Protein AF-A0AAD7UGV1-F1 (afdb_monomer_lite)

Organism: NCBI:txid2483200

Structure (mmCIF, N/CA/C/O backbone):
data_AF-A0AAD7UGV1-F1
#
_entry.id   AF-A0AAD7UGV1-F1
#
loop_
_atom_site.group_PDB
_atom_site.id
_atom_site.type_symbol
_atom_site.label_atom_id
_atom_site.label_alt_id
_atom_site.label_comp_id
_atom_site.label_asym_id
_atom_site.label_entity_id
_atom_site.label_seq_id
_atom_site.pdbx_PDB_ins_code
_atom_site.Cartn_x
_atom_site.Cartn_y
_atom_site.Cartn_z
_atom_site.occupancy
_atom_site.B_iso_or_equiv
_atom_site.auth_seq_id
_atom_site.auth_comp_id
_atom_site.auth_asym_id
_atom_site.auth_atom_id
_atom_site.pdbx_PDB_model_num
ATOM 1 N N . MET A 1 1 ? -0.597 20.715 25.882 1.00 80.62 1 MET A N 1
ATOM 2 C CA . MET A 1 1 ? -1.547 20.305 24.826 1.00 80.62 1 MET A CA 1
ATOM 3 C C . MET A 1 1 ? -1.476 18.798 24.652 1.00 80.62 1 MET A C 1
ATOM 5 O O . MET A 1 1 ? -0.372 18.282 24.482 1.00 80.62 1 MET A O 1
ATOM 9 N N . LYS A 1 2 ? -2.612 18.103 24.702 1.00 86.81 2 LYS A N 1
ATOM 10 C CA . LYS A 1 2 ? -2.716 16.670 24.408 1.00 86.81 2 LYS A CA 1
ATOM 11 C C . LYS A 1 2 ? -2.730 16.449 22.902 1.00 86.81 2 LYS A C 1
ATOM 13 O O . LYS A 1 2 ? -3.533 17.067 22.205 1.00 86.81 2 LYS A O 1
ATOM 18 N N . TYR A 1 3 ? -1.863 15.591 22.382 1.00 85.31 3 TYR A N 1
ATOM 19 C CA . TYR A 1 3 ? -1.780 15.348 20.943 1.00 85.31 3 TYR A CA 1
ATOM 20 C C . TYR A 1 3 ? -1.740 13.861 20.600 1.00 85.31 3 TYR A C 1
ATOM 22 O O . TYR A 1 3 ? -1.090 13.061 21.272 1.00 85.31 3 TYR A O 1
ATOM 30 N N . TYR A 1 4 ? -2.420 13.499 19.518 1.00 81.69 4 TYR A N 1
ATOM 31 C CA . TYR A 1 4 ? -2.416 12.164 18.944 1.00 81.69 4 TYR A CA 1
ATOM 32 C C . TYR A 1 4 ? -1.684 12.184 17.605 1.00 81.69 4 TYR A C 1
ATOM 34 O O . TYR A 1 4 ? -2.015 12.963 16.710 1.00 81.69 4 TYR A O 1
ATOM 42 N N . VAL A 1 5 ? -0.718 11.277 17.468 1.00 74.69 5 VAL A N 1
ATOM 43 C CA . VAL A 1 5 ? -0.093 10.916 16.191 1.00 74.69 5 VAL A CA 1
ATOM 44 C C . VAL A 1 5 ? -0.240 9.418 16.008 1.00 74.69 5 VAL A C 1
ATOM 46 O O . VAL A 1 5 ? 0.028 8.651 16.942 1.00 74.69 5 VAL A O 1
ATOM 49 N N . CYS A 1 6 ? -0.633 9.011 14.803 1.00 63.84 6 CYS A N 1
ATOM 50 C CA . CYS A 1 6 ? -0.827 7.610 14.457 1.00 63.84 6 CYS A CA 1
ATOM 51 C C . CYS A 1 6 ? 0.416 6.759 14.833 1.00 63.84 6 CYS A C 1
ATOM 53 O O . CYS A 1 6 ? 1.534 7.138 14.474 1.00 63.84 6 CYS A O 1
ATOM 55 N N . PRO A 1 7 ? 0.269 5.621 15.547 1.00 48.38 7 PRO A N 1
ATOM 56 C CA . PRO A 1 7 ? 1.394 4.865 16.121 1.00 48.38 7 PRO A CA 1
ATOM 57 C C . PRO A 1 7 ? 2.447 4.369 15.122 1.00 48.38 7 PRO A C 1
ATOM 59 O O . PRO A 1 7 ? 3.594 4.156 15.500 1.00 48.38 7 PRO A O 1
ATOM 62 N N . TRP A 1 8 ? 2.066 4.190 13.857 1.00 46.72 8 TRP A N 1
ATOM 63 C CA . TRP A 1 8 ? 2.915 3.646 12.790 1.00 46.72 8 TRP A CA 1
ATOM 64 C C . TRP A 1 8 ? 3.817 4.699 12.129 1.00 46.72 8 TRP A C 1
ATOM 66 O O . TRP A 1 8 ? 4.552 4.381 11.196 1.00 46.72 8 TRP A O 1
ATOM 76 N N . GLU A 1 9 ? 3.747 5.957 12.570 1.00 49.44 9 GLU A N 1
ATOM 77 C CA . GLU A 1 9 ? 4.461 7.068 11.949 1.00 49.44 9 GLU A CA 1
ATOM 78 C C . GLU A 1 9 ? 5.705 7.469 12.755 1.00 49.44 9 GLU A C 1
ATOM 80 O O . GLU A 1 9 ? 5.620 7.837 13.927 1.00 49.44 9 GLU A O 1
ATOM 85 N N . ALA A 1 10 ? 6.860 7.542 12.079 1.00 51.78 10 ALA A N 1
ATOM 86 C CA . ALA A 1 10 ? 8.091 8.166 12.593 1.00 51.78 10 ALA A CA 1
ATOM 87 C C . ALA A 1 10 ? 7.916 9.666 12.948 1.00 51.78 10 ALA A C 1
ATOM 89 O O . ALA A 1 10 ? 8.814 10.307 13.493 1.00 51.78 10 ALA A O 1
ATOM 90 N N . MET A 1 11 ? 6.741 10.229 12.651 1.00 56.75 11 MET A N 1
ATOM 91 C CA . MET A 1 11 ? 6.349 11.614 12.886 1.00 56.75 11 MET A CA 1
ATOM 92 C C . MET A 1 11 ? 6.082 11.927 14.368 1.00 56.75 11 MET A C 1
ATOM 94 O O . MET A 1 11 ? 6.086 13.100 14.737 1.00 56.75 11 MET A O 1
ATOM 98 N N . SER A 1 12 ? 5.884 10.927 15.243 1.00 56.84 12 SER A N 1
ATOM 99 C CA . SER A 1 12 ? 5.529 11.175 16.652 1.00 56.84 12 SER A CA 1
ATOM 100 C C . SER A 1 12 ? 6.577 12.006 17.398 1.00 56.84 12 SER A C 1
ATOM 102 O O . SER A 1 12 ? 6.221 12.908 18.152 1.00 56.84 12 SER A O 1
ATOM 104 N N . GLY A 1 13 ? 7.866 11.756 17.141 1.00 63.22 13 GLY A N 1
ATOM 105 C CA . GLY A 1 13 ? 8.954 12.567 17.694 1.00 63.22 13 GLY A CA 1
ATOM 106 C C . GLY A 1 13 ? 8.992 13.981 17.108 1.00 63.22 13 GLY A C 1
ATOM 107 O O . GLY A 1 13 ? 9.270 14.936 17.823 1.00 63.22 13 GLY A O 1
ATOM 108 N N . ARG A 1 14 ? 8.648 14.139 15.824 1.00 70.75 14 ARG A N 1
ATOM 109 C CA . ARG A 1 14 ? 8.659 15.433 15.123 1.00 70.75 14 ARG A CA 1
ATOM 110 C C . ARG A 1 14 ? 7.544 16.356 15.613 1.00 70.75 14 ARG A C 1
ATOM 112 O O . ARG A 1 14 ? 7.825 17.511 15.909 1.00 70.75 14 ARG A O 1
ATOM 119 N N . ILE A 1 15 ? 6.321 15.843 15.767 1.00 74.69 15 ILE A N 1
ATOM 120 C CA . ILE A 1 15 ? 5.199 16.614 16.328 1.00 74.69 15 ILE A CA 1
ATOM 121 C C . ILE A 1 15 ? 5.471 16.963 17.792 1.00 74.69 15 ILE A C 1
ATOM 123 O O . ILE A 1 15 ? 5.325 18.118 18.170 1.00 74.69 15 ILE A O 1
ATOM 127 N N . GLY A 1 16 ? 5.958 16.014 18.600 1.00 71.81 16 GLY A N 1
ATOM 128 C CA . GLY A 1 16 ? 6.364 16.302 19.979 1.00 71.81 16 GLY A CA 1
ATOM 129 C C . GLY A 1 16 ? 7.412 17.419 20.070 1.00 71.81 16 GLY A C 1
ATOM 130 O O . GLY A 1 16 ? 7.260 18.336 20.876 1.00 71.81 16 GLY A O 1
ATOM 131 N N . ARG A 1 17 ? 8.429 17.403 19.192 1.00 75.25 17 ARG A N 1
ATOM 132 C CA . ARG A 1 17 ? 9.405 18.500 19.067 1.00 75.25 17 ARG A CA 1
ATOM 133 C C . ARG A 1 17 ? 8.762 19.810 18.606 1.00 75.25 17 ARG A C 1
ATOM 135 O O . ARG A 1 17 ? 9.145 20.859 19.106 1.00 75.25 17 ARG A O 1
ATOM 142 N N . ALA A 1 18 ? 7.829 19.786 17.654 1.00 76.75 18 ALA A N 1
ATOM 143 C CA . ALA A 1 18 ? 7.144 20.989 17.155 1.00 76.75 18 ALA A CA 1
ATOM 144 C C . ALA A 1 18 ? 6.284 21.663 18.237 1.00 76.75 18 ALA A C 1
ATOM 146 O O . ALA A 1 18 ? 6.122 22.876 18.239 1.00 76.75 18 ALA A O 1
ATOM 147 N N . LEU A 1 19 ? 5.800 20.885 19.209 1.00 74.88 19 LEU A N 1
ATOM 148 C CA . LEU A 1 19 ? 5.103 21.369 20.405 1.00 74.88 19 LEU A CA 1
ATOM 149 C C . LEU A 1 19 ? 6.056 21.791 21.543 1.00 74.88 19 LEU A C 1
ATOM 151 O O . LEU A 1 19 ? 5.636 21.926 22.696 1.00 74.88 19 LEU A O 1
ATOM 155 N N . GLY A 1 20 ? 7.352 21.939 21.252 1.00 68.38 20 GLY A N 1
ATOM 156 C CA . GLY A 1 20 ? 8.374 22.320 22.228 1.00 68.38 20 GLY A CA 1
ATOM 157 C C . GLY A 1 20 ? 8.624 21.268 23.314 1.00 68.38 20 GLY A C 1
ATOM 158 O O . GLY A 1 20 ? 9.026 21.620 24.416 1.00 68.38 20 GLY A O 1
ATOM 159 N N . GLY A 1 21 ? 8.309 19.989 23.066 1.00 65.88 21 GLY A N 1
ATOM 160 C CA . GLY A 1 21 ? 8.479 18.896 24.037 1.00 65.88 21 GLY A CA 1
ATOM 161 C C . GLY A 1 21 ? 7.503 18.911 25.224 1.00 65.88 21 GLY A C 1
ATOM 162 O O . GLY A 1 21 ? 7.470 17.954 25.988 1.00 65.88 21 GLY A O 1
ATOM 163 N N . SER A 1 22 ? 6.681 19.957 25.353 1.00 65.69 22 SER A N 1
ATOM 164 C CA . SER A 1 22 ? 5.700 20.155 26.435 1.00 65.69 22 SER A CA 1
ATOM 165 C C . SER A 1 22 ? 4.337 19.492 26.179 1.00 65.69 22 SER A C 1
ATOM 167 O O . SER A 1 22 ? 3.447 19.511 27.031 1.00 65.69 22 SER A O 1
ATOM 169 N N . GLY A 1 23 ? 4.141 18.935 24.980 1.00 72.44 23 GLY A N 1
ATOM 170 C CA . GLY A 1 23 ? 2.923 18.226 24.609 1.00 72.44 23 GLY A CA 1
ATOM 171 C C . GLY A 1 23 ? 2.827 16.860 25.286 1.00 72.44 23 GLY A C 1
ATOM 172 O O . GLY A 1 23 ? 3.795 16.102 25.319 1.00 72.44 23 GLY A O 1
ATOM 173 N N . GLU A 1 24 ? 1.634 16.505 25.749 1.00 82.44 24 GLU A N 1
ATOM 174 C CA . GLU A 1 24 ? 1.342 15.171 26.270 1.00 82.44 24 GLU A CA 1
ATOM 175 C C . GLU A 1 24 ? 0.828 14.304 25.117 1.00 82.44 24 GLU A C 1
ATOM 177 O O . GLU A 1 24 ? -0.205 14.603 24.514 1.00 82.44 24 GLU A O 1
ATOM 182 N N . ARG A 1 25 ? 1.554 13.241 24.763 1.00 81.19 25 ARG A N 1
ATOM 183 C CA . ARG A 1 25 ? 1.077 12.309 23.738 1.00 81.19 25 ARG A CA 1
ATOM 184 C C . ARG A 1 25 ? -0.041 11.448 24.320 1.00 81.19 25 ARG A C 1
ATOM 186 O O . ARG A 1 25 ? 0.180 10.759 25.310 1.00 81.19 25 ARG A O 1
ATOM 193 N N . VAL A 1 26 ? -1.187 11.417 23.651 1.00 76.88 26 VAL A N 1
ATOM 194 C CA . VAL A 1 26 ? -2.289 10.496 23.957 1.00 76.88 26 VAL A CA 1
ATOM 195 C C . VAL A 1 26 ? -2.365 9.376 22.921 1.00 76.88 26 VAL A C 1
ATOM 197 O O . VAL A 1 26 ? -1.855 9.496 21.802 1.00 76.88 26 VAL A O 1
ATOM 200 N N . PHE A 1 27 ? -2.990 8.263 23.298 1.00 73.56 27 PHE A N 1
ATOM 201 C CA . PHE A 1 27 ? -3.053 7.051 22.473 1.00 73.56 27 PHE A CA 1
ATOM 202 C C . PHE A 1 27 ? -4.381 6.886 21.733 1.00 73.56 27 PHE A C 1
ATOM 204 O O . PHE A 1 27 ? -4.505 5.985 20.906 1.00 73.56 27 PHE A O 1
ATOM 211 N N . THR A 1 28 ? -5.345 7.773 21.987 1.00 67.94 28 THR A N 1
ATOM 212 C CA . THR A 1 28 ? -6.628 7.822 21.288 1.00 67.94 28 THR A CA 1
ATOM 213 C C . THR A 1 28 ? -6.860 9.228 20.713 1.00 67.94 28 THR A C 1
ATOM 215 O O . THR A 1 28 ? -6.512 10.217 21.364 1.00 67.94 28 THR A O 1
ATOM 218 N N . PRO A 1 29 ? -7.396 9.364 19.484 1.00 68.94 29 PRO A N 1
ATOM 219 C CA . PRO A 1 29 ? -7.739 10.669 18.917 1.00 68.94 29 PRO A CA 1
ATOM 220 C C . PRO A 1 29 ? -8.779 11.450 19.733 1.00 68.94 29 PRO A C 1
ATOM 222 O O . PRO A 1 29 ? -8.814 12.674 19.652 1.00 68.94 29 PRO A O 1
ATOM 225 N N . GLU A 1 30 ? -9.637 10.763 20.489 1.00 75.12 30 GLU A N 1
ATOM 226 C CA . GLU A 1 30 ? -10.740 11.348 21.261 1.00 75.12 30 GLU A CA 1
ATOM 227 C C . GLU A 1 30 ? -10.260 12.142 22.485 1.00 75.12 30 GLU A C 1
ATOM 229 O O . GLU A 1 30 ? -10.907 13.103 22.895 1.00 75.12 30 GLU A O 1
ATOM 234 N N . GLU A 1 31 ? -9.113 11.767 23.049 1.00 75.31 31 GLU A N 1
ATOM 235 C CA . GLU A 1 31 ? -8.473 12.451 24.181 1.00 75.31 31 GLU A CA 1
ATOM 236 C C . GLU A 1 31 ? -7.554 13.598 23.732 1.00 75.31 31 GLU A C 1
ATOM 238 O O . GLU A 1 31 ? -6.969 14.299 24.564 1.00 75.31 31 GLU A O 1
ATOM 243 N N . ALA A 1 32 ? -7.383 13.765 22.419 1.00 81.25 32 ALA A N 1
ATOM 244 C CA . ALA A 1 32 ? -6.424 14.682 21.838 1.00 81.25 32 ALA A CA 1
ATOM 245 C C . ALA A 1 32 ? -7.042 16.051 21.536 1.00 81.25 32 ALA A C 1
ATOM 247 O O . ALA A 1 32 ? -8.084 16.177 20.894 1.00 81.25 32 ALA A O 1
ATOM 248 N N . GLU A 1 33 ? -6.328 17.105 21.916 1.00 86.00 33 GLU A N 1
ATOM 249 C CA . GLU A 1 33 ? -6.608 18.467 21.466 1.00 86.00 33 GLU A CA 1
ATOM 250 C C . GLU A 1 33 ? -6.067 18.689 20.047 1.00 86.00 33 GLU A C 1
ATOM 252 O O . GLU A 1 33 ? -6.677 19.414 19.270 1.00 86.00 33 GLU A O 1
ATOM 257 N N . LEU A 1 34 ? -4.962 18.029 19.685 1.00 86.44 34 LEU A N 1
ATOM 258 C CA . LEU A 1 34 ? -4.410 17.984 18.329 1.00 86.44 34 LEU A CA 1
ATOM 259 C C . LEU A 1 34 ? -4.412 16.555 17.797 1.00 86.44 34 LEU A C 1
ATOM 261 O O . LEU A 1 34 ? -3.781 15.677 18.379 1.00 86.44 34 LEU A O 1
ATOM 265 N N . VAL A 1 35 ? -5.013 16.340 16.633 1.00 85.62 35 VAL A N 1
ATOM 266 C CA . VAL A 1 35 ? -4.908 15.082 15.894 1.00 85.62 35 VAL A CA 1
ATOM 267 C C . VAL A 1 35 ? -4.098 15.309 14.625 1.00 85.62 35 VAL A C 1
ATOM 269 O O . VAL A 1 35 ? -4.496 16.083 13.752 1.00 85.62 35 VAL A O 1
ATOM 272 N N . TRP A 1 36 ? -2.972 14.602 14.527 1.00 84.12 36 TRP A N 1
ATOM 273 C CA . TRP A 1 36 ? -2.129 14.566 13.340 1.00 84.12 36 TRP A CA 1
ATOM 274 C C . TRP A 1 36 ? -2.082 13.154 12.753 1.00 84.12 36 TRP A C 1
ATOM 276 O O . TRP A 1 36 ? -1.606 12.213 13.390 1.00 84.12 36 TRP A O 1
ATOM 286 N N . VAL A 1 37 ? -2.561 12.994 11.524 1.00 77.19 37 VAL A N 1
ATOM 287 C CA . VAL A 1 37 ? -2.550 11.721 10.787 1.00 77.19 37 VAL A CA 1
ATOM 288 C C . VAL A 1 37 ? -2.156 11.964 9.331 1.00 77.19 37 VAL A C 1
ATOM 290 O O . VAL A 1 37 ? -2.376 13.052 8.816 1.00 77.19 37 VAL A O 1
ATOM 293 N N . ASN A 1 38 ? -1.580 10.980 8.639 1.00 69.56 38 ASN A N 1
ATOM 294 C CA . ASN A 1 38 ? -1.310 11.119 7.198 1.00 69.56 38 ASN A CA 1
ATOM 295 C C . ASN A 1 38 ? -2.543 10.889 6.310 1.00 69.56 38 ASN A C 1
ATOM 297 O O . ASN A 1 38 ? -2.555 11.273 5.142 1.00 69.56 38 ASN A O 1
ATOM 301 N N . THR A 1 39 ? -3.560 10.184 6.813 1.00 66.19 39 THR A N 1
ATOM 302 C CA . THR A 1 39 ? -4.782 9.886 6.055 1.00 66.19 39 THR A CA 1
ATOM 303 C C . THR A 1 39 ? -6.009 10.351 6.833 1.00 66.19 39 THR A C 1
ATOM 305 O O . THR A 1 39 ? -6.137 9.988 8.002 1.00 66.19 39 THR A O 1
ATOM 308 N N . PRO A 1 40 ? -6.947 11.083 6.197 1.00 65.12 40 PRO A N 1
ATOM 309 C CA . PRO A 1 40 ? -8.161 11.545 6.840 1.00 65.12 40 PRO A CA 1
ATOM 310 C C . PRO A 1 40 ? -8.967 10.389 7.426 1.00 65.12 40 PRO A C 1
ATOM 312 O O . PRO A 1 40 ? -9.202 9.379 6.760 1.00 65.12 40 PRO A O 1
ATOM 315 N N . VAL A 1 41 ? -9.455 10.570 8.647 1.00 58.19 41 VAL A N 1
ATOM 316 C CA . VAL A 1 41 ? -10.264 9.592 9.371 1.00 58.19 41 VAL A CA 1
ATOM 317 C C . VAL A 1 41 ? -11.621 10.228 9.656 1.00 58.19 41 VAL A C 1
ATOM 319 O O . VAL A 1 41 ? -11.716 11.365 10.114 1.00 58.19 41 VAL A O 1
ATOM 322 N N . LYS A 1 42 ? -12.704 9.510 9.344 1.00 55.81 42 LYS A N 1
ATOM 323 C CA . LYS A 1 42 ? -14.065 9.990 9.613 1.00 55.81 42 LYS A CA 1
ATOM 324 C C . LYS A 1 42 ? -14.353 9.943 11.112 1.00 55.81 42 LYS A C 1
ATOM 326 O O . LYS A 1 42 ? -14.049 8.946 11.754 1.00 55.81 42 LYS A O 1
ATOM 331 N N . GLY A 1 43 ? -15.017 10.977 11.628 1.00 55.28 43 GLY A N 1
ATOM 332 C CA . GLY A 1 43 ? -15.492 11.012 13.015 1.00 55.28 43 GLY A CA 1
ATOM 333 C C . GLY A 1 43 ? -14.443 11.425 14.048 1.00 55.28 43 GLY A C 1
ATOM 334 O O . GLY A 1 43 ? -14.721 11.324 15.233 1.00 55.28 43 GLY A O 1
ATOM 335 N N . VAL A 1 44 ? -13.269 11.901 13.620 1.00 57.06 44 VAL A N 1
ATOM 336 C CA . VAL A 1 44 ? -12.282 12.512 14.519 1.00 57.06 44 VAL A CA 1
ATOM 337 C C . VAL A 1 44 ? -12.812 13.857 15.016 1.00 57.06 44 VAL A C 1
ATOM 339 O O . VAL A 1 44 ? -13.184 14.710 14.210 1.00 57.06 44 VAL A O 1
ATOM 342 N N . THR A 1 45 ? -12.842 14.032 16.337 1.00 54.94 45 THR A N 1
ATOM 343 C CA . THR A 1 45 ? -13.409 15.204 17.029 1.00 54.94 45 THR A CA 1
ATOM 344 C C . THR A 1 45 ? -12.359 16.068 17.733 1.00 54.94 45 THR A C 1
ATOM 346 O O . THR A 1 45 ? -12.720 16.879 18.584 1.00 54.94 45 THR A O 1
ATOM 349 N N . GLY A 1 46 ? -11.071 15.894 17.411 1.00 58.28 46 GLY A N 1
ATOM 350 C CA . GLY A 1 46 ? -9.990 16.696 17.991 1.00 58.28 46 GLY A CA 1
ATOM 351 C C . GLY A 1 46 ? -10.196 18.193 17.751 1.00 58.28 46 GLY A C 1
ATOM 352 O O . GLY A 1 46 ? -10.724 18.595 16.712 1.00 58.28 46 GLY A O 1
ATOM 353 N N . LEU A 1 47 ? -9.778 19.024 18.713 1.00 69.06 47 LEU A N 1
ATOM 354 C CA . LEU A 1 47 ? -9.927 20.477 18.606 1.00 69.06 47 LEU A CA 1
ATOM 355 C C . LEU A 1 47 ? -9.140 21.042 17.424 1.00 69.06 47 LEU A C 1
ATOM 357 O O . LEU A 1 47 ? -9.616 21.992 16.828 1.00 69.06 47 LEU A O 1
ATOM 361 N N . ILE A 1 48 ? -7.977 20.490 17.087 1.00 81.50 48 ILE A N 1
ATOM 362 C CA . ILE A 1 48 ? -7.131 20.869 15.951 1.00 81.50 48 ILE A CA 1
ATOM 363 C C . ILE A 1 48 ? -6.879 19.610 15.123 1.00 81.50 48 ILE A C 1
ATOM 365 O O . ILE A 1 48 ? -6.449 18.589 15.660 1.00 81.50 48 ILE A O 1
ATOM 369 N N . TYR A 1 49 ? -7.125 19.673 13.815 1.00 85.62 49 TYR A N 1
ATOM 370 C CA . TYR A 1 49 ? -7.027 18.508 12.934 1.00 85.62 49 TYR A CA 1
ATOM 371 C C . TYR A 1 49 ? -6.289 18.848 11.641 1.00 85.62 49 TYR A C 1
ATOM 373 O O . TYR A 1 49 ? -6.671 19.783 10.939 1.00 85.62 49 TYR A O 1
ATOM 381 N N . ASN A 1 50 ? -5.246 18.080 11.315 1.00 87.56 50 ASN A N 1
ATOM 382 C CA . ASN A 1 50 ? -4.348 18.348 10.182 1.00 87.56 50 ASN A CA 1
ATOM 383 C C . ASN A 1 50 ? -4.897 17.916 8.806 1.00 87.56 50 ASN A C 1
ATOM 385 O O . ASN A 1 50 ? -4.135 17.861 7.838 1.00 87.56 50 ASN A O 1
ATOM 389 N N . HIS A 1 51 ? -6.199 17.627 8.721 1.00 86.88 51 HIS A N 1
ATOM 390 C CA . HIS A 1 51 ? -6.894 17.463 7.452 1.00 86.88 51 HIS A CA 1
ATOM 391 C C . HIS A 1 51 ? -8.170 18.294 7.382 1.00 86.88 51 HIS A C 1
ATOM 393 O O . HIS A 1 51 ? -8.946 18.379 8.339 1.00 86.88 51 HIS A O 1
ATOM 399 N N . VAL A 1 52 ? -8.469 18.802 6.187 1.00 84.94 52 VAL A N 1
ATOM 400 C CA . VAL A 1 52 ? -9.747 19.458 5.882 1.00 84.94 52 VAL A CA 1
ATOM 401 C C . VAL A 1 52 ? -10.481 18.689 4.786 1.00 84.94 52 VAL A C 1
ATOM 403 O O . VAL A 1 52 ? -9.929 18.307 3.750 1.00 84.94 52 VAL A O 1
ATOM 406 N N . THR A 1 53 ? -11.770 18.413 5.008 1.00 82.69 53 THR A N 1
ATOM 407 C CA . THR A 1 53 ? -12.551 17.625 4.049 1.00 82.69 53 THR A CA 1
ATOM 408 C C . THR A 1 53 ? -12.606 18.370 2.727 1.00 82.69 53 THR A C 1
ATOM 410 O O . THR A 1 53 ? -12.995 19.526 2.695 1.00 82.69 53 THR A O 1
ATOM 413 N N . GLY A 1 54 ? -12.269 17.693 1.631 1.00 77.25 54 GLY A N 1
ATOM 414 C CA . GLY A 1 54 ? -12.252 18.295 0.299 1.00 77.25 54 GLY A CA 1
ATOM 415 C C . GLY A 1 54 ? -10.854 18.637 -0.203 1.00 77.25 54 GLY A C 1
ATOM 416 O O . GLY A 1 54 ? -10.674 18.606 -1.415 1.00 77.25 54 GLY A O 1
ATOM 417 N N . ALA A 1 55 ? -9.857 18.826 0.671 1.00 83.31 55 ALA A N 1
ATOM 418 C CA . ALA A 1 55 ? -8.498 19.148 0.233 1.00 83.31 55 ALA A CA 1
ATOM 419 C C . ALA A 1 55 ? -7.842 18.014 -0.565 1.00 83.31 55 ALA A C 1
ATOM 421 O O . ALA A 1 55 ? -7.204 18.286 -1.567 1.00 83.31 55 ALA A O 1
ATOM 422 N N . LYS A 1 56 ? -8.117 16.736 -0.263 1.00 78.75 56 LYS A N 1
ATOM 423 C CA . LYS A 1 56 ? -7.608 15.577 -1.039 1.00 78.75 56 LYS A CA 1
ATOM 424 C C . LYS A 1 56 ? -7.856 15.608 -2.552 1.00 78.75 56 LYS A C 1
ATOM 426 O O . LYS A 1 56 ? -7.270 14.818 -3.287 1.00 78.75 56 LYS A O 1
ATOM 431 N N . VAL A 1 57 ? -8.736 16.483 -3.037 1.00 80.56 57 VAL A N 1
ATOM 432 C CA . VAL A 1 57 ? -8.910 16.713 -4.474 1.00 80.56 57 VAL A CA 1
ATOM 433 C C . VAL A 1 57 ? -7.610 17.156 -5.158 1.00 80.56 57 VAL A C 1
ATOM 435 O O . VAL A 1 57 ? -7.406 16.762 -6.299 1.00 80.56 57 VAL A O 1
ATOM 438 N N . ILE A 1 58 ? -6.731 17.907 -4.480 1.00 86.38 58 ILE A N 1
ATOM 439 C CA . ILE A 1 58 ? -5.482 18.414 -5.080 1.00 86.38 58 ILE A CA 1
ATOM 440 C C . ILE A 1 58 ? -4.334 17.400 -5.047 1.00 86.38 58 ILE A C 1
ATOM 442 O O . ILE A 1 58 ? -3.417 17.508 -5.852 1.00 86.38 58 ILE A O 1
ATOM 446 N N . GLU A 1 59 ? -4.397 16.397 -4.165 1.00 85.69 59 GLU A N 1
ATOM 447 C CA . GLU A 1 59 ? -3.404 15.314 -4.073 1.00 85.69 59 GLU A CA 1
ATOM 448 C C . GLU A 1 59 ? -3.487 14.368 -5.291 1.00 85.69 59 GLU A C 1
ATOM 450 O O . GLU A 1 59 ? -2.483 13.851 -5.778 1.00 85.69 59 GLU A O 1
ATOM 455 N N . ASN A 1 60 ? -4.695 14.161 -5.832 1.00 87.50 60 ASN A N 1
ATOM 456 C CA . ASN A 1 60 ? -4.890 13.385 -7.056 1.00 87.50 60 ASN A CA 1
ATOM 457 C C . ASN A 1 60 ? -4.546 14.249 -8.280 1.00 87.50 60 ASN A C 1
ATOM 459 O O . ASN A 1 60 ? -5.225 15.234 -8.570 1.00 87.50 60 ASN A O 1
ATOM 463 N N . LYS A 1 61 ? -3.532 13.839 -9.045 1.00 89.25 61 LYS A N 1
ATOM 464 C CA . LYS A 1 61 ? -2.984 14.633 -10.156 1.00 89.25 61 LYS A CA 1
ATOM 465 C C . LYS A 1 61 ? -3.972 14.830 -11.313 1.00 89.25 61 LYS A C 1
ATOM 467 O O . LYS A 1 61 ? -3.924 15.858 -11.981 1.00 89.25 61 LYS A O 1
ATOM 472 N N . ALA A 1 62 ? -4.892 13.888 -11.540 1.00 86.31 62 ALA A N 1
ATOM 473 C CA . ALA A 1 62 ? -5.934 14.032 -12.558 1.00 86.31 62 ALA A CA 1
ATOM 474 C C . ALA A 1 62 ? -6.980 15.084 -12.152 1.00 86.31 62 ALA A C 1
ATOM 476 O O . ALA A 1 62 ? -7.400 15.900 -12.969 1.00 86.31 62 ALA A O 1
ATOM 477 N N . LYS A 1 63 ? -7.359 15.121 -10.872 1.00 86.50 63 LYS A N 1
ATOM 478 C CA . LYS A 1 63 ? -8.273 16.136 -10.327 1.00 86.50 63 LYS A CA 1
ATOM 479 C C . LYS A 1 63 ? -7.601 17.500 -10.213 1.00 86.50 63 LYS A C 1
ATOM 481 O O . LYS A 1 63 ? -8.234 18.508 -10.519 1.00 86.50 63 LYS A O 1
ATOM 486 N N . LEU A 1 64 ? -6.323 17.534 -9.840 1.00 90.25 64 LEU A N 1
ATOM 487 C CA . LEU A 1 64 ? -5.523 18.753 -9.865 1.00 90.25 64 LEU A CA 1
ATOM 488 C C . LEU A 1 64 ? -5.455 19.339 -11.279 1.00 90.25 64 LEU A C 1
ATOM 490 O O . LEU A 1 64 ? -5.664 20.536 -11.418 1.00 90.25 64 LEU A O 1
ATOM 494 N N . ALA A 1 65 ? -5.276 18.516 -12.318 1.00 88.44 65 ALA A N 1
ATOM 495 C CA . ALA A 1 65 ? -5.298 18.975 -13.710 1.00 88.44 65 ALA A CA 1
ATOM 496 C C . ALA A 1 65 ? -6.612 19.692 -14.078 1.00 88.44 65 ALA A C 1
ATOM 498 O O . ALA A 1 65 ? -6.594 20.752 -14.698 1.00 88.44 65 ALA A O 1
ATOM 499 N N . MET A 1 66 ? -7.757 19.166 -13.628 1.00 84.25 66 MET A N 1
ATOM 500 C CA . MET A 1 66 ? -9.059 19.820 -13.831 1.00 84.25 66 MET A CA 1
ATOM 501 C C . MET A 1 66 ? -9.174 21.148 -13.069 1.00 84.25 66 MET A C 1
ATOM 503 O O . MET A 1 66 ? -9.804 22.092 -13.542 1.00 84.25 66 MET A O 1
ATOM 507 N N . LEU A 1 67 ? -8.588 21.230 -11.872 1.00 86.50 67 LEU A N 1
ATOM 508 C CA . LEU A 1 67 ? -8.562 22.468 -11.091 1.00 86.50 67 LEU A CA 1
ATOM 509 C C . LEU A 1 67 ? -7.622 23.503 -11.710 1.00 86.50 67 LEU A C 1
ATOM 511 O O . LEU A 1 67 ? -7.969 24.675 -11.740 1.00 86.50 67 LEU A O 1
ATOM 515 N N . GLN A 1 68 ? -6.482 23.075 -12.248 1.00 87.44 68 GLN A N 1
ATOM 516 C CA . GLN A 1 68 ? -5.510 23.918 -12.943 1.00 87.44 68 GLN A CA 1
ATOM 517 C C . GLN A 1 68 ? -6.118 24.639 -14.149 1.00 87.44 68 GLN A C 1
ATOM 519 O O . GLN A 1 68 ? -5.853 25.824 -14.342 1.00 87.44 68 GLN A O 1
ATOM 524 N N . GLU A 1 69 ? -6.995 23.967 -14.896 1.00 83.25 69 GLU A N 1
ATOM 525 C CA . GLU A 1 69 ? -7.796 24.597 -15.952 1.00 83.25 69 GLU A CA 1
ATOM 526 C C . GLU A 1 69 ? -8.735 25.676 -15.383 1.00 83.25 69 GLU A C 1
ATOM 528 O O . GLU A 1 69 ? -8.844 26.771 -15.933 1.00 83.25 69 GLU A O 1
ATOM 533 N N . ALA A 1 70 ? -9.357 25.407 -14.231 1.00 81.06 70 ALA A N 1
ATOM 534 C CA . ALA A 1 70 ? -10.278 26.331 -13.571 1.00 81.06 70 ALA A CA 1
ATOM 535 C C . ALA A 1 70 ? -9.608 27.523 -12.873 1.00 81.06 70 ALA A C 1
ATOM 537 O O . ALA A 1 70 ? -10.278 28.503 -12.547 1.00 81.06 70 ALA A O 1
ATOM 538 N N . MET A 1 71 ? -8.301 27.453 -12.621 1.00 86.88 71 MET A N 1
ATOM 539 C CA . MET A 1 71 ? -7.562 28.500 -11.916 1.00 86.88 71 MET A CA 1
ATOM 540 C C . MET A 1 71 ? -7.410 29.783 -12.744 1.00 86.88 71 MET A C 1
ATOM 542 O O . MET A 1 71 ? -7.126 30.833 -12.171 1.00 86.88 71 MET A O 1
ATOM 546 N N . GLY A 1 72 ? -7.576 29.725 -14.072 1.00 82.00 72 GLY A N 1
ATOM 547 C CA . GLY A 1 72 ? -7.472 30.902 -14.946 1.00 82.00 72 GLY A CA 1
ATOM 548 C C . GLY A 1 72 ? -6.087 31.566 -14.949 1.00 82.00 72 GLY A C 1
ATOM 549 O O . GLY A 1 72 ? -5.939 32.693 -15.415 1.00 82.00 72 GLY A O 1
ATOM 550 N N . VAL A 1 73 ? -5.068 30.880 -14.425 1.00 87.62 73 VAL A N 1
ATOM 551 C CA . VAL A 1 73 ? -3.662 31.299 -14.430 1.00 87.62 73 VAL A CA 1
ATOM 552 C C . VAL A 1 73 ? -2.830 30.235 -15.127 1.00 87.62 73 VAL A C 1
ATOM 554 O O . VAL A 1 73 ? -3.200 29.060 -15.167 1.00 87.62 73 VAL A O 1
ATOM 557 N N . LYS A 1 74 ? -1.684 30.642 -15.673 1.00 89.50 74 LYS A N 1
ATOM 558 C CA . LYS A 1 74 ? -0.775 29.716 -16.342 1.00 89.50 74 LYS A CA 1
ATOM 559 C C . LYS A 1 74 ? -0.267 28.677 -15.341 1.00 89.50 74 LYS A C 1
ATOM 561 O O . LYS A 1 74 ? 0.380 29.009 -14.354 1.00 89.50 74 LYS A O 1
ATOM 566 N N . THR A 1 75 ? -0.560 27.419 -15.623 1.00 91.31 75 THR A N 1
ATOM 567 C CA . THR A 1 75 ? -0.067 26.246 -14.897 1.00 91.31 75 THR A CA 1
ATOM 568 C C . THR A 1 75 ? 0.503 25.254 -15.907 1.00 91.31 75 THR A C 1
ATOM 570 O O . THR A 1 75 ? 0.471 25.504 -17.117 1.00 91.31 75 THR A O 1
ATOM 573 N N . ILE A 1 76 ? 1.090 24.151 -15.438 1.00 92.69 76 ILE A N 1
ATOM 574 C CA . ILE A 1 76 ? 1.575 23.128 -16.361 1.00 92.69 76 ILE A CA 1
ATOM 575 C C . ILE A 1 76 ? 0.385 22.478 -17.080 1.00 92.69 76 ILE A C 1
ATOM 577 O O . ILE A 1 76 ? -0.585 22.042 -16.457 1.00 92.69 76 ILE A O 1
ATOM 581 N N . GLU A 1 77 ? 0.465 22.401 -18.405 1.00 92.25 77 GLU A N 1
ATOM 582 C CA . GLU A 1 77 ? -0.567 21.749 -19.208 1.00 92.25 77 GLU A CA 1
ATOM 583 C C . GLU A 1 77 ? -0.680 20.278 -18.794 1.00 92.25 77 GLU A C 1
ATOM 585 O O . GLU A 1 77 ? 0.296 19.525 -18.864 1.00 92.25 77 GLU A O 1
ATOM 590 N N . SER A 1 78 ? -1.872 19.893 -18.343 1.00 92.69 78 SER A N 1
ATOM 591 C CA . SER A 1 78 ? -2.163 18.578 -17.781 1.00 92.69 78 SER A CA 1
ATOM 592 C C . SER A 1 78 ? -3.516 18.092 -18.289 1.00 92.69 78 SER A C 1
ATOM 594 O O . SER A 1 78 ? -4.514 18.795 -18.173 1.00 92.69 78 SER A O 1
ATOM 596 N N . ILE A 1 79 ? -3.556 16.882 -18.841 1.00 91.75 79 ILE A N 1
ATOM 597 C CA . ILE A 1 79 ? -4.746 16.276 -19.438 1.00 91.75 79 ILE A CA 1
ATOM 598 C C . ILE A 1 79 ? -5.047 14.973 -18.688 1.00 91.75 79 ILE A C 1
ATOM 600 O O . ILE A 1 79 ? -4.241 14.037 -18.743 1.00 91.75 79 ILE A O 1
ATOM 604 N N . PRO A 1 80 ? -6.169 14.888 -17.955 1.00 90.50 80 PRO A N 1
ATOM 605 C CA . PRO A 1 80 ? -6.536 13.688 -17.221 1.00 90.50 80 PRO A CA 1
ATOM 606 C C . PRO A 1 80 ? -7.203 12.642 -18.125 1.00 90.50 80 PRO A C 1
ATOM 608 O O . PRO A 1 80 ? -7.997 12.954 -19.010 1.00 90.50 80 PRO A O 1
ATOM 611 N N . PHE A 1 81 ? -6.936 11.371 -17.840 1.00 86.25 81 PHE A N 1
ATOM 612 C CA . PHE A 1 81 ? -7.510 10.208 -18.504 1.00 86.25 81 PHE A CA 1
ATOM 613 C C . PHE A 1 81 ? -7.958 9.180 -17.473 1.00 86.25 81 PHE A C 1
ATOM 615 O O . PHE A 1 81 ? -7.304 8.954 -16.457 1.00 86.25 81 PHE A O 1
ATOM 622 N N . LYS A 1 82 ? -9.049 8.475 -17.781 1.00 80.00 82 LYS A N 1
ATOM 623 C CA . LYS A 1 82 ? -9.586 7.415 -16.917 1.00 80.00 82 LYS A CA 1
ATOM 624 C C . LYS A 1 82 ? -8.597 6.261 -16.699 1.00 80.00 82 LYS A C 1
ATOM 626 O O . LYS A 1 82 ? -8.635 5.627 -15.652 1.00 80.00 82 LYS A O 1
ATOM 631 N N . ASN A 1 83 ? -7.784 5.942 -17.708 1.00 83.00 83 ASN A N 1
ATOM 632 C CA . ASN A 1 83 ? -6.776 4.881 -17.677 1.00 83.00 83 ASN A CA 1
ATOM 633 C C . ASN A 1 83 ? -5.794 5.006 -18.859 1.00 83.00 83 ASN A C 1
ATOM 635 O O . ASN A 1 83 ? -5.997 5.810 -19.775 1.00 83.00 83 ASN A O 1
ATOM 639 N N . SER A 1 84 ? -4.757 4.163 -18.869 1.00 88.06 84 SER A N 1
ATOM 640 C CA . SER A 1 84 ? -3.736 4.119 -19.926 1.00 88.06 84 SER A CA 1
ATOM 641 C C . SER A 1 84 ? -4.307 3.825 -21.321 1.00 88.06 84 SER A C 1
ATOM 643 O O . SER A 1 84 ? -3.766 4.305 -22.313 1.00 88.06 84 SER A O 1
ATOM 645 N N . ALA A 1 85 ? -5.409 3.072 -21.432 1.00 86.06 85 ALA A N 1
ATOM 646 C CA . ALA A 1 85 ? -6.045 2.789 -22.722 1.00 86.06 85 ALA A CA 1
ATOM 647 C C . ALA A 1 85 ? -6.710 4.040 -23.323 1.00 86.06 85 ALA A C 1
ATOM 649 O O . ALA A 1 85 ? -6.531 4.321 -24.507 1.00 86.06 85 ALA A O 1
ATOM 650 N N . ALA A 1 86 ? -7.410 4.827 -22.499 1.00 83.56 86 ALA A N 1
ATOM 651 C CA . ALA A 1 86 ? -8.010 6.093 -22.915 1.00 83.56 86 ALA A CA 1
ATOM 652 C C . ALA A 1 86 ? -6.945 7.111 -23.349 1.00 83.56 86 ALA A C 1
ATOM 654 O O . ALA A 1 86 ? -7.106 7.760 -24.381 1.00 83.56 86 ALA A O 1
ATOM 655 N N . LEU A 1 87 ? -5.831 7.190 -22.610 1.00 92.50 87 LEU A N 1
ATOM 656 C CA . LEU A 1 87 ? -4.670 7.990 -23.005 1.00 92.50 87 LEU A CA 1
ATOM 657 C C . LEU A 1 87 ? -4.149 7.568 -24.387 1.00 92.50 87 LEU A C 1
ATOM 659 O O . LEU A 1 87 ? -3.993 8.417 -25.260 1.00 92.50 87 LEU A O 1
ATOM 663 N N . ARG A 1 88 ? -3.905 6.267 -24.606 1.00 92.88 88 ARG A N 1
ATOM 664 C CA . ARG A 1 88 ? -3.394 5.757 -25.892 1.00 92.88 88 ARG A CA 1
ATOM 665 C C . ARG A 1 88 ? -4.319 6.112 -27.056 1.00 92.88 88 ARG A C 1
ATOM 667 O O . ARG A 1 88 ? -3.838 6.634 -28.057 1.00 92.88 88 ARG A O 1
ATOM 674 N N . ALA A 1 89 ? -5.623 5.877 -26.905 1.00 89.62 89 ALA A N 1
ATOM 675 C CA . ALA A 1 89 ? -6.617 6.172 -27.937 1.00 89.62 89 ALA A CA 1
ATOM 676 C C . ALA A 1 89 ? -6.704 7.675 -28.256 1.00 89.62 89 ALA A C 1
ATOM 678 O O . ALA A 1 89 ? -6.800 8.079 -29.418 1.00 89.62 89 ALA A O 1
ATOM 679 N N . TRP A 1 90 ? -6.637 8.527 -27.231 1.00 93.19 90 TRP A N 1
ATOM 680 C CA . TRP A 1 90 ? -6.626 9.971 -27.432 1.00 93.19 90 TRP A CA 1
ATOM 681 C C . TRP A 1 90 ? -5.339 10.427 -28.128 1.00 93.19 90 TRP A C 1
ATOM 683 O O . TRP A 1 90 ? -5.410 11.161 -29.114 1.00 93.19 90 TRP A O 1
ATOM 693 N N . PHE A 1 91 ? -4.179 9.940 -27.683 1.00 92.81 91 PHE A N 1
ATOM 694 C CA . PHE A 1 91 ? -2.876 10.316 -28.232 1.00 92.81 91 PHE A CA 1
ATOM 695 C C . PHE A 1 91 ? -2.714 9.875 -29.693 1.00 92.81 91 PHE A C 1
ATOM 697 O O . PHE A 1 91 ? -2.209 10.645 -30.510 1.00 92.81 91 PHE A O 1
ATOM 704 N N . SER A 1 92 ? -3.189 8.677 -30.058 1.00 89.31 92 SER A N 1
ATOM 705 C CA . SER A 1 92 ? -3.160 8.192 -31.447 1.00 89.31 92 SER A CA 1
ATOM 706 C C . SER A 1 92 ? -4.011 9.046 -32.386 1.00 89.31 92 SER A C 1
ATOM 708 O O . SER A 1 92 ? -3.653 9.219 -33.553 1.00 89.31 92 SER A O 1
ATOM 710 N N . THR A 1 93 ? -5.117 9.582 -31.864 1.00 92.25 93 THR A N 1
ATOM 711 C CA . THR A 1 93 ? -6.074 10.406 -32.609 1.00 92.25 93 THR A CA 1
ATOM 712 C C . THR A 1 93 ? -5.578 11.843 -32.762 1.00 92.25 93 THR A C 1
ATOM 714 O O . THR A 1 93 ? -5.580 12.380 -33.864 1.00 92.25 93 THR A O 1
ATOM 717 N N . HIS A 1 94 ? -5.118 12.463 -31.673 1.00 90.31 94 HIS A N 1
ATOM 718 C CA . HIS A 1 94 ? -4.786 13.892 -31.644 1.00 90.31 94 HIS A CA 1
ATOM 719 C C . HIS A 1 94 ? -3.329 14.181 -32.022 1.00 90.31 94 HIS A C 1
ATOM 721 O O . HIS A 1 94 ? -3.018 15.306 -32.404 1.00 90.31 94 HIS A O 1
ATOM 727 N N . ARG A 1 95 ? -2.436 13.184 -31.912 1.00 89.38 95 ARG A N 1
ATOM 728 C CA . ARG A 1 95 ? -0.992 13.272 -32.210 1.00 89.38 95 ARG A CA 1
ATOM 729 C C . ARG A 1 95 ? -0.352 14.568 -31.691 1.00 89.38 95 ARG A C 1
ATOM 731 O O . ARG A 1 95 ? 0.238 15.330 -32.465 1.00 89.38 95 ARG A O 1
ATOM 738 N N . PRO A 1 96 ? -0.493 14.860 -30.391 1.00 90.19 96 PRO A N 1
ATOM 739 C CA . PRO A 1 96 ? -0.088 16.147 -29.859 1.00 90.19 96 PRO A CA 1
ATOM 740 C C . PRO A 1 96 ? 1.447 16.262 -29.871 1.00 90.19 96 PRO A C 1
ATOM 742 O O . PRO A 1 96 ? 2.163 15.366 -29.422 1.00 90.19 96 PRO A O 1
ATOM 745 N N . ARG A 1 97 ? 1.976 17.375 -30.392 1.00 86.25 97 ARG A N 1
ATOM 746 C CA . ARG A 1 97 ? 3.430 17.605 -30.486 1.00 86.25 97 ARG A CA 1
ATOM 747 C C . ARG A 1 97 ? 4.058 17.792 -29.111 1.00 86.25 97 ARG A C 1
ATOM 749 O O . ARG A 1 97 ? 3.405 18.330 -28.226 1.00 86.25 97 ARG A O 1
ATOM 756 N N . GLY A 1 98 ? 5.344 17.473 -28.986 1.00 78.81 98 GLY A N 1
ATOM 757 C CA . GLY A 1 98 ? 6.199 17.839 -27.852 1.00 78.81 98 GLY A CA 1
ATOM 758 C C . GLY A 1 98 ? 6.612 16.655 -26.975 1.00 78.81 98 GLY A C 1
ATOM 759 O O . GLY A 1 98 ? 6.135 15.543 -27.173 1.00 78.81 98 GLY A O 1
ATOM 760 N N . PRO A 1 99 ? 7.528 16.866 -26.018 1.00 90.50 99 PRO A N 1
ATOM 761 C CA . PRO A 1 99 ? 7.779 15.895 -24.968 1.00 90.50 99 PRO A CA 1
ATOM 762 C C . PRO A 1 99 ? 6.658 15.933 -23.921 1.00 90.50 99 PRO A C 1
ATOM 764 O O . PRO A 1 99 ? 6.140 16.994 -23.552 1.00 90.50 99 PRO A O 1
ATOM 767 N N . TRP A 1 100 ? 6.318 14.757 -23.419 1.00 92.62 100 TRP A N 1
ATOM 768 C CA . TRP A 1 100 ? 5.240 14.494 -22.483 1.00 92.62 100 TRP A CA 1
ATOM 769 C C . TRP A 1 100 ? 5.740 13.619 -21.342 1.00 92.62 100 TRP A C 1
ATOM 771 O O . TRP A 1 100 ? 6.652 12.807 -21.513 1.00 92.62 100 TRP A O 1
ATOM 781 N N . VAL A 1 101 ? 5.106 13.766 -20.184 1.00 93.25 101 VAL A N 1
ATOM 782 C CA . VAL A 1 101 ? 5.215 12.822 -19.077 1.00 93.25 101 VAL A CA 1
ATOM 783 C C . VAL A 1 101 ? 3.822 12.328 -18.714 1.00 93.25 101 VAL A C 1
ATOM 785 O O . VAL A 1 101 ? 2.932 13.122 -18.424 1.00 93.25 101 VAL A O 1
ATOM 788 N N . ALA A 1 102 ? 3.614 11.019 -18.731 1.00 93.25 102 ALA A N 1
ATOM 789 C CA . ALA A 1 102 ? 2.420 10.415 -18.160 1.00 93.25 102 ALA A CA 1
ATOM 790 C C . ALA A 1 102 ? 2.702 9.967 -16.726 1.00 93.25 102 ALA A C 1
ATOM 792 O O . ALA A 1 102 ? 3.751 9.379 -16.447 1.00 93.25 102 ALA A O 1
ATOM 793 N N . LYS A 1 103 ? 1.763 10.253 -15.824 1.00 91.06 103 LYS A N 1
ATOM 794 C CA . LYS A 1 103 ? 1.859 9.929 -14.399 1.00 91.06 103 LYS A CA 1
ATOM 795 C C . LYS A 1 103 ? 0.603 9.197 -13.944 1.00 91.06 103 LYS A C 1
ATOM 797 O O . LYS A 1 103 ? -0.503 9.556 -14.350 1.00 91.06 103 LYS A O 1
ATOM 802 N N . ASP A 1 104 ? 0.762 8.221 -13.059 1.00 88.38 104 ASP A N 1
ATOM 803 C CA . ASP A 1 104 ? -0.367 7.692 -12.288 1.00 88.38 104 ASP A CA 1
ATOM 804 C C . ASP A 1 104 ? -0.920 8.801 -11.377 1.00 88.38 104 ASP A C 1
ATOM 806 O O . ASP A 1 104 ? -0.159 9.512 -10.715 1.00 88.38 104 ASP A O 1
ATOM 810 N N . ALA A 1 105 ? -2.242 8.973 -11.356 1.00 84.62 105 ALA A N 1
ATOM 811 C CA . ALA A 1 105 ? -2.881 10.078 -10.649 1.00 84.62 105 ALA A CA 1
ATOM 812 C C . ALA A 1 105 ? -2.681 10.045 -9.124 1.00 84.62 105 ALA A C 1
ATOM 814 O O . ALA A 1 105 ? -2.848 11.079 -8.479 1.00 84.62 105 ALA A O 1
ATOM 815 N N . THR A 1 106 ? -2.342 8.885 -8.554 1.00 79.19 106 THR A N 1
ATOM 816 C CA . THR A 1 106 ? -2.209 8.670 -7.101 1.00 79.19 106 THR A CA 1
ATOM 817 C C . THR A 1 106 ? -0.804 8.269 -6.658 1.00 79.19 106 THR A C 1
ATOM 819 O O . THR A 1 106 ? -0.539 8.196 -5.460 1.00 79.19 106 THR A O 1
ATOM 822 N N . ALA A 1 107 ? 0.107 8.000 -7.598 1.00 74.19 107 ALA A N 1
ATOM 823 C CA . ALA A 1 107 ? 1.477 7.632 -7.263 1.00 74.19 107 ALA A CA 1
ATOM 824 C C . ALA A 1 107 ? 2.302 8.846 -6.814 1.00 74.19 107 ALA A C 1
ATOM 826 O O . ALA A 1 107 ? 2.155 9.947 -7.348 1.00 74.19 107 ALA A O 1
ATOM 827 N N . ASN A 1 108 ? 3.220 8.603 -5.877 1.00 71.75 108 ASN A N 1
ATOM 828 C CA . ASN A 1 108 ? 4.140 9.588 -5.308 1.00 71.75 108 ASN A CA 1
ATOM 829 C C . ASN A 1 108 ? 5.600 9.122 -5.463 1.00 71.75 108 ASN A C 1
ATOM 831 O O . ASN A 1 108 ? 5.872 8.004 -5.905 1.00 71.75 108 ASN A O 1
ATOM 835 N N . SER A 1 109 ? 6.549 9.987 -5.093 1.00 68.69 109 SER A N 1
ATOM 836 C CA . SER A 1 109 ? 7.993 9.683 -5.067 1.00 68.69 109 SER A CA 1
ATOM 837 C C . SER A 1 109 ? 8.609 9.311 -6.423 1.00 68.69 109 SER A C 1
ATOM 839 O O . SER A 1 109 ? 9.575 8.556 -6.477 1.00 68.69 109 SER A O 1
ATOM 841 N N . GLY A 1 110 ? 8.061 9.832 -7.523 1.00 61.44 110 GLY A N 1
ATOM 842 C CA . GLY A 1 110 ? 8.583 9.585 -8.872 1.00 61.44 110 GLY A CA 1
ATOM 843 C C . GLY A 1 110 ? 8.308 8.181 -9.428 1.00 61.44 110 GLY A C 1
ATOM 844 O O . GLY A 1 110 ? 8.791 7.847 -10.507 1.00 61.44 110 GLY A O 1
ATOM 845 N N . VAL A 1 111 ? 7.515 7.359 -8.732 1.00 69.25 111 VAL A N 1
ATOM 846 C CA . VAL A 1 111 ? 7.103 6.034 -9.214 1.00 69.25 111 VAL A CA 1
ATOM 847 C C . VAL A 1 111 ? 6.035 6.186 -10.299 1.00 69.25 111 VAL A C 1
ATOM 849 O O . VAL A 1 111 ? 5.071 6.929 -10.130 1.00 69.25 111 VAL A O 1
ATOM 852 N N . GLY A 1 112 ? 6.178 5.451 -11.406 1.00 73.62 112 GLY A N 1
ATOM 853 C CA . GLY A 1 112 ? 5.180 5.438 -12.483 1.00 73.62 112 GLY A CA 1
ATOM 854 C C . GLY A 1 112 ? 5.193 6.684 -13.376 1.00 73.62 112 GLY A C 1
ATOM 855 O O . GLY A 1 112 ? 4.142 7.066 -13.892 1.00 73.62 112 GLY A O 1
ATOM 856 N N . LEU A 1 113 ? 6.359 7.318 -13.545 1.00 85.25 113 LEU A N 1
ATOM 857 C CA . LEU A 1 113 ? 6.580 8.389 -14.518 1.00 85.25 113 LEU A CA 1
ATOM 858 C C . LEU A 1 113 ? 7.038 7.810 -15.861 1.00 85.25 113 LEU A C 1
ATOM 860 O O . LEU A 1 113 ? 8.048 7.113 -15.930 1.00 85.25 113 LEU A O 1
ATOM 864 N N . TRP A 1 114 ? 6.332 8.155 -16.934 1.00 90.50 114 TRP A N 1
ATOM 865 C CA . TRP A 1 114 ? 6.631 7.690 -18.288 1.00 90.50 114 TRP A CA 1
ATOM 866 C C . TRP A 1 114 ? 6.876 8.883 -19.202 1.00 90.50 114 TRP A C 1
ATOM 868 O O . TRP A 1 114 ? 5.942 9.611 -19.532 1.00 90.50 114 TRP A O 1
ATOM 878 N N . PHE A 1 115 ? 8.127 9.088 -19.607 1.00 90.62 115 PHE A N 1
ATOM 879 C CA . PHE A 1 115 ? 8.526 10.200 -20.467 1.00 90.62 115 PHE A CA 1
ATOM 880 C C . PHE A 1 115 ? 8.587 9.749 -21.926 1.00 90.62 115 PHE A C 1
ATOM 882 O O . PHE A 1 115 ? 9.175 8.715 -22.230 1.00 90.62 115 PHE A O 1
ATOM 889 N N . PHE A 1 116 ? 7.982 10.512 -22.833 1.00 89.75 116 PHE A N 1
ATOM 890 C CA . PHE A 1 116 ? 7.958 10.187 -24.261 1.00 89.75 116 PHE A CA 1
ATOM 891 C C . PHE A 1 116 ? 7.698 11.430 -25.117 1.00 89.75 116 PHE A C 1
ATOM 893 O O . PHE A 1 116 ? 7.344 12.484 -24.602 1.00 89.75 116 PHE A O 1
ATOM 900 N N . ARG A 1 117 ? 7.906 11.332 -26.435 1.00 87.31 117 ARG A N 1
ATOM 901 C CA . ARG A 1 117 ? 7.697 12.446 -27.382 1.00 87.31 117 ARG A CA 1
ATOM 902 C C . ARG A 1 117 ? 6.589 12.138 -28.3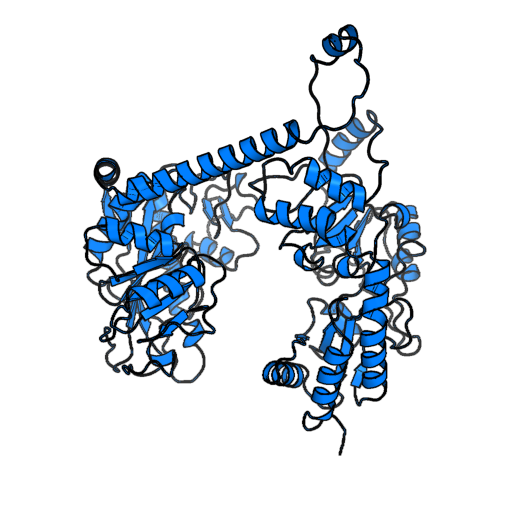79 1.00 87.31 117 ARG A C 1
ATOM 904 O O . ARG A 1 117 ? 5.527 12.741 -28.348 1.00 87.31 117 ARG A O 1
ATOM 911 N N . GLU A 1 118 ? 6.837 11.170 -29.251 1.00 83.75 118 GLU A N 1
ATOM 912 C CA . GLU A 1 118 ? 6.007 10.959 -30.442 1.00 83.75 118 GLU A CA 1
ATOM 913 C C . GLU A 1 118 ? 4.989 9.831 -30.291 1.00 83.75 118 GLU A C 1
ATOM 915 O O . GLU A 1 118 ? 3.994 9.790 -31.013 1.00 83.75 118 GLU A O 1
ATOM 920 N N . ARG A 1 119 ? 5.236 8.893 -29.372 1.00 87.25 119 ARG A N 1
ATOM 921 C CA . ARG A 1 119 ? 4.388 7.721 -29.150 1.00 87.25 119 ARG A CA 1
ATOM 922 C C . ARG A 1 119 ? 4.309 7.393 -27.672 1.00 87.25 119 ARG A C 1
ATOM 924 O O . ARG A 1 119 ? 5.306 7.478 -26.962 1.00 87.25 119 ARG A O 1
ATOM 931 N N . VAL A 1 120 ? 3.121 6.986 -27.240 1.00 90.00 120 VAL A N 1
ATOM 932 C CA . VAL A 1 120 ? 2.905 6.432 -25.902 1.00 90.00 120 VAL A CA 1
ATOM 933 C C . VAL A 1 120 ? 3.617 5.072 -25.827 1.00 90.00 120 VAL A C 1
ATOM 935 O O . VAL A 1 120 ? 3.340 4.237 -26.693 1.00 90.00 120 VAL A O 1
ATOM 938 N N . PRO A 1 121 ? 4.502 4.824 -24.840 1.00 89.62 121 PRO A N 1
ATOM 939 C CA . PRO A 1 121 ? 5.176 3.535 -24.687 1.00 89.62 121 PRO A CA 1
ATOM 940 C C . PRO A 1 121 ? 4.176 2.378 -24.596 1.00 89.62 121 PRO A C 1
ATOM 942 O O . PRO A 1 121 ? 3.121 2.505 -23.959 1.00 89.62 121 PRO A O 1
ATOM 945 N N . ALA A 1 122 ? 4.490 1.250 -25.233 1.00 84.81 122 ALA A N 1
ATOM 946 C CA . ALA A 1 122 ? 3.614 0.079 -25.218 1.00 84.81 122 ALA A CA 1
ATOM 947 C C . ALA A 1 122 ? 3.463 -0.463 -23.789 1.00 84.81 122 ALA A C 1
ATOM 949 O O . ALA A 1 122 ? 2.364 -0.827 -23.372 1.00 84.81 122 ALA A O 1
ATOM 950 N N . GLU A 1 123 ? 4.537 -0.373 -23.014 1.00 87.00 123 GLU A N 1
ATOM 951 C CA . GLU A 1 123 ? 4.699 -0.849 -21.643 1.00 87.00 123 GLU A CA 1
ATOM 952 C C . GLU A 1 123 ? 4.027 0.071 -20.615 1.00 87.00 123 GLU A C 1
ATOM 954 O O . GLU A 1 123 ? 3.875 -0.314 -19.455 1.00 87.00 123 GLU A O 1
ATOM 959 N N . LEU A 1 124 ? 3.599 1.278 -21.018 1.00 86.56 124 LEU A N 1
ATOM 960 C CA . LEU A 1 124 ? 2.989 2.241 -20.107 1.00 86.56 124 LEU A CA 1
ATOM 961 C C . LEU A 1 124 ? 1.752 1.637 -19.444 1.00 86.56 124 LEU A C 1
ATOM 963 O O . LEU A 1 124 ? 0.715 1.411 -20.074 1.00 86.56 124 LEU A O 1
ATOM 967 N N . SER A 1 125 ? 1.833 1.447 -18.136 1.00 79.62 125 SER A N 1
ATOM 968 C CA . SER A 1 125 ? 0.731 0.946 -17.329 1.00 79.62 125 SER A CA 1
ATOM 969 C C . SER A 1 125 ? 0.629 1.752 -16.043 1.00 79.62 125 SER A C 1
ATOM 971 O O . SER A 1 125 ? 1.617 1.956 -15.336 1.00 79.62 125 SER A O 1
ATOM 973 N N . CYS A 1 126 ? -0.575 2.233 -15.756 1.00 75.62 126 CYS A N 1
ATOM 974 C CA . CYS A 1 126 ? -0.918 2.923 -14.519 1.00 75.62 126 CYS A CA 1
ATOM 975 C C . CYS A 1 126 ? -2.052 2.158 -13.832 1.00 75.62 126 CYS A C 1
ATOM 977 O O . CYS A 1 126 ? -2.873 1.527 -14.500 1.00 75.62 126 CYS A O 1
ATOM 979 N N . ARG A 1 127 ? -2.115 2.214 -12.498 1.00 67.31 127 ARG A N 1
ATOM 980 C CA . ARG A 1 127 ? -3.063 1.410 -11.705 1.00 67.31 127 ARG A CA 1
ATOM 981 C C . ARG A 1 127 ? -4.500 1.929 -11.794 1.00 67.31 127 ARG A C 1
ATOM 983 O O . ARG A 1 127 ? -5.431 1.198 -11.469 1.00 67.31 127 ARG A O 1
ATOM 990 N N . GLY A 1 128 ? -4.681 3.171 -12.240 1.00 79.69 128 GLY A N 1
ATOM 991 C CA . GLY A 1 128 ? -5.982 3.817 -12.373 1.00 79.69 128 GLY A CA 1
ATOM 992 C C . GLY A 1 128 ? -5.944 5.004 -13.330 1.00 79.69 128 GLY A C 1
ATOM 993 O O . GLY A 1 128 ? -5.502 4.876 -14.472 1.00 79.69 128 GLY A O 1
ATOM 994 N N . GLU A 1 129 ? -6.431 6.153 -12.860 1.00 85.38 129 GLU A N 1
ATOM 995 C CA . GLU A 1 129 ? -6.406 7.406 -13.616 1.00 85.38 129 GLU A CA 1
ATOM 996 C C . GLU A 1 129 ? -4.968 7.797 -13.986 1.00 85.38 129 GLU A C 1
ATOM 998 O O . GLU A 1 129 ? -4.022 7.597 -13.218 1.00 85.38 129 GLU A O 1
ATOM 1003 N N . VAL A 1 130 ? -4.811 8.374 -15.173 1.00 88.69 130 VAL A N 1
ATOM 1004 C CA . VAL A 1 130 ? -3.524 8.810 -15.721 1.00 88.69 130 VAL A CA 1
ATOM 1005 C C . VAL A 1 130 ? -3.612 10.289 -16.026 1.00 88.69 130 VAL A C 1
ATOM 1007 O O . VAL A 1 130 ? -4.598 10.733 -16.601 1.00 88.69 130 VAL A O 1
ATOM 1010 N N . VAL A 1 131 ? -2.581 11.052 -15.692 1.00 92.00 131 VAL A N 1
ATOM 1011 C CA . VAL A 1 131 ? -2.439 12.429 -16.167 1.00 92.00 131 VAL A CA 1
ATOM 1012 C C . VAL A 1 131 ? -1.315 12.488 -17.192 1.00 92.00 131 VAL A C 1
ATOM 1014 O O . VAL A 1 131 ? -0.196 12.053 -16.922 1.00 92.00 131 VAL A O 1
ATOM 1017 N N . LEU A 1 132 ? -1.615 12.996 -18.383 1.00 94.50 132 LEU A N 1
ATOM 1018 C CA . LEU A 1 132 ? -0.615 13.369 -19.376 1.00 94.50 132 LEU A CA 1
ATOM 1019 C C . LEU A 1 132 ? -0.249 14.827 -19.145 1.00 94.50 132 LEU A C 1
ATOM 1021 O O . LEU A 1 132 ? -1.095 15.703 -19.281 1.00 94.50 132 LEU A O 1
ATOM 1025 N N . GLN A 1 133 ? 0.998 15.095 -18.804 1.00 94.44 133 GLN A N 1
ATOM 1026 C CA . GLN A 1 133 ? 1.470 16.428 -18.474 1.00 94.44 133 GLN A CA 1
ATOM 1027 C C . GLN A 1 133 ? 2.566 16.850 -19.451 1.00 94.44 133 GLN A C 1
ATOM 1029 O O . GLN A 1 133 ? 3.422 16.049 -19.842 1.00 94.44 133 GLN A O 1
ATOM 1034 N N . ARG A 1 134 ? 2.537 18.113 -19.874 1.00 93.69 134 ARG A N 1
ATOM 1035 C CA . ARG A 1 134 ? 3.557 18.700 -20.744 1.00 93.69 134 ARG A CA 1
ATOM 1036 C C . ARG A 1 134 ? 4.912 18.640 -20.052 1.00 93.69 134 ARG A C 1
ATOM 1038 O O . ARG A 1 134 ? 5.065 19.136 -18.939 1.00 93.69 134 ARG A O 1
ATOM 1045 N N . TYR A 1 135 ? 5.918 18.086 -20.722 1.00 92.94 135 TYR A N 1
ATOM 1046 C CA . TYR A 1 135 ? 7.279 18.148 -20.206 1.00 92.94 135 TYR A CA 1
ATOM 1047 C C . TYR A 1 135 ? 7.906 19.518 -20.496 1.00 92.94 135 TYR A C 1
ATOM 1049 O O . TYR A 1 135 ? 7.884 20.002 -21.629 1.00 92.94 135 TYR A O 1
ATOM 1057 N N . VAL A 1 136 ? 8.507 20.129 -19.474 1.00 90.75 136 VAL A N 1
ATOM 1058 C CA . VAL A 1 136 ? 9.225 21.404 -19.594 1.00 90.75 136 VAL A CA 1
ATOM 1059 C C . VAL A 1 136 ? 10.638 21.137 -20.124 1.00 90.75 136 VAL A C 1
ATOM 1061 O O . VAL A 1 136 ? 11.529 20.744 -19.373 1.00 90.75 136 VAL A O 1
ATOM 1064 N N . GLY A 1 137 ? 10.825 21.326 -21.435 1.00 85.69 137 GLY A N 1
ATOM 1065 C CA . GLY A 1 137 ? 12.100 21.094 -22.133 1.00 85.69 137 GLY A CA 1
ATOM 1066 C C . GLY A 1 137 ? 13.181 22.160 -21.903 1.00 85.69 137 GLY A C 1
ATOM 1067 O O . GLY A 1 137 ? 14.342 21.923 -22.212 1.00 85.69 137 GLY A O 1
ATOM 1068 N N . ALA A 1 138 ? 12.807 23.314 -21.351 1.00 89.81 138 ALA A N 1
ATOM 1069 C CA . ALA A 1 138 ? 13.721 24.370 -20.919 1.00 89.81 138 ALA A CA 1
ATOM 1070 C C . ALA A 1 138 ? 13.429 24.700 -19.445 1.00 89.81 138 ALA A C 1
ATOM 1072 O O . ALA A 1 138 ? 12.744 25.683 -19.158 1.00 89.81 138 ALA A O 1
ATOM 1073 N N . PRO A 1 139 ? 13.815 23.819 -18.504 1.00 92.50 139 PRO A N 1
ATOM 1074 C CA . PRO A 1 139 ? 13.546 24.039 -17.093 1.00 92.50 139 PRO A CA 1
ATOM 1075 C C . PRO A 1 139 ? 14.488 25.097 -16.516 1.00 92.50 139 PRO A C 1
ATOM 1077 O O . PRO A 1 139 ? 15.539 25.396 -17.082 1.00 92.50 139 PRO A O 1
ATOM 1080 N N . HIS A 1 140 ? 14.149 25.602 -15.333 1.00 94.12 140 HIS A N 1
ATOM 1081 C CA . HIS A 1 140 ? 15.116 26.352 -14.546 1.00 94.12 140 HIS A CA 1
ATOM 1082 C C . HIS A 1 140 ? 16.273 25.449 -14.124 1.00 94.12 140 HIS A C 1
ATOM 1084 O O . HIS A 1 140 ? 16.067 24.296 -13.726 1.00 94.12 140 HIS A O 1
ATOM 1090 N N . LEU A 1 141 ? 17.479 26.003 -14.205 1.00 94.88 141 LEU A N 1
ATOM 1091 C CA . LEU A 1 141 ? 18.708 25.331 -13.826 1.00 94.88 141 LEU A CA 1
ATOM 1092 C C . LEU A 1 141 ? 19.331 26.019 -12.610 1.00 94.88 141 LEU A C 1
ATOM 1094 O O . LEU A 1 141 ? 19.216 27.236 -12.464 1.00 94.88 141 LEU A O 1
ATOM 1098 N N . ASP A 1 142 ? 19.981 25.239 -11.752 1.00 93.06 142 ASP A N 1
ATOM 1099 C CA . ASP A 1 142 ? 20.858 25.776 -10.713 1.00 93.06 142 ASP A CA 1
ATOM 1100 C C . ASP A 1 142 ? 22.165 26.331 -11.316 1.00 93.06 142 ASP A C 1
ATOM 1102 O O . ASP A 1 142 ? 22.421 26.230 -12.520 1.00 93.06 142 ASP A O 1
ATOM 1106 N N . GLU A 1 143 ? 23.024 26.890 -10.463 1.00 92.56 143 GLU A N 1
ATOM 1107 C CA . GLU A 1 143 ? 24.352 27.406 -10.834 1.00 92.56 143 GLU A CA 1
ATOM 1108 C C . GLU A 1 143 ? 25.264 26.378 -11.539 1.00 92.56 143 GLU A C 1
ATOM 1110 O O . GLU A 1 143 ? 26.176 26.760 -12.268 1.00 92.56 143 GLU A O 1
ATOM 1115 N N . ASN A 1 144 ? 24.990 25.078 -11.390 1.00 93.50 144 ASN A N 1
ATOM 1116 C CA . ASN A 1 144 ? 25.747 23.982 -11.995 1.00 93.50 144 ASN A CA 1
ATOM 1117 C C . ASN A 1 144 ? 25.085 23.433 -13.276 1.00 93.50 144 ASN A C 1
ATOM 1119 O O . ASN A 1 144 ? 25.590 22.498 -13.909 1.00 93.50 144 ASN A O 1
ATOM 1123 N N . GLY A 1 145 ? 23.956 24.003 -13.702 1.00 95.38 145 GLY A N 1
ATOM 1124 C CA . GLY A 1 145 ? 23.200 23.543 -14.864 1.00 95.38 145 GLY A CA 1
ATOM 1125 C C . GLY A 1 145 ? 22.321 22.314 -14.595 1.00 95.38 145 GLY A C 1
ATOM 1126 O O . GLY A 1 145 ? 21.967 21.604 -15.538 1.00 95.38 145 GLY A O 1
ATOM 1127 N N . ARG A 1 146 ? 21.993 22.003 -13.338 1.00 95.38 146 ARG A N 1
ATOM 1128 C CA . ARG A 1 146 ? 21.084 20.910 -12.948 1.00 95.38 146 ARG A CA 1
ATOM 1129 C C . ARG A 1 146 ? 19.649 21.411 -12.917 1.00 95.38 146 ARG A C 1
ATOM 1131 O O . ARG A 1 146 ? 19.390 22.521 -12.468 1.00 95.38 146 ARG A O 1
ATOM 1138 N N . LYS A 1 147 ? 18.696 20.583 -13.350 1.00 95.62 147 LYS A N 1
ATOM 1139 C CA . LYS A 1 147 ? 17.269 20.931 -13.294 1.00 95.62 147 LYS A CA 1
ATOM 1140 C C . LYS A 1 147 ? 16.813 21.136 -11.848 1.00 95.62 147 LYS A C 1
ATOM 1142 O O . LYS A 1 147 ? 17.047 20.265 -11.010 1.00 95.62 147 LYS A O 1
ATOM 1147 N N . ALA A 1 148 ? 16.111 22.242 -11.613 1.00 94.62 148 ALA A N 1
ATOM 1148 C CA . ALA A 1 148 ? 15.581 22.651 -10.318 1.00 94.62 148 ALA A CA 1
ATOM 1149 C C . ALA A 1 148 ? 14.048 22.543 -10.239 1.00 94.62 148 ALA A C 1
ATOM 1151 O O . ALA A 1 148 ? 13.337 22.783 -11.220 1.00 94.62 148 ALA A O 1
ATOM 1152 N N . GLN A 1 149 ? 13.554 22.211 -9.048 1.00 94.81 149 GLN A N 1
ATOM 1153 C CA . GLN A 1 149 ? 12.148 22.210 -8.647 1.00 94.81 149 GLN A CA 1
ATOM 1154 C C . GLN A 1 149 ? 12.033 22.820 -7.245 1.00 94.81 149 GLN A C 1
ATOM 1156 O O . GLN A 1 149 ? 12.894 22.597 -6.396 1.00 94.81 149 GLN A O 1
ATOM 1161 N N . TRP A 1 150 ? 10.959 23.559 -6.987 1.00 95.06 150 TRP A N 1
ATOM 1162 C CA . TRP A 1 150 ? 10.685 24.159 -5.684 1.00 95.06 150 TRP A CA 1
ATOM 1163 C C . TRP A 1 150 ? 9.482 23.492 -5.045 1.00 95.06 150 TRP A C 1
ATOM 1165 O O . TRP A 1 150 ? 8.434 23.383 -5.676 1.00 95.06 150 TRP A O 1
ATOM 1175 N N . ARG A 1 151 ? 9.609 23.107 -3.780 1.00 94.75 151 ARG A N 1
ATOM 1176 C CA . ARG A 1 151 ? 8.477 22.737 -2.937 1.00 94.75 151 ARG A CA 1
ATOM 1177 C C . ARG A 1 151 ? 8.078 23.924 -2.077 1.00 94.75 151 ARG A C 1
ATOM 1179 O O . ARG A 1 151 ? 8.813 24.316 -1.169 1.00 94.75 151 ARG A O 1
ATOM 1186 N N . CYS A 1 152 ? 6.913 24.483 -2.365 1.00 96.00 152 CYS A N 1
ATOM 1187 C CA . CYS A 1 152 ? 6.293 25.552 -1.593 1.00 96.00 152 CYS A CA 1
ATOM 1188 C C . CYS A 1 152 ? 5.260 24.959 -0.633 1.00 96.00 152 CYS A C 1
ATOM 1190 O O . CYS A 1 152 ? 4.532 24.035 -0.994 1.00 96.00 152 CYS A O 1
ATOM 1192 N N . TYR A 1 153 ? 5.180 25.497 0.580 1.00 96.56 153 TYR A N 1
ATOM 1193 C CA . TYR A 1 153 ? 4.291 24.978 1.617 1.00 96.56 153 TYR A CA 1
ATOM 1194 C C . TYR A 1 153 ? 3.058 25.862 1.741 1.00 96.56 153 TYR A C 1
ATOM 1196 O O . TYR A 1 153 ? 3.162 27.087 1.787 1.00 96.56 153 TYR A O 1
ATOM 1204 N N . VAL A 1 154 ? 1.888 25.232 1.767 1.00 95.81 154 VAL A N 1
ATOM 1205 C CA . VAL A 1 154 ? 0.593 25.911 1.822 1.00 95.81 154 VAL A CA 1
ATOM 1206 C C . VAL A 1 154 ? -0.253 25.315 2.932 1.00 95.81 154 VAL A C 1
ATOM 1208 O O . VAL A 1 154 ? -0.312 24.096 3.081 1.00 95.81 154 VAL A O 1
ATOM 1211 N N . VAL A 1 155 ? -0.941 26.172 3.679 1.00 95.25 155 VAL A N 1
ATOM 1212 C CA . VAL A 1 155 ? -1.995 25.764 4.607 1.00 95.25 155 VAL A CA 1
ATOM 1213 C C . VAL A 1 155 ? -3.347 26.118 4.000 1.00 95.25 155 VAL A C 1
ATOM 1215 O O . VAL A 1 155 ? -3.598 27.271 3.651 1.00 95.25 155 VAL A O 1
ATOM 1218 N N . LEU A 1 156 ? -4.226 25.123 3.879 1.00 92.56 156 LEU A N 1
ATOM 1219 C CA . LEU A 1 156 ? -5.614 25.307 3.456 1.00 92.56 156 LEU A CA 1
ATOM 1220 C C . LEU A 1 156 ? -6.549 25.182 4.655 1.00 92.56 156 LEU A C 1
ATOM 1222 O O . LEU A 1 156 ? -6.514 24.173 5.358 1.00 92.56 156 LEU A O 1
ATOM 1226 N N . LYS A 1 157 ? -7.425 26.166 4.856 1.00 90.81 157 LYS A N 1
ATOM 1227 C CA . LYS A 1 157 ? -8.515 26.118 5.843 1.00 90.81 157 LYS A CA 1
ATOM 1228 C C . LYS A 1 157 ? -9.824 26.502 5.161 1.00 90.81 157 LYS A C 1
ATOM 1230 O O . LYS A 1 157 ? -9.831 27.099 4.089 1.00 90.81 157 LYS A O 1
ATOM 1235 N N . THR A 1 158 ? -10.952 26.225 5.807 1.00 85.94 158 THR A N 1
ATOM 1236 C CA . THR A 1 158 ? -12.255 26.783 5.390 1.00 85.94 158 THR A CA 1
ATOM 1237 C C . THR A 1 158 ? -12.249 28.312 5.359 1.00 85.94 158 THR A C 1
ATOM 1239 O O . THR A 1 158 ? -13.007 28.918 4.608 1.00 85.94 158 THR A O 1
ATOM 1242 N N . THR A 1 159 ? -11.369 28.930 6.149 1.00 85.88 159 THR A N 1
ATOM 1243 C CA . THR A 1 159 ? -11.232 30.379 6.297 1.00 85.88 159 THR A CA 1
ATOM 1244 C C . THR A 1 159 ? -10.213 31.023 5.356 1.00 85.88 159 THR A C 1
ATOM 1246 O O . THR A 1 159 ? -10.077 32.243 5.374 1.00 85.88 159 THR A O 1
ATOM 1249 N N . GLY A 1 160 ? -9.500 30.257 4.528 1.00 89.94 160 GLY A N 1
ATOM 1250 C CA . GLY A 1 160 ? -8.544 30.841 3.588 1.00 89.94 160 GLY A CA 1
ATOM 1251 C C . GLY A 1 160 ? -7.434 29.904 3.128 1.00 89.94 160 GLY A C 1
ATOM 1252 O O . GLY A 1 160 ? -7.453 28.692 3.352 1.00 89.94 160 GLY A O 1
ATOM 1253 N N . CYS A 1 161 ? -6.442 30.501 2.476 1.00 93.75 161 CYS A N 1
ATOM 1254 C CA . CYS A 1 161 ? -5.235 29.838 1.993 1.00 93.75 161 CYS A CA 1
ATOM 1255 C C . CYS A 1 161 ? -4.016 30.667 2.407 1.00 93.75 161 CYS A C 1
ATOM 1257 O O . CYS A 1 161 ? -4.013 31.875 2.178 1.00 93.75 161 CYS A O 1
ATOM 1259 N N . TRP A 1 162 ? -2.984 30.037 2.971 1.00 95.88 162 TRP A N 1
ATOM 1260 C CA . TRP A 1 162 ? -1.747 30.695 3.411 1.00 95.88 162 TRP A CA 1
ATOM 1261 C C . TRP A 1 162 ? -0.535 30.072 2.733 1.00 95.88 162 TRP A C 1
ATOM 1263 O O . TRP A 1 162 ? -0.474 28.855 2.577 1.00 95.88 162 TRP A O 1
ATOM 1273 N N . LEU A 1 163 ? 0.430 30.904 2.361 1.00 96.94 163 LEU A N 1
ATOM 1274 C CA . LEU A 1 163 ? 1.697 30.523 1.750 1.00 96.94 163 LEU A CA 1
ATOM 1275 C C . LEU A 1 163 ? 2.823 30.732 2.762 1.00 96.94 163 LEU A C 1
ATOM 1277 O O . LEU A 1 163 ? 2.953 31.818 3.322 1.00 96.94 163 LEU A O 1
ATOM 1281 N N . TYR A 1 164 ? 3.635 29.704 2.982 1.00 97.25 164 TYR A N 1
ATOM 1282 C CA . TYR A 1 164 ? 4.822 29.820 3.821 1.00 97.25 164 TYR A CA 1
ATOM 1283 C C . TYR A 1 164 ? 5.876 30.708 3.149 1.00 97.25 164 TYR A C 1
ATOM 1285 O O . TYR A 1 164 ? 6.050 30.638 1.933 1.00 97.25 164 TYR A O 1
ATOM 1293 N N . SER A 1 165 ? 6.604 31.504 3.929 1.00 95.19 165 SER A N 1
ATOM 1294 C CA . SER A 1 165 ? 7.578 32.501 3.455 1.00 95.19 165 SER A CA 1
ATOM 1295 C C . SER A 1 165 ? 8.836 31.902 2.811 1.00 95.19 165 SER A C 1
ATOM 1297 O O . SER A 1 165 ? 9.596 32.607 2.139 1.00 95.19 165 SER A O 1
ATOM 1299 N N . ARG A 1 166 ? 9.067 30.595 2.991 1.00 95.69 166 ARG A N 1
ATOM 1300 C CA . ARG A 1 166 ? 10.233 29.856 2.484 1.00 95.69 166 ARG A CA 1
ATOM 1301 C C . ARG A 1 166 ? 9.808 28.625 1.680 1.00 95.69 166 ARG A C 1
ATOM 1303 O O . ARG A 1 166 ? 8.707 28.096 1.829 1.00 95.69 166 ARG A O 1
ATOM 1310 N N . ALA A 1 167 ? 10.706 28.139 0.831 1.00 95.25 167 ALA A N 1
ATOM 1311 C CA . ALA A 1 167 ? 10.512 26.937 0.023 1.00 95.25 167 ALA A CA 1
ATOM 1312 C C . ALA A 1 167 ? 11.705 25.984 0.160 1.00 95.25 167 ALA A C 1
ATOM 1314 O O . ALA A 1 167 ? 12.775 26.372 0.627 1.00 95.25 167 ALA A O 1
ATOM 1315 N N . MET A 1 168 ? 11.535 24.741 -0.284 1.00 93.81 168 MET A N 1
ATOM 1316 C CA . MET A 1 168 ? 12.624 23.770 -0.396 1.00 93.81 168 MET A CA 1
ATOM 1317 C C . MET A 1 168 ? 13.042 23.629 -1.862 1.00 93.81 168 MET A C 1
ATOM 1319 O O . MET A 1 168 ? 12.204 23.338 -2.716 1.00 93.81 168 MET A O 1
ATOM 1323 N N . LEU A 1 169 ? 14.323 23.831 -2.158 1.00 93.88 169 LEU A N 1
ATOM 1324 C CA . LEU A 1 169 ? 14.895 23.627 -3.485 1.00 93.88 169 LEU A CA 1
ATOM 1325 C C . LEU A 1 169 ? 15.346 22.173 -3.635 1.00 93.88 169 LEU A C 1
ATOM 1327 O O . LEU A 1 169 ? 16.169 21.686 -2.859 1.00 93.88 169 LEU A O 1
ATOM 1331 N N . GLN A 1 170 ? 14.843 21.515 -4.674 1.00 92.62 170 GLN A N 1
ATOM 1332 C CA . GLN A 1 170 ? 15.211 20.166 -5.089 1.00 92.62 170 GLN A CA 1
ATOM 1333 C C . GLN A 1 170 ? 15.911 20.244 -6.445 1.00 92.62 170 GLN A C 1
ATOM 1335 O O . GLN A 1 170 ? 15.389 20.859 -7.378 1.00 92.62 170 GLN A O 1
ATOM 1340 N N . VAL A 1 171 ? 17.071 19.604 -6.581 1.00 93.75 171 VAL A N 1
ATOM 1341 C CA . VAL A 1 171 ? 17.814 19.562 -7.847 1.00 93.75 171 VAL A CA 1
ATOM 1342 C C . VAL A 1 171 ? 18.107 18.128 -8.266 1.00 93.75 171 VAL A C 1
ATOM 1344 O O . VAL A 1 171 ? 18.198 17.218 -7.446 1.00 93.75 171 VAL A O 1
ATOM 1347 N N . CYS A 1 172 ? 18.235 17.927 -9.571 1.00 93.88 172 CYS A N 1
ATOM 1348 C CA . CYS A 1 172 ? 18.732 16.681 -10.145 1.00 93.88 172 CYS A CA 1
ATOM 1349 C C . CYS A 1 172 ? 20.202 16.448 -9.757 1.00 93.88 172 CYS A C 1
ATOM 1351 O O . CYS A 1 172 ? 20.969 17.404 -9.665 1.00 93.88 172 CYS A O 1
ATOM 1353 N N . ALA A 1 173 ? 20.618 15.191 -9.585 1.00 92.81 173 ALA A N 1
ATOM 1354 C CA . ALA A 1 173 ? 22.016 14.857 -9.297 1.00 92.81 173 ALA A CA 1
ATOM 1355 C C . ALA A 1 173 ? 22.938 15.246 -10.469 1.00 92.81 173 ALA A C 1
ATOM 1357 O O . ALA A 1 173 ? 24.033 15.786 -10.284 1.00 92.81 173 ALA A O 1
ATOM 1358 N N . LEU A 1 174 ? 22.462 15.037 -11.701 1.00 93.06 174 LEU A N 1
ATOM 1359 C CA . LEU A 1 174 ? 23.228 15.263 -12.924 1.00 93.06 174 LEU A CA 1
ATOM 1360 C C . LEU A 1 174 ? 22.782 16.528 -13.671 1.00 93.06 174 LEU A C 1
ATOM 1362 O O . LEU A 1 174 ? 21.630 16.961 -13.595 1.00 93.06 174 LEU A O 1
ATOM 1366 N N . ARG A 1 175 ? 23.712 17.101 -14.450 1.00 94.38 175 ARG A N 1
ATOM 1367 C CA . ARG A 1 175 ? 23.456 18.264 -15.314 1.00 94.38 175 ARG A CA 1
ATOM 1368 C C . ARG A 1 175 ? 22.318 17.974 -16.294 1.00 94.38 175 ARG A C 1
ATOM 1370 O O . ARG A 1 175 ? 22.276 16.893 -16.891 1.00 94.38 175 ARG A O 1
ATOM 1377 N N . TYR A 1 176 ? 21.427 18.941 -16.477 1.00 94.75 176 TYR A N 1
ATOM 1378 C CA . TYR A 1 176 ? 20.290 18.800 -17.374 1.00 94.75 176 TYR A CA 1
ATOM 1379 C C . TYR A 1 176 ? 20.751 18.618 -18.817 1.00 94.75 176 TYR A C 1
ATOM 1381 O O . TYR A 1 176 ? 21.628 19.343 -19.292 1.00 94.75 176 TYR A O 1
ATOM 1389 N N . THR A 1 177 ? 20.112 17.689 -19.519 1.00 90.50 177 THR A N 1
ATOM 1390 C CA . THR A 1 177 ? 20.176 17.615 -20.974 1.00 90.50 177 THR A CA 1
ATOM 1391 C C . THR A 1 177 ? 18.768 17.344 -21.536 1.00 90.50 177 THR A C 1
ATOM 1393 O O . THR A 1 177 ? 17.919 16.800 -20.819 1.00 90.50 177 THR A O 1
ATOM 1396 N N . PRO A 1 178 ? 18.455 17.760 -22.779 1.00 83.19 178 PRO A N 1
ATOM 1397 C CA . PRO A 1 178 ? 17.121 17.575 -23.367 1.00 83.19 178 PRO A CA 1
ATOM 1398 C C . PRO A 1 178 ? 16.757 16.110 -23.675 1.00 83.19 178 PRO A C 1
ATOM 1400 O O . PRO A 1 178 ? 15.597 15.809 -23.993 1.00 83.19 178 PRO A O 1
ATOM 1403 N N . GLU A 1 179 ? 17.735 15.206 -23.642 1.00 84.06 179 GLU A N 1
ATOM 1404 C CA . GLU A 1 179 ? 17.572 13.776 -23.887 1.00 84.06 179 GLU A CA 1
ATOM 1405 C C . GLU A 1 179 ? 16.935 13.084 -22.676 1.00 84.06 179 GLU A C 1
ATOM 1407 O O . GLU A 1 179 ? 17.398 13.179 -21.542 1.00 84.06 179 GLU A O 1
ATOM 1412 N N . LEU A 1 180 ? 15.859 12.337 -22.924 1.00 80.19 180 LEU A N 1
ATOM 1413 C CA . LEU A 1 180 ? 15.079 11.656 -21.887 1.00 80.19 180 LEU A CA 1
ATOM 1414 C C . LEU A 1 180 ? 15.634 10.249 -21.601 1.00 80.19 180 LEU A C 1
ATOM 1416 O O . LEU A 1 180 ? 14.896 9.271 -21.656 1.00 80.19 180 LEU A O 1
ATOM 1420 N N . THR A 1 181 ? 16.943 10.141 -21.361 1.00 79.19 181 THR A N 1
ATOM 1421 C CA . THR A 1 181 ? 17.653 8.853 -21.225 1.00 79.19 181 THR A CA 1
ATOM 1422 C C . THR A 1 181 ? 18.035 8.509 -19.785 1.00 79.19 181 THR A C 1
ATOM 1424 O O . THR A 1 181 ? 17.881 7.361 -19.382 1.00 79.19 181 THR A O 1
ATOM 1427 N N . ASP A 1 182 ? 18.482 9.485 -18.989 1.00 87.00 182 ASP A N 1
ATOM 1428 C CA . ASP A 1 182 ? 18.824 9.301 -17.569 1.00 87.00 182 ASP A CA 1
ATOM 1429 C C . ASP A 1 182 ? 17.920 10.159 -16.678 1.00 87.00 182 ASP A C 1
ATOM 1431 O O . ASP A 1 182 ? 18.022 11.389 -16.666 1.00 87.00 182 ASP A O 1
ATOM 1435 N N . GLN A 1 183 ? 17.051 9.508 -15.900 1.00 88.06 183 GLN A N 1
ATOM 1436 C CA . GLN A 1 183 ? 16.088 10.186 -15.029 1.00 88.06 183 GLN A CA 1
ATOM 1437 C C . GLN A 1 183 ? 16.748 11.134 -14.024 1.00 88.06 183 GLN A C 1
ATOM 1439 O O . GLN A 1 183 ? 16.150 12.155 -13.688 1.00 88.06 183 GLN A O 1
ATOM 1444 N N . ARG A 1 184 ? 17.997 10.884 -13.615 1.00 90.56 184 ARG A N 1
ATOM 1445 C CA . ARG A 1 184 ? 18.754 11.757 -12.700 1.00 90.56 184 ARG A CA 1
ATOM 1446 C C . ARG A 1 184 ? 19.132 13.104 -13.312 1.00 90.56 184 ARG A C 1
ATOM 1448 O O . ARG A 1 184 ? 19.745 13.919 -12.630 1.00 90.56 184 ARG A O 1
ATOM 1455 N N . ARG A 1 185 ? 18.806 13.344 -14.588 1.00 91.56 185 ARG A N 1
ATOM 1456 C CA . ARG A 1 185 ? 18.939 14.642 -15.268 1.00 91.56 185 ARG A CA 1
ATOM 1457 C C . ARG A 1 185 ? 17.630 15.424 -15.315 1.00 91.56 185 ARG A C 1
ATOM 1459 O O . ARG A 1 185 ? 17.671 16.632 -15.525 1.00 91.56 185 ARG A O 1
ATOM 1466 N N . PHE A 1 186 ? 16.475 14.769 -15.154 1.00 89.75 186 PHE A N 1
ATOM 1467 C CA . PHE A 1 186 ? 15.170 15.400 -15.386 1.00 89.75 186 PHE A CA 1
ATOM 1468 C C . PHE A 1 186 ? 14.066 15.088 -14.360 1.00 89.75 186 PHE A C 1
ATOM 1470 O O . PHE A 1 186 ? 12.987 15.687 -14.449 1.00 89.75 186 PHE A O 1
ATOM 1477 N N . VAL A 1 187 ? 14.317 14.225 -13.377 1.00 89.81 187 VAL A N 1
ATOM 1478 C CA . VAL A 1 187 ? 13.439 13.938 -12.233 1.00 89.81 187 VAL A CA 1
ATOM 1479 C C . VAL A 1 187 ? 14.151 14.379 -10.958 1.00 89.81 187 VAL A C 1
ATOM 1481 O O . VAL A 1 187 ? 15.217 13.866 -10.642 1.00 89.81 187 VAL A O 1
ATOM 1484 N N . THR A 1 188 ? 13.570 15.319 -10.213 1.00 89.12 188 THR A N 1
ATOM 1485 C CA . THR A 1 188 ? 14.179 15.933 -9.015 1.00 89.12 188 THR A CA 1
ATOM 1486 C C . THR A 1 188 ? 13.878 15.182 -7.716 1.00 89.12 188 THR A C 1
ATOM 1488 O O . THR A 1 188 ? 14.402 15.540 -6.666 1.00 89.12 188 THR A O 1
ATOM 1491 N N . ASN A 1 189 ? 13.039 14.139 -7.746 1.00 86.31 189 ASN A N 1
ATOM 1492 C CA . ASN A 1 189 ? 12.684 13.380 -6.547 1.00 86.31 189 ASN A CA 1
ATOM 1493 C C . ASN A 1 189 ? 13.921 12.731 -5.904 1.00 86.31 189 ASN A C 1
ATOM 1495 O O . ASN A 1 189 ? 14.705 12.062 -6.578 1.00 86.31 189 ASN A O 1
ATOM 1499 N N . VAL A 1 190 ? 14.037 12.834 -4.577 1.00 80.12 190 VAL A N 1
ATOM 1500 C CA . VAL A 1 190 ? 15.135 12.226 -3.803 1.00 80.12 190 VAL A CA 1
ATOM 1501 C C . VAL A 1 190 ? 15.250 10.723 -4.049 1.00 80.12 190 VAL A C 1
ATOM 1503 O O . VAL A 1 190 ? 16.355 10.231 -4.207 1.00 80.12 190 VAL A O 1
ATOM 1506 N N . ALA A 1 191 ? 14.137 9.995 -4.178 1.00 78.69 191 ALA A N 1
ATOM 1507 C CA . ALA A 1 191 ? 14.154 8.550 -4.440 1.00 78.69 191 ALA A CA 1
ATOM 1508 C C . ALA A 1 191 ? 14.863 8.150 -5.752 1.00 78.69 191 ALA A C 1
ATOM 1510 O O . ALA A 1 191 ? 15.284 7.007 -5.884 1.00 78.69 191 ALA A O 1
ATOM 1511 N N . VAL A 1 192 ? 14.984 9.077 -6.709 1.00 82.81 192 VAL A N 1
ATOM 1512 C CA . VAL A 1 192 ? 15.711 8.873 -7.974 1.00 82.81 192 VAL A CA 1
ATOM 1513 C C . VAL A 1 192 ? 17.169 9.330 -7.865 1.00 82.81 192 VAL A C 1
ATOM 1515 O O . VAL A 1 192 ? 18.034 8.800 -8.554 1.00 82.81 192 VAL A O 1
ATOM 1518 N N . ASN A 1 193 ? 17.455 10.313 -7.006 1.00 84.75 193 ASN A N 1
ATOM 1519 C CA . ASN A 1 193 ? 18.752 10.995 -6.950 1.00 84.75 193 ASN A CA 1
ATOM 1520 C C . ASN A 1 193 ? 19.631 10.585 -5.756 1.00 84.75 193 ASN A C 1
ATOM 1522 O O . ASN A 1 193 ? 20.814 10.901 -5.762 1.00 84.75 193 ASN A O 1
ATOM 1526 N N . ASN A 1 194 ? 19.094 9.899 -4.743 1.00 79.69 194 ASN A N 1
ATOM 1527 C CA . ASN A 1 194 ? 19.773 9.618 -3.466 1.00 79.69 194 ASN A CA 1
ATOM 1528 C C . ASN A 1 194 ? 20.876 8.546 -3.522 1.00 79.69 194 ASN A C 1
ATOM 1530 O O . ASN A 1 194 ? 21.364 8.120 -2.476 1.00 79.69 194 ASN A O 1
ATOM 1534 N N . THR A 1 195 ? 21.268 8.097 -4.713 1.00 68.69 195 THR A N 1
ATOM 1535 C CA . THR A 1 195 ? 22.315 7.092 -4.907 1.00 68.69 195 THR A CA 1
ATOM 1536 C C . THR A 1 195 ? 23.536 7.705 -5.586 1.00 68.69 195 THR A C 1
ATOM 1538 O O . THR A 1 195 ? 23.446 8.143 -6.735 1.00 68.69 195 THR A O 1
ATOM 1541 N N . GLY A 1 196 ? 24.690 7.651 -4.917 1.00 73.81 196 GLY A N 1
ATOM 1542 C CA . GLY A 1 196 ? 25.991 8.014 -5.489 1.00 73.81 196 GLY A CA 1
ATOM 1543 C C . GLY A 1 196 ? 26.548 9.370 -5.029 1.00 73.81 196 GLY A C 1
ATOM 1544 O O . GLY A 1 196 ? 25.891 10.090 -4.279 1.00 73.81 196 GLY A O 1
ATOM 1545 N N . PRO A 1 197 ? 27.776 9.710 -5.461 1.00 81.06 197 PRO A N 1
ATOM 1546 C CA . PRO A 1 197 ? 28.502 10.905 -5.017 1.00 81.06 197 PRO A CA 1
ATOM 1547 C C . PRO A 1 197 ? 27.922 12.219 -5.564 1.00 81.06 197 PRO A C 1
ATOM 1549 O O . PRO A 1 197 ? 28.183 13.279 -5.007 1.00 81.06 197 PRO A O 1
ATOM 1552 N N . ASP A 1 198 ? 27.120 12.151 -6.629 1.00 84.75 198 ASP A N 1
ATOM 1553 C CA . ASP A 1 198 ? 26.524 13.318 -7.289 1.00 84.75 198 ASP A CA 1
ATOM 1554 C C . ASP A 1 198 ? 25.225 13.803 -6.622 1.00 84.75 198 ASP A C 1
ATOM 1556 O O . ASP A 1 198 ? 24.605 14.761 -7.091 1.00 84.75 198 ASP A O 1
ATOM 1560 N N . PHE A 1 199 ? 24.771 13.135 -5.555 1.00 87.94 199 PHE A N 1
ATOM 1561 C CA . PHE A 1 199 ? 23.568 13.535 -4.834 1.00 87.94 199 PHE A CA 1
ATOM 1562 C C . PHE A 1 199 ? 23.755 14.909 -4.186 1.00 87.94 199 PHE A C 1
ATOM 1564 O O . PHE A 1 199 ? 24.673 15.130 -3.398 1.00 87.94 199 PHE A O 1
ATOM 1571 N N . VAL A 1 200 ? 22.825 15.816 -4.475 1.00 87.12 200 VAL A N 1
ATOM 1572 C CA . VAL A 1 200 ? 22.762 17.136 -3.850 1.00 87.12 200 VAL A CA 1
ATOM 1573 C C . VAL A 1 200 ? 21.570 17.149 -2.893 1.00 87.12 200 VAL A C 1
ATOM 1575 O O . VAL A 1 200 ? 20.431 17.021 -3.354 1.00 87.12 200 VAL A O 1
ATOM 1578 N N . PRO A 1 201 ? 21.795 17.289 -1.574 1.00 86.12 201 PRO A N 1
ATOM 1579 C CA . PRO A 1 201 ? 20.711 17.409 -0.611 1.00 86.12 201 PRO A CA 1
ATOM 1580 C C . PRO A 1 201 ? 19.811 18.608 -0.912 1.00 86.12 201 PRO A C 1
ATOM 1582 O O . PRO A 1 201 ? 20.272 19.661 -1.355 1.00 86.12 201 PRO A O 1
ATOM 1585 N N . GLU A 1 202 ? 18.521 18.453 -0.626 1.00 89.88 202 GLU A N 1
ATOM 1586 C CA . GLU A 1 202 ? 17.571 19.560 -0.701 1.00 89.88 202 GLU A CA 1
ATOM 1587 C C . GLU A 1 202 ? 17.972 20.671 0.279 1.00 89.88 202 GLU A C 1
ATOM 1589 O O . GLU A 1 202 ? 18.513 20.394 1.357 1.00 89.88 202 GLU A O 1
ATOM 1594 N N . ARG A 1 203 ? 17.706 21.929 -0.089 1.00 91.81 203 ARG A N 1
ATOM 1595 C CA . ARG A 1 203 ? 18.058 23.091 0.739 1.00 91.81 203 ARG A CA 1
ATOM 1596 C C . ARG A 1 203 ? 16.942 24.137 0.801 1.00 91.81 203 ARG A C 1
ATOM 1598 O O . ARG A 1 203 ? 16.304 24.397 -0.223 1.00 91.81 203 ARG A O 1
ATOM 1605 N N . PRO A 1 204 ? 16.729 24.791 1.954 1.00 94.56 204 PRO A N 1
ATOM 1606 C CA . PRO A 1 204 ? 15.823 25.925 2.062 1.00 94.56 204 PRO A CA 1
ATOM 1607 C C . PRO A 1 204 ? 16.213 27.066 1.120 1.00 94.56 204 PRO A C 1
ATOM 1609 O O . PRO A 1 204 ? 17.394 27.339 0.897 1.00 94.56 204 PRO A O 1
ATOM 1612 N N . CYS A 1 205 ? 15.217 27.761 0.587 1.00 94.62 205 CYS A N 1
ATOM 1613 C CA . CYS A 1 205 ? 15.390 28.880 -0.332 1.00 94.62 205 CYS A CA 1
ATOM 1614 C C . CYS A 1 205 ? 14.217 29.869 -0.239 1.00 94.62 205 CYS A C 1
ATOM 1616 O O . CYS A 1 205 ? 13.227 29.625 0.459 1.00 94.62 205 CYS A O 1
ATOM 1618 N N . ALA A 1 206 ? 14.338 30.993 -0.946 1.00 93.62 206 ALA A N 1
ATOM 1619 C CA . ALA A 1 206 ? 13.238 31.931 -1.125 1.00 93.62 206 ALA A CA 1
ATOM 1620 C C . ALA A 1 206 ? 12.124 31.311 -1.981 1.00 93.62 206 ALA A C 1
ATOM 1622 O O . ALA A 1 206 ? 12.381 30.523 -2.896 1.00 93.62 206 ALA A O 1
ATOM 1623 N N . VAL A 1 207 ? 10.881 31.690 -1.693 1.00 92.81 207 VAL A N 1
ATOM 1624 C CA . VAL A 1 207 ? 9.721 31.258 -2.475 1.00 92.81 207 VAL A CA 1
ATOM 1625 C C . VAL A 1 207 ? 9.805 31.867 -3.883 1.00 92.81 207 VAL A C 1
ATOM 1627 O O . VAL A 1 207 ? 10.006 33.078 -4.001 1.00 92.81 207 VAL A O 1
ATOM 1630 N N . PRO A 1 208 ? 9.666 31.070 -4.961 1.00 91.38 208 PRO A N 1
ATOM 1631 C CA . PRO A 1 208 ? 9.584 31.599 -6.323 1.00 91.38 208 PRO A CA 1
ATOM 1632 C C . PRO A 1 208 ? 8.325 32.463 -6.517 1.00 91.38 208 PRO A C 1
ATOM 1634 O O . PRO A 1 208 ? 7.474 32.560 -5.638 1.00 91.38 208 PRO A O 1
ATOM 1637 N N . ALA A 1 209 ? 8.160 33.091 -7.684 1.00 91.75 209 ALA A N 1
ATOM 1638 C CA . ALA A 1 209 ? 7.014 33.958 -7.992 1.00 91.75 209 ALA A CA 1
ATOM 1639 C C . ALA A 1 209 ? 5.682 33.185 -8.193 1.00 91.75 209 ALA A C 1
ATOM 1641 O O . ALA A 1 209 ? 5.009 33.326 -9.211 1.00 91.75 209 ALA A O 1
ATOM 1642 N N . VAL A 1 210 ? 5.280 32.369 -7.213 1.00 94.38 210 VAL A N 1
ATOM 1643 C CA . VAL A 1 210 ? 4.142 31.433 -7.274 1.00 94.38 210 VAL A CA 1
ATOM 1644 C C . VAL A 1 210 ? 2.876 31.953 -6.602 1.00 94.38 210 VAL A C 1
ATOM 1646 O O . VAL A 1 210 ? 1.828 31.318 -6.703 1.00 94.38 210 VAL A O 1
ATOM 1649 N N . ARG A 1 211 ? 2.936 33.114 -5.936 1.00 94.00 211 ARG A N 1
ATOM 1650 C CA . ARG A 1 211 ? 1.814 33.681 -5.167 1.00 94.00 211 ARG A CA 1
ATOM 1651 C C . ARG A 1 211 ? 0.508 33.708 -5.966 1.00 94.00 211 ARG A C 1
ATOM 1653 O O . ARG A 1 211 ? -0.489 33.176 -5.496 1.00 94.00 211 ARG A O 1
ATOM 1660 N N . LYS A 1 212 ? 0.529 34.210 -7.206 1.00 93.38 212 LYS A N 1
ATOM 1661 C CA . LYS A 1 212 ? -0.660 34.255 -8.083 1.00 93.38 212 LYS A CA 1
ATOM 1662 C C . LYS A 1 212 ? -1.283 32.874 -8.323 1.00 93.38 212 LYS A C 1
ATOM 1664 O O . LYS A 1 212 ? -2.502 32.752 -8.424 1.00 93.38 212 LYS A O 1
ATOM 1669 N N . VAL A 1 213 ? -0.454 31.833 -8.416 1.00 94.19 213 VAL A N 1
ATOM 1670 C CA . VAL A 1 213 ? -0.900 30.447 -8.614 1.00 94.19 213 VAL A CA 1
ATOM 1671 C C . VAL A 1 213 ? -1.501 29.887 -7.329 1.00 94.19 213 VAL A C 1
ATOM 1673 O O . VAL A 1 213 ? -2.560 29.267 -7.376 1.00 94.19 213 VAL A O 1
ATOM 1676 N N . VAL A 1 214 ? -0.889 30.163 -6.177 1.00 94.81 214 VAL A N 1
ATOM 1677 C CA . VAL A 1 214 ? -1.421 29.771 -4.861 1.00 94.81 214 VAL A CA 1
ATOM 1678 C C . VAL A 1 214 ? -2.754 30.468 -4.571 1.00 94.81 214 VAL A C 1
ATOM 1680 O O . VAL A 1 214 ? -3.693 29.824 -4.109 1.00 94.81 214 VAL A O 1
ATOM 1683 N N . GLU A 1 215 ? -2.886 31.748 -4.918 1.00 93.38 215 GLU A N 1
ATOM 1684 C CA . GLU A 1 215 ? -4.141 32.500 -4.807 1.00 93.38 215 GLU A CA 1
ATOM 1685 C C . GLU A 1 215 ? -5.253 31.894 -5.667 1.00 93.38 215 GLU A C 1
ATOM 1687 O O . GLU A 1 215 ? -6.378 31.675 -5.212 1.00 93.38 215 GLU A O 1
ATOM 1692 N N . ALA A 1 216 ? -4.944 31.584 -6.926 1.00 90.94 216 ALA A N 1
ATOM 1693 C CA . ALA A 1 216 ? -5.901 30.951 -7.818 1.00 90.94 216 ALA A CA 1
ATOM 1694 C C . ALA A 1 216 ? -6.305 29.554 -7.319 1.00 90.94 216 ALA A C 1
ATOM 1696 O O . ALA A 1 216 ? -7.492 29.222 -7.341 1.00 90.94 216 ALA A O 1
ATOM 1697 N N . LEU A 1 217 ? -5.351 28.770 -6.803 1.00 91.31 217 LEU A N 1
ATOM 1698 C CA . LEU A 1 217 ? -5.613 27.460 -6.208 1.00 91.31 217 LEU A CA 1
ATOM 1699 C C . LEU A 1 217 ? -6.543 27.592 -4.994 1.00 91.31 217 LEU A C 1
ATOM 1701 O O . LEU A 1 217 ? -7.545 26.884 -4.907 1.00 91.31 217 LEU A O 1
ATOM 1705 N N . GLY A 1 218 ? -6.257 28.533 -4.091 1.00 90.50 218 GLY A N 1
ATOM 1706 C CA . GLY A 1 218 ? -7.087 28.808 -2.919 1.00 90.50 218 GLY A CA 1
ATOM 1707 C C . GLY A 1 218 ? -8.524 29.180 -3.291 1.00 90.50 218 GLY A C 1
ATOM 1708 O O . GLY A 1 218 ? -9.463 28.651 -2.695 1.00 90.50 218 GLY A O 1
ATOM 1709 N N . ARG A 1 219 ? -8.719 30.004 -4.332 1.00 88.19 219 ARG A N 1
ATOM 1710 C CA . ARG A 1 219 ? -10.056 30.372 -4.834 1.00 88.19 219 ARG A CA 1
ATOM 1711 C C . ARG A 1 219 ? -10.838 29.185 -5.399 1.00 88.19 219 ARG A C 1
ATOM 1713 O O . ARG A 1 219 ? -12.034 29.088 -5.139 1.00 88.19 219 ARG A O 1
ATOM 1720 N N . VAL A 1 220 ? -10.202 28.275 -6.145 1.00 85.25 220 VAL A N 1
ATOM 1721 C CA . VAL A 1 220 ? -10.911 27.118 -6.736 1.00 85.25 220 VAL A CA 1
ATOM 1722 C C . VAL A 1 220 ? -11.133 25.978 -5.740 1.00 85.25 220 VAL A C 1
ATOM 1724 O O . VAL A 1 220 ? -12.136 25.269 -5.829 1.00 85.25 220 VAL A O 1
ATOM 1727 N N . VAL A 1 221 ? -10.223 25.796 -4.779 1.00 86.31 221 VAL A N 1
ATOM 1728 C CA . VAL A 1 221 ? -10.300 24.719 -3.780 1.00 86.31 221 VAL A CA 1
ATOM 1729 C C . VAL A 1 221 ? -11.181 25.109 -2.599 1.00 86.31 221 VAL A C 1
ATOM 1731 O O . VAL A 1 221 ? -11.927 24.262 -2.112 1.00 86.31 221 VAL A O 1
ATOM 1734 N N . GLY A 1 222 ? -11.142 26.369 -2.157 1.00 86.56 222 GLY A N 1
ATOM 1735 C CA . GLY A 1 222 ? -11.865 26.862 -0.981 1.00 86.56 222 GLY A CA 1
ATOM 1736 C C . GLY A 1 222 ? -13.343 26.447 -0.915 1.00 86.56 222 GLY A C 1
ATOM 1737 O O . GLY A 1 222 ? -13.745 25.867 0.093 1.00 86.56 222 GLY A O 1
ATOM 1738 N N . PRO A 1 223 ? -14.144 26.605 -1.990 1.00 83.56 223 PRO A N 1
ATOM 1739 C CA . PRO A 1 223 ? -15.534 26.132 -2.048 1.00 83.56 223 PRO A CA 1
ATOM 1740 C C . PRO A 1 223 ? -15.755 24.635 -1.791 1.00 83.56 223 PRO A C 1
ATOM 1742 O O . PRO A 1 223 ? -16.868 24.205 -1.478 1.00 83.56 223 PRO A O 1
ATOM 1745 N N . LEU A 1 224 ? -14.724 23.814 -1.995 1.00 81.25 224 LEU A N 1
ATOM 1746 C CA . LEU A 1 224 ? -14.773 22.367 -1.798 1.00 81.25 224 LEU A CA 1
ATOM 1747 C C . LEU A 1 224 ? -14.472 21.980 -0.347 1.00 81.25 224 LEU A C 1
ATOM 1749 O O . LEU A 1 224 ? -14.798 20.853 0.050 1.00 81.25 224 LEU A O 1
ATOM 1753 N N . LEU A 1 225 ? -13.862 22.889 0.420 1.00 84.56 225 LEU A N 1
ATOM 1754 C CA . LEU A 1 225 ? -13.395 22.633 1.772 1.00 84.56 225 LEU A CA 1
ATOM 1755 C C . LEU A 1 225 ? -14.549 22.630 2.774 1.00 84.56 225 LEU A C 1
ATOM 1757 O O . LEU A 1 225 ? -15.445 23.471 2.747 1.00 84.56 225 LEU A O 1
ATOM 1761 N N . LYS A 1 226 ? -14.524 21.652 3.677 1.00 82.75 226 LYS A N 1
ATOM 1762 C CA . LYS A 1 226 ? -15.469 21.509 4.786 1.00 82.75 226 LYS A CA 1
ATOM 1763 C C . LYS A 1 226 ? -14.725 21.093 6.045 1.00 82.75 226 LYS A C 1
ATOM 1765 O O . LYS A 1 226 ? -13.865 20.213 6.013 1.00 82.75 226 LYS A O 1
ATOM 1770 N N . GLY A 1 227 ? -15.100 21.677 7.168 1.00 79.00 227 GLY A N 1
ATOM 1771 C CA . GLY A 1 227 ? -14.468 21.418 8.453 1.00 79.00 227 GLY A CA 1
ATOM 1772 C C . GLY A 1 227 ? -14.786 22.530 9.436 1.00 79.00 227 GLY A C 1
ATOM 1773 O O . GLY A 1 227 ? -15.521 23.457 9.098 1.00 79.00 227 GLY A O 1
ATOM 1774 N N . SER A 1 228 ? -14.246 22.412 10.644 1.00 80.38 228 SER A N 1
ATOM 1775 C CA . SER A 1 228 ? -14.206 23.533 11.580 1.00 80.38 228 SER A CA 1
ATOM 1776 C C . SER A 1 228 ? -13.045 24.469 11.226 1.00 80.38 228 SER A C 1
ATOM 1778 O O . SER A 1 228 ? -12.111 24.066 10.532 1.00 80.38 228 SER A O 1
ATOM 1780 N N . ASP A 1 229 ? -13.044 25.685 11.769 1.00 77.00 229 ASP A N 1
ATOM 1781 C CA . ASP A 1 229 ? -11.955 26.659 11.575 1.00 77.00 229 ASP A CA 1
ATOM 1782 C C . ASP A 1 229 ? -10.622 26.227 12.204 1.00 77.00 229 ASP A C 1
ATOM 1784 O O . ASP A 1 229 ? -9.588 26.867 12.007 1.00 77.00 229 ASP A O 1
ATOM 1788 N N . ARG A 1 230 ? -10.629 25.130 12.961 1.00 79.75 230 ARG A N 1
ATOM 1789 C CA . ARG A 1 230 ? -9.436 24.514 13.539 1.00 79.75 230 ARG A CA 1
ATOM 1790 C C . ARG A 1 230 ? -8.931 23.316 12.727 1.00 79.75 230 ARG A C 1
ATOM 1792 O O . ARG A 1 230 ? -7.927 22.703 13.087 1.00 79.75 230 ARG A O 1
ATOM 1799 N N . HIS A 1 231 ? -9.608 22.982 11.629 1.00 88.25 231 HIS A N 1
ATOM 1800 C CA . HIS A 1 231 ? -9.112 22.028 10.647 1.00 88.25 231 HIS A CA 1
ATOM 1801 C C . HIS A 1 231 ? -8.257 22.764 9.620 1.00 88.25 231 HIS A C 1
ATOM 1803 O O . HIS A 1 231 ? -8.607 23.855 9.161 1.00 88.25 231 HIS A O 1
ATOM 1809 N N . PHE A 1 232 ? -7.145 22.156 9.240 1.00 91.12 232 PHE A N 1
ATOM 1810 C CA . PHE A 1 232 ? -6.251 22.696 8.228 1.00 91.12 232 PHE A CA 1
ATOM 1811 C C . PHE A 1 232 ? -5.633 21.558 7.424 1.00 91.12 232 PHE A C 1
ATOM 1813 O O . PHE A 1 232 ? -5.543 20.450 7.926 1.00 91.12 232 PHE A O 1
ATOM 1820 N N . GLU A 1 233 ? -5.200 21.809 6.196 1.00 92.31 233 GLU A N 1
ATOM 1821 C CA . GLU A 1 233 ? -4.396 20.863 5.417 1.00 92.31 233 GLU A CA 1
ATOM 1822 C C . GLU A 1 233 ? -3.032 21.483 5.147 1.00 92.31 233 GLU A C 1
ATOM 1824 O O . GLU A 1 233 ? -2.953 22.533 4.504 1.00 92.31 233 GLU A O 1
ATOM 1829 N N . LEU A 1 234 ? -1.966 20.833 5.614 1.00 93.44 234 LEU A N 1
ATOM 1830 C CA . LEU A 1 234 ? -0.604 21.201 5.240 1.00 93.44 234 LEU A CA 1
ATOM 1831 C C . LEU A 1 234 ? -0.250 20.527 3.912 1.00 93.44 234 LEU A C 1
ATOM 1833 O O . LEU A 1 234 ? -0.193 19.303 3.816 1.00 93.44 234 LEU A O 1
ATOM 1837 N N . CYS A 1 235 ? 0.009 21.336 2.894 1.00 93.50 235 CYS A N 1
ATOM 1838 C CA . CYS A 1 235 ? 0.246 20.904 1.525 1.00 93.50 235 CYS A CA 1
ATOM 1839 C C . CYS A 1 235 ? 1.671 21.262 1.097 1.00 93.50 235 CYS A C 1
ATOM 1841 O O . CYS A 1 235 ? 2.117 22.390 1.306 1.00 93.50 235 CYS A O 1
ATOM 1843 N N . GLY A 1 236 ? 2.366 20.333 0.443 1.00 94.00 236 GLY A N 1
ATOM 1844 C CA . GLY A 1 236 ? 3.571 20.627 -0.333 1.00 94.00 236 GLY A CA 1
ATOM 1845 C C . GLY A 1 236 ? 3.219 20.724 -1.809 1.00 94.00 236 GLY A C 1
ATOM 1846 O O . GLY A 1 236 ? 2.851 19.717 -2.411 1.00 94.00 236 GLY A O 1
ATOM 1847 N N . LEU A 1 237 ? 3.310 21.920 -2.379 1.00 94.75 237 LEU A N 1
ATOM 1848 C CA . LEU A 1 237 ? 3.113 22.180 -3.801 1.00 94.75 237 LEU A CA 1
ATOM 1849 C C . LEU A 1 237 ? 4.463 22.176 -4.512 1.00 94.75 237 LEU A C 1
ATOM 1851 O O . LEU A 1 237 ? 5.344 22.960 -4.162 1.00 94.75 237 LEU A O 1
ATOM 1855 N N . ASP A 1 238 ? 4.608 21.325 -5.519 1.00 94.06 238 ASP A N 1
ATOM 1856 C CA . ASP A 1 238 ? 5.834 21.217 -6.302 1.00 94.06 238 ASP A CA 1
ATOM 1857 C C . ASP A 1 238 ? 5.720 22.072 -7.577 1.00 94.06 238 ASP A C 1
ATOM 1859 O O . ASP A 1 238 ? 4.747 21.966 -8.329 1.00 94.06 238 ASP A O 1
ATOM 1863 N N . PHE A 1 239 ? 6.720 22.920 -7.819 1.00 95.25 239 PHE A N 1
ATOM 1864 C CA . PHE A 1 239 ? 6.761 23.908 -8.896 1.00 95.25 239 PHE A CA 1
ATOM 1865 C C . PHE A 1 239 ? 8.018 23.783 -9.756 1.00 95.25 239 PHE A C 1
ATOM 1867 O O . PHE A 1 239 ? 9.134 23.661 -9.247 1.00 95.25 239 PHE A O 1
ATOM 1874 N N . LEU A 1 240 ? 7.850 23.913 -11.072 1.00 93.00 240 LEU A N 1
ATOM 1875 C CA . LEU A 1 240 ? 8.941 24.155 -12.017 1.00 93.00 240 LEU A CA 1
ATOM 1876 C C . LEU A 1 240 ? 8.895 25.628 -12.432 1.00 93.00 240 LEU A C 1
ATOM 1878 O O . LEU A 1 240 ? 8.134 25.998 -13.326 1.00 93.00 240 LEU A O 1
ATOM 1882 N N . GLY A 1 241 ? 9.682 26.469 -11.758 1.00 88.81 241 GLY A N 1
ATOM 1883 C CA . GLY A 1 241 ? 9.538 27.922 -11.863 1.00 88.81 241 GLY A CA 1
ATOM 1884 C C . GLY A 1 241 ? 8.233 28.375 -11.211 1.00 88.81 241 GLY A C 1
ATOM 1885 O O . GLY A 1 241 ? 8.030 28.153 -10.021 1.00 88.81 241 GLY A O 1
ATOM 1886 N N . ASP A 1 242 ? 7.339 28.975 -11.993 1.00 88.19 242 ASP A N 1
ATOM 1887 C CA . ASP A 1 242 ? 5.986 29.362 -11.579 1.00 88.19 242 ASP A CA 1
ATOM 1888 C C . ASP A 1 242 ? 4.907 28.327 -11.960 1.00 88.19 242 ASP A C 1
ATOM 1890 O O . ASP A 1 242 ? 3.735 28.486 -11.615 1.00 88.19 242 ASP A O 1
ATOM 1894 N N . LEU A 1 243 ? 5.280 27.233 -12.632 1.00 93.81 243 LEU A N 1
ATOM 1895 C CA . LEU A 1 243 ? 4.342 26.208 -13.086 1.00 93.81 243 LEU A CA 1
ATOM 1896 C C . LEU A 1 243 ? 4.091 25.169 -11.991 1.00 93.81 243 LEU A C 1
ATOM 1898 O O . LEU A 1 243 ? 4.972 24.366 -11.681 1.00 93.81 243 LEU A O 1
ATOM 1902 N N . LEU A 1 244 ? 2.874 25.153 -11.442 1.00 94.81 244 LEU A N 1
ATOM 1903 C CA . LEU A 1 244 ? 2.427 24.119 -10.502 1.00 94.81 244 LEU A CA 1
ATOM 1904 C C . LEU A 1 244 ? 2.433 22.745 -11.181 1.00 94.81 244 LEU A C 1
ATOM 1906 O O . LEU A 1 244 ? 1.819 22.593 -12.234 1.00 94.81 244 LEU A O 1
ATOM 1910 N N . VAL A 1 245 ? 3.089 21.757 -10.574 1.00 90.94 245 VAL A N 1
ATOM 1911 C CA . VAL A 1 245 ? 3.278 20.406 -11.128 1.00 90.94 245 VAL A CA 1
ATOM 1912 C C . VAL A 1 245 ? 2.421 19.365 -10.427 1.00 90.94 245 VAL A C 1
ATOM 1914 O O . VAL A 1 245 ? 1.753 18.570 -11.093 1.00 90.94 245 VAL A O 1
ATOM 1917 N N . GLU A 1 246 ? 2.484 19.337 -9.099 1.00 90.88 246 GLU A N 1
ATOM 1918 C CA . GLU A 1 246 ? 1.773 18.383 -8.252 1.00 90.88 246 GLU A CA 1
ATOM 1919 C C . GLU A 1 246 ? 1.650 18.897 -6.814 1.00 90.88 246 GLU A C 1
ATOM 1921 O O . GLU A 1 246 ? 2.252 19.904 -6.440 1.00 90.88 246 GLU A O 1
ATOM 1926 N N . CYS A 1 247 ? 0.845 18.202 -6.013 1.00 90.69 247 CYS A N 1
ATOM 1927 C CA . CYS A 1 247 ? 0.638 18.495 -4.605 1.00 90.69 247 CYS A CA 1
ATOM 1928 C C . CYS A 1 247 ? 0.722 17.207 -3.778 1.00 90.69 247 CYS A C 1
ATOM 1930 O O . CYS A 1 247 ? 0.204 16.172 -4.195 1.00 90.69 247 CYS A O 1
ATOM 1932 N N . ASN A 1 248 ? 1.347 17.289 -2.603 1.00 85.62 248 ASN A N 1
ATOM 1933 C CA . ASN A 1 248 ? 1.436 16.218 -1.615 1.00 85.62 248 ASN A CA 1
ATOM 1934 C C . ASN A 1 248 ? 0.810 16.671 -0.283 1.00 85.62 248 ASN A C 1
ATOM 1936 O O . ASN A 1 248 ? 1.133 17.758 0.207 1.00 85.62 248 ASN A O 1
ATOM 1940 N N . CYS A 1 249 ? -0.046 15.834 0.312 1.00 81.12 249 CYS A N 1
ATOM 1941 C CA . CYS A 1 249 ? -0.811 16.149 1.526 1.00 81.12 249 CYS A CA 1
ATOM 1942 C C . CYS A 1 249 ? -0.805 14.962 2.522 1.00 81.12 249 CYS A C 1
ATOM 1944 O O . CYS A 1 249 ? -1.526 13.990 2.288 1.00 81.12 249 CYS A O 1
ATOM 1946 N N . PRO A 1 250 ? -0.053 15.020 3.638 1.00 74.88 250 PRO A N 1
ATOM 1947 C CA . PRO A 1 250 ? 0.969 16.017 3.961 1.00 74.88 250 PRO A CA 1
ATOM 1948 C C . PRO A 1 250 ? 2.255 15.836 3.126 1.00 74.88 250 PRO A C 1
ATOM 1950 O O . PRO A 1 250 ? 2.493 14.760 2.568 1.00 74.88 250 PRO A O 1
ATOM 1953 N N . PRO A 1 251 ? 3.109 16.872 3.021 1.00 80.00 251 PRO A N 1
ATOM 1954 C CA . PRO A 1 251 ? 4.415 16.742 2.383 1.00 80.00 251 PRO A CA 1
ATOM 1955 C C . PRO A 1 251 ? 5.307 15.720 3.101 1.00 80.00 251 PRO A C 1
ATOM 1957 O O . PRO A 1 251 ? 5.242 15.546 4.318 1.00 80.00 251 PRO A O 1
ATOM 1960 N N . ASN A 1 252 ? 6.169 15.042 2.334 1.00 71.00 252 ASN A N 1
ATOM 1961 C CA . ASN A 1 252 ? 7.173 14.150 2.910 1.00 71.00 252 ASN A CA 1
ATOM 1962 C C . ASN A 1 252 ? 8.191 14.967 3.720 1.00 71.00 252 ASN A C 1
ATOM 1964 O O . ASN A 1 252 ? 8.739 15.945 3.216 1.00 71.00 252 ASN A O 1
ATOM 1968 N N . SER A 1 253 ? 8.454 14.519 4.945 1.00 68.62 253 SER A N 1
ATOM 1969 C CA . SER A 1 253 ? 9.289 15.194 5.942 1.00 68.62 253 SER A CA 1
ATOM 1970 C C . SER A 1 253 ? 10.588 14.450 6.265 1.00 68.62 253 SER A C 1
ATOM 1972 O O . SER A 1 253 ? 11.308 14.838 7.180 1.00 68.62 253 SER A O 1
ATOM 1974 N N . SER A 1 254 ? 10.879 13.349 5.564 1.00 64.94 254 SER A N 1
ATOM 1975 C CA . SER A 1 254 ? 12.079 12.532 5.781 1.00 64.94 254 SER A CA 1
ATOM 1976 C C . SER A 1 254 ? 13.156 12.837 4.741 1.00 64.94 254 SER A C 1
ATOM 1978 O O . SER A 1 254 ? 12.881 12.786 3.541 1.00 64.94 254 SER A O 1
ATOM 1980 N N . GLY A 1 255 ? 14.383 13.107 5.192 1.00 71.62 255 GLY A N 1
ATOM 1981 C CA . GLY A 1 255 ? 15.492 13.513 4.328 1.00 71.62 255 GLY A CA 1
ATOM 1982 C C . GLY A 1 255 ? 16.800 13.728 5.094 1.00 71.62 255 GLY A C 1
ATOM 1983 O O . GLY A 1 255 ? 17.048 13.071 6.101 1.00 71.62 255 GLY A O 1
ATOM 1984 N N . SER A 1 256 ? 17.649 14.633 4.599 1.00 76.19 256 SER A N 1
ATOM 1985 C CA . SER A 1 256 ? 18.848 15.089 5.317 1.00 76.19 256 SER A CA 1
ATOM 1986 C C . SER A 1 256 ? 18.463 15.865 6.592 1.00 76.19 256 SER A C 1
ATOM 1988 O O . SER A 1 256 ? 17.333 16.350 6.671 1.00 76.19 256 SER A O 1
ATOM 1990 N N . PRO A 1 257 ? 19.382 16.065 7.560 1.00 80.31 257 PRO A N 1
ATOM 1991 C CA . PRO A 1 257 ? 19.099 16.858 8.763 1.00 80.31 257 PRO A CA 1
ATOM 1992 C C . PRO A 1 257 ? 18.490 18.234 8.455 1.00 80.31 257 PRO A C 1
ATOM 1994 O O . PRO A 1 257 ? 17.496 18.620 9.052 1.00 80.31 257 PRO A O 1
ATOM 1997 N N . CYS A 1 258 ? 18.992 18.912 7.419 1.00 83.00 258 CYS A N 1
ATOM 1998 C CA . CYS A 1 258 ? 18.468 20.205 6.975 1.00 83.00 258 CYS A CA 1
ATOM 1999 C C . CYS A 1 258 ? 16.993 20.151 6.525 1.00 83.00 258 CYS A C 1
ATOM 2001 O O . CYS A 1 258 ? 16.232 21.080 6.795 1.00 83.00 258 CYS A O 1
ATOM 2003 N N . VAL A 1 259 ? 16.575 19.066 5.861 1.00 82.44 259 VAL A N 1
ATOM 2004 C CA . VAL A 1 259 ? 15.169 18.851 5.476 1.00 82.44 259 VAL A CA 1
ATOM 2005 C C . VAL A 1 259 ? 14.312 18.603 6.709 1.00 82.44 259 VAL A C 1
ATOM 2007 O O . VAL A 1 259 ? 13.210 19.141 6.800 1.00 82.44 259 VAL A O 1
ATOM 2010 N N . GLU A 1 260 ? 14.808 17.808 7.657 1.00 82.81 260 GLU A N 1
ATOM 2011 C CA . GLU A 1 260 ? 14.075 17.516 8.888 1.00 82.81 260 GLU A CA 1
ATOM 2012 C C . GLU A 1 260 ? 13.876 18.764 9.754 1.00 82.81 260 GLU A C 1
ATOM 2014 O O . GLU A 1 260 ? 12.764 18.980 10.238 1.00 82.81 260 GLU A O 1
ATOM 2019 N N . ASP A 1 261 ? 14.915 19.589 9.904 1.00 84.88 261 ASP A N 1
ATOM 2020 C CA . ASP A 1 261 ? 14.879 20.836 10.674 1.00 84.88 261 ASP A CA 1
ATOM 2021 C C . ASP A 1 261 ? 13.936 21.853 10.022 1.00 84.88 261 ASP A C 1
ATOM 2023 O O . ASP A 1 261 ? 13.018 22.362 10.660 1.00 84.88 261 ASP A O 1
ATOM 2027 N N . PHE A 1 262 ? 14.066 22.071 8.711 1.00 88.94 262 PHE A N 1
ATOM 2028 C CA . PHE A 1 262 ? 13.173 22.978 7.992 1.00 88.94 262 PHE A CA 1
ATOM 2029 C C . PHE A 1 262 ? 11.710 22.523 8.061 1.00 88.94 262 PHE A C 1
ATOM 2031 O O . PHE A 1 262 ? 10.798 23.328 8.241 1.00 88.94 262 PHE A O 1
ATOM 2038 N N . HIS A 1 263 ? 11.453 21.224 7.900 1.00 87.12 263 HIS A N 1
ATOM 2039 C CA . HIS A 1 263 ? 10.090 20.707 7.963 1.00 87.12 263 HIS A CA 1
ATOM 2040 C C . HIS A 1 263 ? 9.526 20.755 9.392 1.00 87.12 263 HIS A C 1
ATOM 2042 O O . HIS A 1 263 ? 8.308 20.843 9.571 1.00 87.12 263 HIS A O 1
ATOM 2048 N N . HIS A 1 264 ? 10.380 20.696 10.416 1.00 86.31 264 HIS A N 1
ATOM 2049 C CA . HIS A 1 264 ? 9.976 20.944 11.798 1.00 86.31 264 HIS A CA 1
ATOM 2050 C C . HIS A 1 264 ? 9.504 22.394 11.981 1.00 86.31 264 HIS A C 1
ATOM 2052 O O . HIS A 1 264 ? 8.386 22.569 12.470 1.00 86.31 264 HIS A O 1
ATOM 2058 N N . ASP A 1 265 ? 10.243 23.387 11.475 1.00 89.25 265 ASP A N 1
ATOM 2059 C CA . ASP A 1 265 ? 9.841 24.807 11.503 1.00 89.25 265 ASP A CA 1
ATOM 2060 C C . ASP A 1 265 ? 8.490 25.036 10.797 1.00 89.25 265 ASP A C 1
ATOM 2062 O O . ASP A 1 265 ? 7.582 25.679 11.337 1.00 89.25 265 ASP A O 1
ATOM 2066 N N . VAL A 1 266 ? 8.305 24.441 9.611 1.00 92.06 266 VAL A N 1
ATOM 2067 C CA . VAL A 1 266 ? 7.043 24.506 8.848 1.00 92.06 266 VAL A CA 1
ATOM 2068 C C . VAL A 1 266 ? 5.877 23.937 9.657 1.00 92.06 266 VAL A C 1
ATOM 2070 O O . VAL A 1 266 ? 4.797 24.522 9.695 1.00 92.06 266 VAL A O 1
ATOM 2073 N N . VAL A 1 267 ? 6.061 22.781 10.299 1.00 89.50 267 VAL A N 1
ATOM 2074 C CA . VAL A 1 267 ? 4.989 22.134 11.069 1.00 89.50 267 VAL A CA 1
ATOM 2075 C C . VAL A 1 267 ? 4.676 22.920 12.338 1.00 89.50 267 VAL A C 1
ATOM 2077 O O . VAL A 1 267 ? 3.502 23.127 12.641 1.00 89.50 267 VAL A O 1
ATOM 2080 N N . ALA A 1 268 ? 5.695 23.377 13.065 1.00 88.25 268 ALA A N 1
ATOM 2081 C CA . ALA A 1 268 ? 5.520 24.166 14.281 1.00 88.25 268 ALA A CA 1
ATOM 2082 C C . ALA A 1 268 ? 4.763 25.472 13.992 1.00 88.25 268 ALA A C 1
ATOM 2084 O O . ALA A 1 268 ? 3.754 25.766 14.637 1.00 88.25 268 ALA A O 1
ATOM 2085 N N . SER A 1 269 ? 5.181 26.205 12.959 1.00 92.75 269 SER A N 1
ATOM 2086 C CA . SER A 1 269 ? 4.523 27.442 12.532 1.00 92.75 269 SER A CA 1
ATOM 2087 C C . SER A 1 269 ? 3.120 27.207 11.956 1.00 92.75 269 SER A C 1
ATOM 2089 O O . SER A 1 269 ? 2.221 28.010 12.202 1.00 92.75 269 SER A O 1
ATOM 2091 N N . ALA A 1 270 ? 2.881 26.097 11.243 1.00 91.75 270 ALA A N 1
ATOM 2092 C CA . ALA A 1 270 ? 1.545 25.733 10.759 1.00 91.75 270 ALA A CA 1
ATOM 2093 C C . ALA A 1 270 ? 0.583 25.403 11.910 1.00 91.75 270 ALA A C 1
ATOM 2095 O O . ALA A 1 270 ? -0.595 25.754 11.848 1.00 91.75 270 ALA A O 1
ATOM 2096 N N . LEU A 1 271 ? 1.068 24.752 12.971 1.00 88.62 271 LEU A N 1
ATOM 2097 C CA . LEU A 1 271 ? 0.282 24.490 14.180 1.00 88.62 271 LEU A CA 1
ATOM 2098 C C . LEU A 1 271 ? -0.037 25.787 14.931 1.00 88.62 271 LEU A C 1
ATOM 2100 O O . LEU A 1 271 ? -1.180 25.986 15.351 1.00 88.62 271 LEU A O 1
ATOM 2104 N N . ALA A 1 272 ? 0.937 26.693 15.045 1.00 88.31 272 ALA A N 1
ATOM 2105 C CA . ALA A 1 272 ? 0.698 28.036 15.563 1.00 88.31 272 ALA A CA 1
ATOM 2106 C C . ALA A 1 272 ? -0.388 28.745 14.735 1.00 88.31 272 ALA A C 1
ATOM 2108 O O . ALA A 1 272 ? -1.426 29.100 15.283 1.00 88.31 272 ALA A O 1
ATOM 2109 N N . LEU A 1 273 ? -0.252 28.800 13.406 1.00 89.69 273 LEU A N 1
ATOM 2110 C CA . LEU A 1 273 ? -1.270 29.357 12.505 1.00 89.69 273 LEU A CA 1
ATOM 2111 C C . LEU A 1 273 ? -2.650 28.697 12.679 1.00 89.69 273 LEU A C 1
ATOM 2113 O O . LEU A 1 273 ? -3.683 29.371 12.656 1.00 89.69 273 LEU A O 1
ATOM 2117 N N . ALA A 1 274 ? -2.700 27.374 12.845 1.00 85.50 274 ALA A N 1
ATOM 2118 C CA . ALA A 1 274 ? -3.949 26.646 13.039 1.00 85.50 274 ALA A CA 1
ATOM 2119 C C . ALA A 1 274 ? -4.678 27.069 14.325 1.00 85.50 274 ALA A C 1
ATOM 2121 O O . ALA A 1 274 ? -5.912 27.050 14.338 1.00 85.50 274 ALA A O 1
ATOM 2122 N N . THR A 1 275 ? -3.933 27.477 15.358 1.00 80.75 275 THR A N 1
ATOM 2123 C CA . THR A 1 275 ? -4.463 27.867 16.674 1.00 80.75 275 THR A CA 1
ATOM 2124 C C . THR A 1 275 ? -4.749 29.357 16.814 1.00 80.75 275 THR A C 1
ATOM 2126 O O . THR A 1 275 ? -5.791 29.711 17.360 1.00 80.75 275 THR A O 1
ATOM 2129 N N . THR A 1 276 ? -3.869 30.222 16.314 1.00 84.75 276 THR A N 1
ATOM 2130 C CA . THR A 1 276 ? -3.966 31.685 16.453 1.00 84.75 276 THR A CA 1
ATOM 2131 C C . THR A 1 276 ? -4.703 32.342 15.287 1.00 84.75 276 THR A C 1
ATOM 2133 O O . THR A 1 276 ? -5.240 33.433 15.440 1.00 84.75 276 THR A O 1
ATOM 2136 N N . GLY A 1 277 ? -4.736 31.690 14.119 1.00 83.19 277 GLY A N 1
ATOM 2137 C CA . GLY A 1 277 ? -5.287 32.231 12.872 1.00 83.19 277 GLY A CA 1
ATOM 2138 C C . GLY A 1 277 ? -4.297 33.057 12.038 1.00 83.19 277 GLY A C 1
ATOM 2139 O O . GLY A 1 277 ? -4.573 33.300 10.858 1.00 83.19 277 GLY A O 1
ATOM 2140 N N . GLU A 1 278 ? -3.147 33.429 12.611 1.00 87.25 278 GLU A N 1
ATOM 2141 C CA . GLU A 1 278 ? -2.087 34.230 11.979 1.00 87.25 278 GLU A CA 1
ATOM 2142 C C . GLU A 1 278 ? -0.689 33.808 12.462 1.00 87.25 278 GLU A C 1
ATOM 2144 O O . GLU A 1 278 ? -0.509 33.407 13.612 1.00 87.25 278 GLU A O 1
ATOM 2149 N N . HIS A 1 279 ? 0.318 33.908 11.592 1.00 93.62 279 HIS A N 1
ATOM 2150 C CA . HIS A 1 279 ? 1.719 33.645 11.930 1.00 93.62 279 HIS A CA 1
ATOM 2151 C C . HIS A 1 279 ? 2.638 34.421 10.966 1.00 93.62 279 HIS A C 1
ATOM 2153 O O . HIS A 1 279 ? 2.350 34.425 9.771 1.00 93.62 279 HIS A O 1
ATOM 2159 N N . PRO A 1 280 ? 3.746 35.039 11.422 1.00 93.50 280 PRO A N 1
ATOM 2160 C CA . PRO A 1 280 ? 4.581 35.925 10.594 1.00 93.50 280 PRO A CA 1
ATOM 2161 C C . PRO A 1 280 ? 5.244 35.241 9.392 1.00 93.50 280 PRO A C 1
ATOM 2163 O O . PRO A 1 280 ? 5.565 35.894 8.410 1.00 93.50 280 PRO A O 1
ATOM 2166 N N . GLU A 1 281 ? 5.454 33.926 9.455 1.00 94.94 281 GLU A N 1
ATOM 2167 C CA . GLU A 1 281 ? 5.989 33.154 8.323 1.00 94.94 281 GLU A CA 1
ATOM 2168 C C . GLU A 1 281 ? 4.917 32.655 7.342 1.00 94.94 281 GLU A C 1
ATOM 2170 O O . GLU A 1 281 ? 5.254 32.023 6.343 1.00 94.94 281 GLU A O 1
ATOM 2175 N N . TRP A 1 282 ? 3.635 32.886 7.627 1.00 95.75 282 TRP A N 1
ATOM 2176 C CA . TRP A 1 282 ? 2.520 32.418 6.811 1.00 95.75 282 TRP A CA 1
ATOM 2177 C C . TRP A 1 282 ? 1.736 33.602 6.267 1.00 95.75 282 TRP A C 1
ATOM 2179 O O . TRP A 1 282 ? 0.837 34.137 6.918 1.00 95.75 282 TRP A O 1
ATOM 2189 N N . ASP A 1 283 ? 2.024 33.961 5.024 1.00 94.19 283 ASP A N 1
ATOM 2190 C CA . ASP A 1 283 ? 1.304 35.026 4.353 1.00 94.19 283 ASP A CA 1
ATOM 2191 C C . ASP A 1 283 ? -0.063 34.521 3.899 1.00 94.19 283 ASP A C 1
ATOM 2193 O O . ASP A 1 283 ? -0.165 33.564 3.122 1.00 94.19 283 ASP A O 1
ATOM 2197 N N . ARG A 1 284 ? -1.136 35.196 4.310 1.00 93.44 284 ARG A N 1
ATOM 2198 C CA . ARG A 1 284 ? -2.467 34.888 3.785 1.00 93.44 284 ARG A CA 1
ATOM 2199 C C . ARG A 1 284 ? -2.518 35.248 2.293 1.00 93.44 284 ARG A C 1
ATOM 2201 O O . ARG A 1 284 ? -2.215 36.369 1.893 1.00 93.44 284 ARG A O 1
ATOM 2208 N N . ALA A 1 285 ? -2.849 34.264 1.464 1.00 88.25 285 ALA A N 1
ATOM 2209 C CA . ALA A 1 285 ? -2.979 34.399 0.017 1.00 88.25 285 ALA A CA 1
ATOM 2210 C C . ALA A 1 285 ? -4.436 34.658 -0.397 1.00 88.25 285 ALA A C 1
ATOM 2212 O O . ALA A 1 285 ? -4.679 35.446 -1.300 1.00 88.25 285 ALA A O 1
ATOM 2213 N N . VAL A 1 286 ? -5.412 34.010 0.250 1.00 86.38 286 VAL A N 1
ATOM 2214 C CA . VAL A 1 286 ? -6.842 34.152 -0.091 1.00 86.38 286 VAL A CA 1
ATOM 2215 C C . VAL A 1 286 ? -7.686 34.254 1.172 1.00 86.38 286 VAL A C 1
ATOM 2217 O O . VAL A 1 286 ? -7.522 33.439 2.083 1.00 86.38 286 VAL A O 1
ATOM 2220 N N . GLU A 1 287 ? -8.619 35.207 1.185 1.00 80.75 287 GLU A N 1
ATOM 2221 C CA . GLU A 1 287 ? -9.635 35.380 2.231 1.00 80.75 287 GLU A CA 1
ATOM 2222 C C . GLU A 1 287 ? -10.840 34.439 2.047 1.00 80.75 287 GLU A C 1
ATOM 2224 O O . GLU A 1 287 ? -11.241 34.115 0.924 1.00 80.75 287 GLU A O 1
ATOM 2229 N N . ALA A 1 288 ? -11.490 34.046 3.150 1.00 73.62 288 ALA A N 1
ATOM 2230 C CA . ALA A 1 288 ? -12.671 33.168 3.130 1.00 73.62 288 ALA A CA 1
ATOM 2231 C C . ALA A 1 288 ? -13.796 33.692 2.219 1.00 73.62 288 ALA A C 1
ATOM 2233 O O . ALA A 1 288 ? -14.447 32.936 1.495 1.00 73.62 288 ALA A O 1
ATOM 2234 N N . THR A 1 289 ? -14.032 35.005 2.253 1.00 67.75 289 THR A N 1
ATOM 2235 C CA . THR A 1 289 ? -15.100 35.672 1.497 1.00 67.75 289 THR A CA 1
ATOM 2236 C C . THR A 1 289 ? -14.827 35.665 -0.006 1.00 67.75 289 THR A C 1
ATOM 2238 O O . THR A 1 289 ? -15.759 35.518 -0.798 1.00 67.75 289 THR A O 1
ATOM 2241 N N . GLU A 1 290 ? -13.562 35.758 -0.415 1.00 68.12 290 GLU A N 1
ATOM 2242 C CA . GLU A 1 290 ? -13.144 35.650 -1.814 1.00 68.12 290 GLU A CA 1
ATOM 2243 C C . GLU A 1 290 ? -13.260 34.215 -2.324 1.00 68.12 290 GLU A C 1
ATOM 2245 O O . GLU A 1 290 ? -13.791 33.986 -3.414 1.00 68.12 290 GLU A O 1
ATOM 2250 N N . ALA A 1 291 ? -12.842 33.240 -1.510 1.00 66.00 291 ALA A N 1
ATOM 2251 C CA . ALA A 1 291 ? -13.009 31.824 -1.813 1.00 66.00 291 ALA A CA 1
ATOM 2252 C C . ALA A 1 291 ? -14.493 31.458 -1.986 1.00 66.00 291 ALA A C 1
ATOM 2254 O O . ALA A 1 291 ? -14.855 30.784 -2.948 1.00 66.00 291 ALA A O 1
ATOM 2255 N N . ALA A 1 292 ? -15.378 31.957 -1.116 1.00 59.56 292 ALA A N 1
ATOM 2256 C CA . ALA A 1 292 ? -16.817 31.713 -1.209 1.00 59.56 292 ALA A CA 1
ATOM 2257 C C . ALA A 1 292 ? -17.452 32.311 -2.481 1.00 59.56 292 ALA A C 1
ATOM 2259 O O . ALA A 1 292 ? -18.328 31.685 -3.082 1.00 59.56 292 ALA A O 1
ATOM 2260 N N . ARG A 1 293 ? -16.996 33.488 -2.936 1.00 57.69 293 ARG A N 1
ATOM 2261 C CA . ARG A 1 293 ? -17.497 34.161 -4.154 1.00 57.69 293 ARG A CA 1
ATOM 2262 C C . ARG A 1 293 ? -17.129 33.435 -5.455 1.00 57.69 293 ARG A C 1
ATOM 2264 O O . ARG A 1 293 ? -17.844 33.572 -6.444 1.00 57.69 293 ARG A O 1
ATOM 2271 N N . ALA A 1 294 ? -16.077 32.614 -5.461 1.00 58.94 294 ALA A N 1
ATOM 2272 C CA . ALA A 1 294 ? -15.659 31.833 -6.633 1.00 58.94 294 ALA A CA 1
ATOM 2273 C C . ALA A 1 294 ? -16.636 30.694 -7.017 1.00 58.94 294 ALA A C 1
ATOM 2275 O O . ALA A 1 294 ? -16.484 30.064 -8.064 1.00 58.94 294 ALA A O 1
ATOM 2276 N N . THR A 1 295 ? -17.671 30.437 -6.207 1.00 52.12 295 THR A N 1
ATOM 2277 C CA . THR A 1 295 ? -18.667 29.365 -6.403 1.00 52.12 295 THR A CA 1
ATOM 2278 C C . THR A 1 295 ? -19.543 29.491 -7.658 1.00 52.12 295 THR A C 1
ATOM 2280 O O . THR A 1 295 ? -20.244 28.530 -7.983 1.00 52.12 295 THR A O 1
ATOM 2283 N N . HIS A 1 296 ? -19.545 30.624 -8.371 1.00 48.22 296 HIS A N 1
ATOM 2284 C CA . HIS A 1 296 ? -20.608 30.925 -9.343 1.00 48.22 296 HIS A CA 1
ATOM 2285 C C . HIS A 1 296 ? -20.275 30.916 -10.838 1.00 48.22 296 HIS A C 1
ATOM 2287 O O . HIS A 1 296 ? -21.207 31.081 -11.618 1.00 48.22 296 HIS A O 1
ATOM 2293 N N . HIS A 1 297 ? -19.047 30.623 -11.289 1.00 47.50 297 HIS A N 1
ATOM 2294 C CA . HIS A 1 297 ? -18.752 30.813 -12.724 1.00 47.50 297 HIS A CA 1
ATOM 2295 C C . HIS A 1 297 ? -17.933 29.753 -13.471 1.00 47.50 297 HIS A C 1
ATOM 2297 O O . HIS A 1 297 ? -17.736 29.943 -14.666 1.00 47.50 297 HIS A O 1
ATOM 2303 N N . HIS A 1 298 ? -17.507 28.627 -12.876 1.00 50.38 298 HIS A N 1
ATOM 2304 C CA . HIS A 1 298 ? -16.655 27.680 -13.620 1.00 50.38 298 HIS A CA 1
ATOM 2305 C C . HIS A 1 298 ? -17.351 26.355 -14.015 1.00 50.38 298 HIS A C 1
ATOM 2307 O O . HIS A 1 298 ? -17.593 25.506 -13.147 1.00 50.38 298 HIS A O 1
ATOM 2313 N N . PRO A 1 299 ? -17.610 26.106 -15.320 1.00 48.69 299 PRO A N 1
ATOM 2314 C CA . PRO A 1 299 ? -18.180 24.854 -15.830 1.00 48.69 299 PRO A CA 1
ATOM 2315 C C . PRO A 1 299 ? -17.395 23.602 -15.420 1.00 48.69 299 PRO A C 1
ATOM 2317 O O . PRO A 1 299 ? -18.002 22.570 -15.152 1.00 48.69 299 PRO A O 1
ATOM 2320 N N . ALA A 1 300 ? -16.064 23.686 -15.286 1.00 46.59 300 ALA A N 1
ATOM 2321 C CA . ALA A 1 300 ? -15.240 22.562 -14.821 1.00 46.59 300 ALA A CA 1
ATOM 2322 C C . ALA A 1 300 ? -15.462 22.223 -13.332 1.00 46.59 300 ALA A C 1
ATOM 2324 O O . ALA A 1 300 ? -15.433 21.053 -12.949 1.00 46.59 300 ALA A O 1
ATOM 2325 N N . LEU A 1 301 ? -15.773 23.220 -12.490 1.00 47.22 301 LEU A N 1
ATOM 2326 C CA . LEU A 1 301 ? -16.136 23.000 -11.085 1.00 47.22 301 LEU A CA 1
ATOM 2327 C C . LEU A 1 301 ? -17.532 22.368 -10.997 1.00 47.22 301 LEU A C 1
ATOM 2329 O O . LEU A 1 301 ? -17.747 21.414 -10.247 1.00 47.22 301 LEU A O 1
ATOM 2333 N N . ALA A 1 302 ? -18.460 22.836 -11.839 1.00 48.62 302 ALA A N 1
ATOM 2334 C CA . ALA A 1 302 ? -19.755 22.197 -12.030 1.00 48.62 30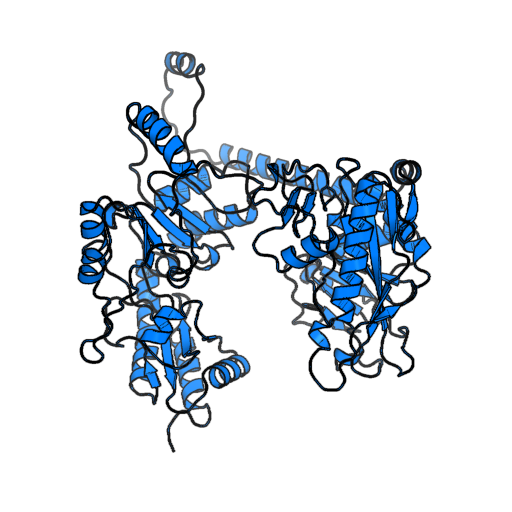2 ALA A CA 1
ATOM 2335 C C . ALA A 1 302 ? -19.604 20.765 -12.563 1.00 48.62 302 ALA A C 1
ATOM 2337 O O . ALA A 1 302 ? -20.350 19.911 -12.110 1.00 48.62 302 ALA A O 1
ATOM 2338 N N . ALA A 1 303 ? -18.625 20.467 -13.424 1.00 41.69 303 ALA A N 1
ATOM 2339 C CA . ALA A 1 303 ? -18.321 19.123 -13.919 1.00 41.69 303 ALA A CA 1
ATOM 2340 C C . ALA A 1 303 ? -17.694 18.221 -12.845 1.00 41.69 303 ALA A C 1
ATOM 2342 O O . ALA A 1 303 ? -18.096 17.071 -12.736 1.00 41.69 303 ALA A O 1
ATOM 2343 N N . ALA A 1 304 ? -16.800 18.720 -11.988 1.00 42.75 304 ALA A N 1
ATOM 2344 C CA . ALA A 1 304 ? -16.265 17.962 -10.851 1.00 42.75 304 ALA A CA 1
ATOM 2345 C C . ALA A 1 304 ? -17.354 17.660 -9.799 1.00 42.75 304 ALA A C 1
ATOM 2347 O O . ALA A 1 304 ? -17.461 16.544 -9.278 1.00 42.75 304 ALA A O 1
ATOM 2348 N N . VAL A 1 305 ? -18.235 18.631 -9.530 1.00 44.12 305 VAL A N 1
ATOM 2349 C CA . VAL A 1 305 ? -19.410 18.465 -8.656 1.00 44.12 305 VAL A CA 1
ATOM 2350 C C . VAL A 1 305 ? -20.481 17.581 -9.318 1.00 44.12 305 VAL A C 1
ATOM 2352 O O . VAL A 1 305 ? -21.097 16.750 -8.644 1.00 44.12 305 VAL A O 1
ATOM 2355 N N . ALA A 1 306 ? -20.695 17.710 -10.628 1.00 39.09 306 ALA A N 1
ATOM 2356 C CA . ALA A 1 306 ? -21.634 16.913 -11.414 1.00 39.09 306 ALA A CA 1
ATOM 2357 C C . ALA A 1 306 ? -21.136 15.488 -11.624 1.00 39.09 306 ALA A C 1
ATOM 2359 O O . ALA A 1 306 ? -21.960 14.589 -11.592 1.00 39.09 306 ALA A O 1
ATOM 2360 N N . TRP A 1 307 ? -19.830 15.249 -11.735 1.00 36.66 307 TRP A N 1
ATOM 2361 C CA . TRP A 1 307 ? -19.226 13.919 -11.755 1.00 36.66 307 TRP A CA 1
ATOM 2362 C C . TRP A 1 307 ? -19.486 13.200 -10.433 1.00 36.66 307 TRP A C 1
ATOM 2364 O O . TRP A 1 307 ? -19.978 12.078 -10.428 1.00 36.66 307 TRP A O 1
ATOM 2374 N N . ARG A 1 308 ? -19.336 13.900 -9.301 1.00 38.91 308 ARG A N 1
ATOM 2375 C CA . ARG A 1 308 ? -19.731 13.398 -7.972 1.00 38.91 308 ARG A CA 1
ATOM 2376 C C . ARG A 1 308 ? -21.233 13.080 -7.876 1.00 38.91 308 ARG A C 1
ATOM 2378 O O . ARG A 1 308 ? -21.637 12.160 -7.164 1.00 38.91 308 ARG A O 1
ATOM 2385 N N . ARG A 1 309 ? -22.086 13.837 -8.582 1.00 34.53 309 ARG A N 1
ATOM 2386 C CA . ARG A 1 309 ? -23.537 13.570 -8.707 1.00 34.53 309 ARG A CA 1
ATOM 2387 C C . ARG A 1 309 ? -23.843 12.450 -9.714 1.00 34.53 309 ARG A C 1
ATOM 2389 O O . ARG A 1 309 ? -24.810 11.722 -9.504 1.00 34.53 309 ARG A O 1
ATOM 2396 N N . PHE A 1 310 ? -23.041 12.302 -10.766 1.00 30.25 310 PHE A N 1
ATOM 2397 C CA . PHE A 1 310 ? -23.139 11.296 -11.822 1.00 30.25 310 PHE A CA 1
ATOM 2398 C C . PHE A 1 310 ? -22.695 9.930 -11.312 1.00 30.25 310 PHE A C 1
ATOM 2400 O O . PHE A 1 310 ? -23.421 8.976 -11.532 1.00 30.25 310 PHE A O 1
ATOM 2407 N N . GLU A 1 311 ? -21.611 9.833 -10.540 1.00 35.59 311 GLU A N 1
ATOM 2408 C CA . GLU A 1 311 ? -21.241 8.623 -9.796 1.00 35.59 311 GLU A CA 1
ATOM 2409 C C . GLU A 1 311 ? -22.372 8.202 -8.864 1.00 35.59 311 GLU A C 1
ATOM 2411 O O . GLU A 1 311 ? -22.871 7.091 -8.999 1.00 35.59 311 GLU A O 1
ATOM 2416 N N . LYS A 1 312 ? -22.899 9.116 -8.035 1.00 36.34 312 LYS A N 1
ATOM 2417 C CA . LYS A 1 312 ? -24.063 8.825 -7.178 1.00 36.34 312 LYS A CA 1
ATOM 2418 C C . LYS A 1 312 ? -25.307 8.397 -7.963 1.00 36.34 312 LYS A C 1
ATOM 2420 O O . LYS A 1 312 ? -26.064 7.549 -7.496 1.00 36.34 312 LYS A O 1
ATOM 2425 N N . ARG A 1 313 ? -25.574 8.991 -9.132 1.00 34.06 313 ARG A N 1
ATOM 2426 C CA . ARG A 1 313 ? -26.708 8.614 -9.999 1.00 34.06 313 ARG A CA 1
ATOM 2427 C C . ARG A 1 313 ? -26.473 7.287 -10.707 1.00 34.06 313 ARG A C 1
ATOM 2429 O O . ARG A 1 313 ? -27.411 6.508 -10.788 1.00 34.06 313 ARG A O 1
ATOM 2436 N N . ARG A 1 314 ? -25.259 7.012 -11.180 1.00 34.31 314 ARG A N 1
ATOM 2437 C CA . ARG A 1 314 ? -24.867 5.764 -11.843 1.00 34.31 314 ARG A CA 1
ATOM 2438 C C . ARG A 1 314 ? -24.866 4.613 -10.853 1.00 34.31 314 ARG A C 1
ATOM 2440 O O . ARG A 1 314 ? -25.365 3.552 -11.177 1.00 34.31 314 ARG A O 1
ATOM 2447 N N . GLU A 1 315 ? -24.401 4.840 -9.634 1.00 35.78 315 GLU A N 1
ATOM 2448 C CA . GLU A 1 315 ? -24.452 3.897 -8.519 1.00 35.78 315 GLU A CA 1
ATOM 2449 C C . GLU A 1 315 ? -25.907 3.592 -8.126 1.00 35.78 315 GLU A C 1
ATOM 2451 O O . GLU A 1 315 ? -26.283 2.431 -7.980 1.00 35.78 315 GLU A O 1
ATOM 2456 N N . ARG A 1 316 ? -26.784 4.608 -8.091 1.00 38.97 316 ARG A N 1
ATOM 2457 C CA . ARG A 1 316 ? -28.239 4.420 -7.920 1.00 38.97 316 ARG A CA 1
ATOM 2458 C C . ARG A 1 316 ? -28.900 3.708 -9.101 1.00 38.97 316 ARG A C 1
ATOM 2460 O O . ARG A 1 316 ? -29.755 2.863 -8.869 1.00 38.97 316 ARG A O 1
ATOM 2467 N N . ALA A 1 317 ? -28.519 4.027 -10.336 1.00 31.94 317 ALA A N 1
ATOM 2468 C CA . ALA A 1 317 ? -29.059 3.425 -11.554 1.00 31.94 317 ALA A CA 1
ATOM 2469 C C . ALA A 1 317 ? -28.598 1.973 -11.721 1.00 31.94 317 ALA A C 1
ATOM 2471 O O . ALA A 1 317 ? -29.403 1.129 -12.081 1.00 31.94 317 ALA A O 1
ATOM 2472 N N . LEU A 1 318 ? -27.349 1.659 -11.375 1.00 35.06 318 LEU A N 1
ATOM 2473 C CA . LEU A 1 318 ? -26.818 0.298 -11.311 1.00 35.06 318 LEU A CA 1
ATOM 2474 C C . LEU A 1 318 ? -27.475 -0.484 -10.174 1.00 35.06 318 LEU A C 1
ATOM 2476 O O . LEU A 1 318 ? -27.880 -1.617 -10.385 1.00 35.06 318 LEU A O 1
ATOM 2480 N N . THR A 1 319 ? -27.691 0.135 -9.010 1.00 37.88 319 THR A N 1
ATOM 2481 C CA . THR A 1 319 ? -28.459 -0.470 -7.907 1.00 37.88 319 THR A CA 1
ATOM 2482 C C . THR A 1 319 ? -29.919 -0.720 -8.302 1.00 37.88 319 THR A C 1
ATOM 2484 O O . THR A 1 319 ? -30.500 -1.730 -7.913 1.00 37.88 319 THR A O 1
ATOM 2487 N N . ALA A 1 320 ? -30.532 0.179 -9.076 1.00 37.22 320 ALA A N 1
ATOM 2488 C CA . ALA A 1 320 ? -31.899 0.036 -9.570 1.00 37.22 320 ALA A CA 1
ATOM 2489 C C . ALA A 1 320 ? -31.997 -1.021 -10.680 1.00 37.22 320 ALA A C 1
ATOM 2491 O O . ALA A 1 320 ? -32.861 -1.883 -10.601 1.00 37.22 320 ALA A O 1
ATOM 2492 N N . ALA A 1 321 ? -31.083 -1.021 -11.651 1.00 32.25 321 ALA A N 1
ATOM 2493 C CA . ALA A 1 321 ? -30.987 -2.035 -12.699 1.00 32.25 321 ALA A CA 1
ATOM 2494 C C . ALA A 1 321 ? -30.703 -3.425 -12.111 1.00 32.25 321 ALA A C 1
ATOM 2496 O O . ALA A 1 321 ? -31.320 -4.399 -12.525 1.00 32.25 321 ALA A O 1
ATOM 2497 N N . TYR A 1 322 ? -29.864 -3.504 -11.075 1.00 35.09 322 TYR A N 1
ATOM 2498 C CA . TYR A 1 322 ? -29.614 -4.715 -10.293 1.00 35.09 322 TYR A CA 1
ATOM 2499 C C . TYR A 1 322 ? -30.876 -5.200 -9.557 1.00 35.09 322 TYR A C 1
ATOM 2501 O O . TYR A 1 322 ? -31.200 -6.384 -9.595 1.00 35.09 322 TYR A O 1
ATOM 2509 N N . LYS A 1 323 ? -31.658 -4.289 -8.955 1.00 36.38 323 LYS A N 1
ATOM 2510 C CA . LYS A 1 323 ? -32.965 -4.603 -8.340 1.00 36.38 323 LYS A CA 1
ATOM 2511 C C . LYS A 1 323 ? -34.033 -5.023 -9.358 1.00 36.38 323 LYS A C 1
ATOM 2513 O O . LYS A 1 323 ? -34.873 -5.858 -9.038 1.00 36.38 323 LYS A O 1
ATOM 2518 N N . THR A 1 324 ? -34.012 -4.458 -10.562 1.00 34.16 324 THR A N 1
ATOM 2519 C CA . THR A 1 324 ? -34.926 -4.816 -11.657 1.00 34.16 324 THR A CA 1
ATOM 2520 C C . THR A 1 324 ? -34.550 -6.166 -12.271 1.00 34.16 324 THR A C 1
ATOM 2522 O O . THR A 1 324 ? -35.431 -6.988 -12.500 1.00 34.16 324 THR A O 1
ATOM 2525 N N . ALA A 1 325 ? -33.257 -6.455 -12.433 1.00 33.06 325 ALA A N 1
ATOM 2526 C CA . ALA A 1 325 ? -32.756 -7.764 -12.859 1.00 33.06 325 ALA A CA 1
ATOM 2527 C C . ALA A 1 325 ? -33.083 -8.876 -11.841 1.00 33.06 325 ALA A C 1
ATOM 2529 O O . ALA A 1 325 ? -33.437 -9.982 -12.235 1.00 33.06 325 ALA A O 1
ATOM 2530 N N . LEU A 1 326 ? -33.069 -8.558 -10.539 1.00 38.75 326 LEU A N 1
ATOM 2531 C CA . LEU A 1 326 ? -33.561 -9.436 -9.466 1.00 38.75 326 LEU A CA 1
ATOM 2532 C C . LEU A 1 326 ? -35.079 -9.707 -9.533 1.00 38.75 326 LEU A C 1
ATOM 2534 O O . LEU A 1 326 ? -35.525 -10.729 -9.024 1.00 38.75 326 LEU A O 1
ATOM 2538 N N . ARG A 1 327 ? -35.878 -8.807 -10.130 1.00 40.47 327 ARG A N 1
ATOM 2539 C CA . ARG A 1 327 ? -37.342 -8.955 -10.281 1.00 40.47 327 ARG A CA 1
ATOM 2540 C C . ARG A 1 327 ? -37.763 -9.690 -11.554 1.00 40.47 327 ARG A C 1
ATOM 2542 O O . ARG A 1 327 ? -38.800 -10.338 -11.537 1.00 40.47 327 ARG A O 1
ATOM 2549 N N . LEU A 1 328 ? -37.011 -9.547 -12.647 1.00 37.31 328 LEU A N 1
ATOM 2550 C CA . LEU A 1 328 ? -37.389 -10.077 -13.964 1.00 37.31 328 LEU A CA 1
ATOM 2551 C C . LEU A 1 328 ? -37.001 -11.553 -14.172 1.00 37.31 328 LEU A C 1
ATOM 2553 O O . LEU A 1 328 ? -37.644 -12.233 -14.963 1.00 37.31 328 LEU A O 1
ATOM 2557 N N . ASN A 1 329 ? -36.012 -12.074 -13.439 1.00 36.16 329 ASN A N 1
ATOM 2558 C CA . ASN A 1 329 ? -35.525 -13.456 -13.579 1.00 36.16 329 ASN A CA 1
ATOM 2559 C C . ASN A 1 329 ? -36.165 -14.419 -12.558 1.00 36.16 329 ASN A C 1
ATOM 2561 O O . ASN A 1 329 ? -35.454 -15.073 -11.802 1.00 36.16 329 ASN A O 1
ATOM 2565 N N . GLY A 1 330 ? -37.501 -14.451 -12.497 1.00 35.56 330 GLY A N 1
ATOM 2566 C CA . GLY A 1 330 ? -38.306 -15.150 -11.482 1.00 35.56 330 GLY A CA 1
ATOM 2567 C C . GLY A 1 330 ? -37.764 -16.497 -10.963 1.00 35.56 330 GLY A C 1
ATOM 2568 O O . GLY A 1 330 ? -37.468 -17.409 -11.728 1.00 35.56 330 GLY A O 1
ATOM 2569 N N . LEU A 1 331 ? -37.703 -16.625 -9.633 1.00 34.28 331 LEU A N 1
ATOM 2570 C CA . LEU A 1 331 ? -37.660 -17.905 -8.913 1.00 34.28 331 LEU A CA 1
ATOM 2571 C C . LEU A 1 331 ? -39.048 -18.591 -8.977 1.00 34.28 331 LEU A C 1
ATOM 2573 O O . LEU A 1 331 ? -40.053 -17.878 -9.049 1.00 34.28 331 LEU A O 1
ATOM 2577 N N . PRO A 1 332 ? -39.151 -19.933 -8.894 1.00 30.56 332 PRO A N 1
ATOM 2578 C CA . PRO A 1 332 ? -40.437 -20.622 -8.757 1.00 30.56 332 PRO A CA 1
ATOM 2579 C C . PRO A 1 332 ? -41.110 -20.320 -7.403 1.00 30.56 332 PRO A C 1
ATOM 2581 O O . PRO A 1 332 ? -40.447 -20.085 -6.393 1.00 30.56 332 PRO A O 1
ATOM 2584 N N . SER A 1 333 ? -42.447 -20.305 -7.402 1.00 32.62 333 SER A N 1
ATOM 2585 C CA . SER A 1 333 ? -43.313 -19.868 -6.299 1.00 32.62 333 SER A CA 1
ATOM 2586 C C . SER A 1 333 ? -43.200 -20.715 -5.024 1.00 32.62 333 SER A C 1
ATOM 2588 O O . SER A 1 333 ? -43.320 -21.937 -5.077 1.00 32.62 333 SER A O 1
ATOM 2590 N N . ILE A 1 334 ? -43.116 -20.047 -3.872 1.00 27.08 334 ILE A N 1
ATOM 2591 C CA . ILE A 1 334 ? -43.412 -20.595 -2.537 1.00 27.08 334 ILE A CA 1
ATOM 2592 C C . ILE A 1 334 ? -44.838 -20.125 -2.167 1.00 27.08 334 ILE A C 1
ATOM 2594 O O . ILE A 1 334 ? -45.167 -18.975 -2.470 1.00 27.08 334 ILE A O 1
ATOM 2598 N N . PRO A 1 335 ? -45.706 -20.974 -1.577 1.00 28.47 335 PRO A N 1
ATOM 2599 C CA . PRO A 1 335 ? -47.118 -20.652 -1.337 1.00 28.47 335 PRO A CA 1
ATOM 2600 C C . PRO A 1 335 ? -47.307 -19.496 -0.335 1.00 28.47 335 PRO A C 1
ATOM 2602 O O . PRO A 1 335 ? -46.400 -19.212 0.454 1.00 28.47 335 PRO A O 1
ATOM 2605 N N . PRO A 1 336 ? -48.471 -18.812 -0.354 1.00 31.25 336 PRO A N 1
ATOM 2606 C CA . PRO A 1 336 ? -48.679 -17.598 0.423 1.00 31.25 336 PRO A CA 1
ATOM 2607 C C . PRO A 1 336 ? -48.743 -17.917 1.919 1.00 31.25 336 PRO A C 1
ATOM 2609 O O . PRO A 1 336 ? -49.496 -18.785 2.357 1.00 31.25 336 PRO A O 1
ATOM 2612 N N . VAL A 1 337 ? -47.941 -17.192 2.698 1.00 30.22 337 VAL A N 1
ATOM 2613 C CA . VAL A 1 337 ? -47.972 -17.230 4.161 1.00 30.22 337 VAL A CA 1
ATOM 2614 C C . VAL A 1 337 ? -49.015 -16.230 4.648 1.00 30.22 337 VAL A C 1
ATOM 2616 O O . VAL A 1 337 ? -48.994 -15.063 4.264 1.00 30.22 337 VAL A O 1
ATOM 2619 N N . ASP A 1 338 ? -49.905 -16.732 5.495 1.00 29.50 338 ASP A N 1
ATOM 2620 C CA . ASP A 1 338 ? -50.990 -16.048 6.193 1.00 29.50 338 ASP A CA 1
ATOM 2621 C C . ASP A 1 338 ? -50.586 -14.657 6.740 1.00 29.50 338 ASP A C 1
ATOM 2623 O O . ASP A 1 338 ? -49.670 -14.517 7.562 1.00 29.50 338 ASP A O 1
ATOM 2627 N N . GLU A 1 339 ? -51.278 -13.608 6.277 1.00 33.38 339 GLU A N 1
ATOM 2628 C CA . GLU A 1 339 ? -51.005 -12.198 6.604 1.00 33.38 339 GLU A CA 1
ATOM 2629 C C . GLU A 1 339 ? -51.182 -11.865 8.097 1.00 33.38 339 GLU A C 1
ATOM 2631 O O . GLU A 1 339 ? -50.671 -10.843 8.573 1.00 33.38 339 GLU A O 1
ATOM 2636 N N . SER A 1 340 ? -51.819 -12.741 8.879 1.00 31.14 340 SER A N 1
ATOM 2637 C CA . SER A 1 340 ? -51.975 -12.558 10.327 1.00 31.14 340 SER A CA 1
ATOM 2638 C C . SER A 1 340 ? -50.651 -12.668 11.106 1.00 31.14 340 SER A C 1
ATOM 2640 O O . SER A 1 340 ? -50.504 -12.059 12.173 1.00 31.14 340 SER A O 1
ATOM 2642 N N . VAL A 1 341 ? -49.643 -13.363 10.559 1.00 31.47 341 VAL A N 1
ATOM 2643 C CA . VAL A 1 341 ? -48.320 -13.548 11.192 1.00 31.47 341 VAL A CA 1
ATOM 2644 C C . VAL A 1 341 ? -47.396 -12.351 10.934 1.00 31.47 341 VAL A C 1
ATOM 2646 O O . VAL A 1 341 ? -46.627 -11.944 11.812 1.00 31.47 341 VAL A O 1
ATOM 2649 N N . ALA A 1 342 ? -47.514 -11.715 9.765 1.00 29.03 342 ALA A N 1
ATOM 2650 C CA . ALA A 1 342 ? -46.677 -10.580 9.369 1.00 29.03 342 ALA A CA 1
ATOM 2651 C C . ALA A 1 342 ? -46.934 -9.313 10.210 1.00 29.03 342 ALA A C 1
ATOM 2653 O O . ALA A 1 342 ? -46.030 -8.488 10.383 1.00 29.03 342 ALA A O 1
ATOM 2654 N N . LEU A 1 343 ? -48.134 -9.162 10.782 1.00 31.12 343 LEU A N 1
ATOM 2655 C CA . LEU A 1 343 ? -48.485 -7.980 11.572 1.00 31.12 343 LEU A CA 1
ATOM 2656 C C . LEU A 1 343 ? -47.874 -7.980 12.985 1.00 31.12 343 LEU A C 1
ATOM 2658 O O . LEU A 1 343 ? -47.579 -6.910 13.517 1.00 31.12 343 LEU A O 1
ATOM 2662 N N . LYS A 1 344 ? -47.620 -9.153 13.588 1.00 29.11 344 LYS A N 1
ATOM 2663 C CA . LYS A 1 344 ? -47.033 -9.248 14.942 1.00 29.11 344 LYS A CA 1
ATOM 2664 C C . LYS A 1 344 ? -45.508 -9.089 14.969 1.00 29.11 344 LYS A C 1
ATOM 2666 O O . LYS A 1 344 ? -44.968 -8.658 15.984 1.00 29.11 344 LYS A O 1
ATOM 2671 N N . ALA A 1 345 ? -44.814 -9.367 13.865 1.00 27.03 345 ALA A N 1
ATOM 2672 C CA . ALA A 1 345 ? -43.348 -9.336 13.799 1.00 27.03 345 ALA A CA 1
ATOM 2673 C C . ALA A 1 345 ? -42.740 -7.941 13.530 1.00 27.03 345 ALA A C 1
ATOM 2675 O O . ALA A 1 345 ? -41.525 -7.773 13.598 1.00 27.03 345 ALA A O 1
ATOM 2676 N N . ARG A 1 346 ? -43.553 -6.916 13.233 1.00 28.42 346 ARG A N 1
ATOM 2677 C CA . ARG A 1 346 ? -43.058 -5.583 12.835 1.00 28.42 346 ARG A CA 1
ATOM 2678 C C . ARG A 1 346 ? -42.616 -4.663 13.980 1.00 28.42 346 ARG A C 1
ATOM 2680 O O . ARG A 1 346 ? -42.074 -3.601 13.687 1.00 28.42 346 ARG A O 1
ATOM 2687 N N . SER A 1 347 ? -42.828 -5.008 15.254 1.00 29.03 347 SER A N 1
ATOM 2688 C CA . SER A 1 347 ? -42.767 -3.996 16.324 1.00 29.03 347 SER A CA 1
ATOM 2689 C C . SER A 1 347 ? -41.521 -3.964 17.215 1.00 29.03 347 SER A C 1
ATOM 2691 O O . SER A 1 347 ? -41.426 -3.020 17.997 1.00 29.03 347 SER A O 1
ATOM 2693 N N . ARG A 1 348 ? -40.530 -4.869 17.124 1.00 26.58 348 ARG A N 1
ATOM 2694 C CA . ARG A 1 348 ? -39.281 -4.727 17.916 1.00 26.58 348 ARG A CA 1
ATOM 2695 C C . ARG A 1 348 ? -38.029 -5.176 17.149 1.00 26.58 348 ARG A C 1
ATOM 2697 O O . ARG A 1 348 ? -37.863 -6.344 16.835 1.00 26.58 348 ARG A O 1
ATOM 2704 N N . PHE A 1 349 ? -37.187 -4.191 16.833 1.00 22.73 349 PHE A N 1
ATOM 2705 C CA . PHE A 1 349 ? -35.980 -4.240 15.998 1.00 22.73 349 PHE A CA 1
ATOM 2706 C C . PHE A 1 349 ? -34.836 -5.143 16.531 1.00 22.73 349 PHE A C 1
ATOM 2708 O O . PHE A 1 349 ? -34.565 -5.184 17.727 1.00 22.73 349 PHE A O 1
ATOM 2715 N N . GLU A 1 350 ? -34.117 -5.759 15.584 1.00 30.09 350 GLU A N 1
ATOM 2716 C CA . GLU A 1 350 ? -32.820 -6.488 15.631 1.00 30.09 350 GLU A CA 1
ATOM 2717 C C . GLU A 1 350 ? -31.750 -5.690 14.801 1.00 30.09 350 GLU A C 1
ATOM 2719 O O . GLU A 1 350 ? -32.204 -4.728 14.164 1.00 30.09 350 GLU A O 1
ATOM 2724 N N . PRO A 1 351 ? -30.409 -6.004 14.667 1.00 36.00 351 PRO A N 1
ATOM 2725 C CA . PRO A 1 351 ? -29.748 -7.348 14.615 1.00 36.00 351 PRO A CA 1
ATOM 2726 C C . PRO A 1 351 ? -28.240 -7.518 15.079 1.00 36.00 351 PRO A C 1
ATOM 2728 O O . PRO A 1 351 ? -27.517 -6.550 15.301 1.00 36.00 351 PRO A O 1
ATOM 2731 N N . ARG A 1 352 ? -27.738 -8.783 15.110 1.00 31.23 352 ARG A N 1
ATOM 2732 C CA . ARG A 1 352 ? -26.384 -9.343 15.491 1.00 31.23 352 ARG A CA 1
ATOM 2733 C C . ARG A 1 352 ? -25.424 -9.626 14.266 1.00 31.23 352 ARG A C 1
ATOM 2735 O O . ARG A 1 352 ? -25.979 -9.893 13.197 1.00 31.23 352 ARG A O 1
ATOM 2742 N N . ARG A 1 353 ? -24.047 -9.567 14.324 1.00 29.25 353 ARG A N 1
ATOM 2743 C CA . ARG A 1 353 ? -23.088 -9.655 13.134 1.00 29.25 353 ARG A CA 1
ATOM 2744 C C . ARG A 1 353 ? -21.590 -10.132 13.363 1.00 29.25 353 ARG A C 1
ATOM 2746 O O . ARG A 1 353 ? -21.084 -9.864 14.444 1.00 29.25 353 ARG A O 1
ATOM 2753 N N . PRO A 1 354 ? -20.878 -10.737 12.354 1.00 29.59 354 PRO A N 1
ATOM 2754 C CA . PRO A 1 354 ? -19.398 -11.007 12.280 1.00 29.59 354 PRO A CA 1
ATOM 2755 C C . PRO A 1 354 ? -18.502 -9.839 11.760 1.00 29.59 354 PRO A C 1
ATOM 2757 O O . PRO A 1 354 ? -19.055 -8.948 11.123 1.00 29.59 354 PRO A O 1
ATOM 2760 N N . PHE A 1 355 ? -17.160 -9.891 11.972 1.00 33.34 355 PHE A N 1
ATOM 2761 C CA . PHE A 1 355 ? -16.165 -8.775 11.926 1.00 33.34 355 PHE A CA 1
ATOM 2762 C C . PHE A 1 355 ? -15.147 -8.786 10.752 1.00 33.34 355 PHE A C 1
ATOM 2764 O O . PHE A 1 355 ? -14.608 -9.831 10.384 1.00 33.34 355 PHE A O 1
ATOM 2771 N N . PHE A 1 356 ? -14.820 -7.596 10.218 1.00 32.59 356 PHE A N 1
ATOM 2772 C CA . PHE A 1 356 ? -13.861 -7.354 9.122 1.00 32.59 356 PHE A CA 1
ATOM 2773 C C . PHE A 1 356 ? -12.933 -6.159 9.412 1.00 32.59 356 PHE A C 1
ATOM 2775 O O . PHE A 1 356 ? -13.399 -5.113 9.864 1.00 32.59 356 PHE A O 1
ATOM 2782 N N . GLU A 1 357 ? -11.642 -6.251 9.062 1.00 31.95 357 GLU A N 1
ATOM 2783 C CA . GLU A 1 357 ? -10.698 -5.128 9.198 1.00 31.95 357 GLU A CA 1
ATOM 2784 C C . GLU A 1 357 ? -10.486 -4.394 7.856 1.00 31.95 357 GLU A C 1
ATOM 2786 O O . GLU A 1 357 ? -9.762 -4.841 6.965 1.00 31.95 357 GLU A O 1
ATOM 2791 N N . SER A 1 358 ? -11.132 -3.233 7.718 1.00 26.55 358 SER A N 1
ATOM 2792 C CA . SER A 1 358 ? -10.626 -2.065 6.978 1.00 26.55 358 SER A CA 1
ATOM 2793 C C . SER A 1 358 ? -11.261 -0.807 7.561 1.00 26.55 358 SER A C 1
ATOM 2795 O O . SER A 1 358 ? -12.364 -0.882 8.088 1.00 26.55 358 SER A O 1
ATOM 2797 N N . ALA A 1 359 ? -10.558 0.327 7.517 1.00 25.44 359 ALA A N 1
ATOM 2798 C CA . ALA A 1 359 ? -10.932 1.585 8.164 1.00 25.44 359 ALA A CA 1
ATOM 2799 C C . ALA A 1 359 ? -12.320 2.073 7.694 1.00 25.44 359 ALA A C 1
ATOM 2801 O O . ALA A 1 359 ? -12.449 2.642 6.619 1.00 25.44 359 ALA A O 1
ATOM 2802 N N . GLY A 1 360 ? -13.372 1.846 8.496 1.00 24.14 360 GLY A N 1
ATOM 2803 C CA . GLY A 1 360 ? -14.510 0.991 8.092 1.00 24.14 360 GLY A CA 1
ATOM 2804 C C . GLY A 1 360 ? -16.026 1.321 8.191 1.00 24.14 360 GLY A C 1
ATOM 2805 O O . GLY A 1 360 ? -16.693 1.285 7.186 1.00 24.14 360 GLY A O 1
ATOM 2806 N N . GLY A 1 361 ? -16.667 1.531 9.337 1.00 27.80 361 GLY A N 1
ATOM 2807 C CA . GLY A 1 361 ? -18.010 2.129 9.621 1.00 27.80 361 GLY A CA 1
ATOM 2808 C C . GLY A 1 361 ? -18.952 2.623 8.498 1.00 27.80 361 GLY A C 1
ATOM 2809 O O . GLY A 1 361 ? -19.458 3.743 8.490 1.00 27.80 361 GLY A O 1
ATOM 2810 N N . ALA A 1 362 ? -19.338 1.722 7.624 1.00 27.39 362 ALA A N 1
ATOM 2811 C CA . ALA A 1 362 ? -20.716 1.292 7.613 1.00 27.39 362 ALA A CA 1
ATOM 2812 C C . ALA A 1 362 ? -20.713 -0.230 7.467 1.00 27.39 362 ALA A C 1
ATOM 2814 O O . ALA A 1 362 ? -19.813 -0.817 6.873 1.00 27.39 362 ALA A O 1
ATOM 2815 N N . LEU A 1 363 ? -21.746 -0.825 8.048 1.00 32.28 363 LEU A N 1
ATOM 2816 C CA . LEU A 1 363 ? -22.116 -2.232 8.060 1.00 32.28 363 LEU A CA 1
ATOM 2817 C C . LEU A 1 363 ? -21.707 -3.021 6.806 1.00 32.28 363 LEU A C 1
ATOM 2819 O O . LEU A 1 363 ? -22.237 -2.779 5.718 1.00 32.28 363 LEU A O 1
ATOM 2823 N N . VAL A 1 364 ? -20.878 -4.049 6.994 1.00 34.06 364 VAL A N 1
ATOM 2824 C CA . VAL A 1 364 ? -20.550 -5.026 5.950 1.00 34.06 364 VAL A CA 1
ATOM 2825 C C . VAL A 1 364 ? -21.850 -5.600 5.346 1.00 34.06 364 VAL A C 1
ATOM 2827 O O . VAL A 1 364 ? -22.729 -6.069 6.095 1.00 34.06 364 VAL A O 1
ATOM 2830 N N . PRO A 1 365 ? -22.024 -5.567 4.008 1.00 34.12 365 PRO A N 1
ATOM 2831 C CA . PRO A 1 365 ? -23.201 -6.118 3.342 1.00 34.12 365 PRO A CA 1
ATOM 2832 C C . PRO A 1 365 ? -23.487 -7.558 3.788 1.00 34.12 365 PRO A C 1
ATOM 2834 O O . PRO A 1 365 ? -22.573 -8.364 3.941 1.00 34.12 365 PRO A O 1
ATOM 2837 N N . LYS A 1 366 ? -24.764 -7.896 4.017 1.00 38.59 366 LYS A N 1
ATOM 2838 C CA . LYS A 1 366 ? -25.192 -9.231 4.489 1.00 38.59 366 LYS A CA 1
ATOM 2839 C C . LYS A 1 366 ? -24.620 -10.364 3.624 1.00 38.59 366 LYS A C 1
ATOM 2841 O O . LYS A 1 366 ? -24.150 -11.345 4.175 1.00 38.59 366 LYS A O 1
ATOM 2846 N N . CYS A 1 367 ? -24.553 -10.162 2.309 1.00 33.03 367 CYS A N 1
ATOM 2847 C CA . CYS A 1 367 ? -24.001 -11.124 1.357 1.00 33.03 367 CYS A CA 1
ATOM 2848 C C . CYS A 1 367 ? -22.505 -11.423 1.557 1.00 33.03 367 CYS A C 1
ATOM 2850 O O . CYS A 1 367 ? -22.091 -12.556 1.362 1.00 33.03 367 CYS A O 1
ATOM 2852 N N . VAL A 1 368 ? -21.696 -10.443 1.979 1.00 33.03 368 VAL A N 1
ATOM 2853 C CA . VAL A 1 368 ? -20.267 -10.648 2.291 1.00 33.03 368 VAL A CA 1
ATOM 2854 C C . VAL A 1 368 ? -20.136 -11.498 3.557 1.00 33.03 368 VAL A C 1
ATOM 2856 O O . VAL A 1 368 ? -19.306 -12.396 3.630 1.00 33.03 368 VAL A O 1
ATOM 2859 N N . ARG A 1 369 ? -21.000 -11.245 4.546 1.00 42.31 369 ARG A N 1
ATOM 2860 C CA . ARG A 1 369 ? -21.038 -11.987 5.814 1.00 42.31 369 ARG A CA 1
ATOM 2861 C C . ARG A 1 369 ? -21.548 -13.414 5.630 1.00 42.31 369 ARG A C 1
ATOM 2863 O O . ARG A 1 369 ? -20.991 -14.321 6.226 1.00 42.31 369 ARG A O 1
ATOM 2870 N N . GLU A 1 370 ? -22.558 -13.611 4.789 1.00 40.62 370 GLU A N 1
ATOM 2871 C CA . GLU A 1 370 ? -23.077 -14.932 4.416 1.00 40.62 370 GLU A CA 1
ATOM 2872 C C . GLU A 1 370 ? -22.054 -15.726 3.598 1.00 40.62 370 GLU A C 1
ATOM 2874 O O . GLU A 1 370 ? -21.844 -16.895 3.886 1.00 40.62 370 GLU A O 1
ATOM 2879 N N . ALA A 1 371 ? -21.349 -15.093 2.655 1.00 35.56 371 ALA A N 1
ATOM 2880 C CA . ALA A 1 371 ? -20.287 -15.753 1.893 1.00 35.56 371 ALA A CA 1
ATOM 2881 C C . ALA A 1 371 ? -19.127 -16.226 2.789 1.00 35.56 371 ALA A C 1
ATOM 2883 O O . ALA A 1 371 ? -18.641 -17.343 2.632 1.00 35.56 371 ALA A O 1
ATOM 2884 N N . VAL A 1 372 ? -18.716 -15.406 3.764 1.00 36.12 372 VAL A N 1
ATOM 2885 C CA . VAL A 1 372 ? -17.673 -15.773 4.737 1.00 36.12 372 VAL A CA 1
ATOM 2886 C C . VAL A 1 372 ? -18.176 -16.810 5.746 1.00 36.12 372 VAL A C 1
ATOM 2888 O O . VAL A 1 372 ? -17.439 -17.730 6.071 1.00 36.12 372 VAL A O 1
ATOM 2891 N N . ALA A 1 373 ? -19.427 -16.728 6.202 1.00 40.59 373 ALA A N 1
ATOM 2892 C CA . ALA A 1 373 ? -20.009 -17.735 7.092 1.00 40.59 373 ALA A CA 1
ATOM 2893 C C . ALA A 1 373 ? -20.166 -19.103 6.403 1.00 40.59 373 ALA A C 1
ATOM 2895 O O . ALA A 1 373 ? -19.839 -20.115 7.005 1.00 40.59 373 ALA A O 1
ATOM 2896 N N . VAL A 1 374 ? -20.561 -19.152 5.126 1.00 40.84 374 VAL A N 1
ATOM 2897 C CA . VAL A 1 374 ? -20.597 -20.399 4.332 1.00 40.84 374 VAL A CA 1
ATOM 2898 C C . VAL A 1 374 ? -19.198 -21.004 4.172 1.00 40.84 374 VAL A C 1
ATOM 2900 O O . VAL A 1 374 ? -19.046 -22.224 4.171 1.00 40.84 374 VAL A O 1
ATOM 2903 N N . ALA A 1 375 ? -18.159 -20.169 4.094 1.00 36.84 375 ALA A N 1
ATOM 2904 C CA . ALA A 1 375 ? -16.778 -20.640 4.105 1.00 36.84 375 ALA A CA 1
ATOM 2905 C C . ALA A 1 375 ? -16.318 -21.165 5.486 1.00 36.84 375 ALA A C 1
ATOM 2907 O O . ALA A 1 375 ? -15.323 -21.888 5.530 1.00 36.84 375 ALA A O 1
ATOM 2908 N N . LEU A 1 376 ? -17.019 -20.827 6.584 1.00 37.50 376 LEU A N 1
ATOM 2909 C CA . LEU A 1 376 ? -16.589 -21.056 7.974 1.00 37.50 376 LEU A CA 1
ATOM 2910 C C . LEU A 1 376 ? -17.541 -21.902 8.873 1.00 37.50 376 LEU A C 1
ATOM 2912 O O . LEU A 1 376 ? -17.091 -22.278 9.950 1.00 37.50 376 LEU A O 1
ATOM 2916 N N . GLY A 1 377 ? -18.792 -22.223 8.486 1.00 37.53 377 GLY A N 1
ATOM 2917 C CA . GLY A 1 377 ? -19.726 -23.141 9.200 1.00 37.53 377 GLY A CA 1
ATOM 2918 C C . GLY A 1 377 ? -21.039 -22.527 9.765 1.00 37.53 377 GLY A C 1
ATOM 2919 O O . GLY A 1 377 ? -21.105 -21.332 10.051 1.00 37.53 377 GLY A O 1
ATOM 2920 N N . ASP A 1 378 ? -22.104 -23.341 9.937 1.00 37.22 378 ASP A N 1
ATOM 2921 C CA . ASP A 1 378 ? -23.530 -22.918 10.048 1.00 37.22 378 ASP A CA 1
ATOM 2922 C C . ASP A 1 378 ? -24.128 -22.678 11.470 1.00 37.22 378 ASP A C 1
ATOM 2924 O O . ASP A 1 378 ? -25.267 -22.204 11.580 1.00 37.22 378 ASP A O 1
ATOM 2928 N N . ARG A 1 379 ? -23.432 -22.957 12.588 1.00 36.97 379 ARG A N 1
ATOM 2929 C CA . ARG A 1 379 ? -24.073 -23.063 13.932 1.00 36.97 379 ARG A CA 1
ATOM 2930 C C . ARG A 1 379 ? -24.185 -21.795 14.806 1.00 36.97 379 ARG A C 1
ATOM 2932 O O . ARG A 1 379 ? -24.680 -21.868 15.929 1.00 36.97 379 ARG A O 1
ATOM 2939 N N . TRP A 1 380 ? -23.832 -20.610 14.316 1.00 38.91 380 TRP A N 1
ATOM 2940 C CA . TRP A 1 380 ? -23.660 -19.379 15.119 1.00 38.91 380 TRP A CA 1
ATOM 2941 C C . TRP A 1 380 ? -24.939 -18.676 15.652 1.00 38.91 380 TRP A C 1
ATOM 2943 O O . TRP A 1 380 ? -24.908 -17.478 15.941 1.00 38.91 380 TRP A O 1
ATOM 2953 N N . ARG A 1 381 ? -26.091 -19.360 15.770 1.00 32.66 381 ARG A N 1
ATOM 2954 C CA . ARG A 1 381 ? -27.404 -18.701 15.975 1.00 32.66 381 ARG A CA 1
ATOM 2955 C C . ARG A 1 381 ? -27.952 -18.599 17.406 1.00 32.66 381 ARG A C 1
ATOM 2957 O O . ARG A 1 381 ? -28.850 -17.782 17.592 1.00 32.66 381 ARG A O 1
ATOM 2964 N N . GLU A 1 382 ? -27.472 -19.316 18.429 1.00 35.25 382 GLU A N 1
ATOM 2965 C CA . GLU A 1 382 ? -28.238 -19.395 19.697 1.00 35.25 382 GLU A CA 1
ATOM 2966 C C . GLU A 1 382 ? -27.410 -19.427 21.001 1.00 35.25 382 GLU A C 1
ATOM 2968 O O . GLU A 1 382 ? -26.688 -20.389 21.243 1.00 35.25 382 GLU A O 1
ATOM 2973 N N . ARG A 1 383 ? -27.595 -18.407 21.872 1.00 33.25 383 ARG A N 1
ATOM 2974 C CA . ARG A 1 383 ? -27.904 -18.465 23.337 1.00 33.25 383 ARG A CA 1
ATOM 2975 C C . ARG A 1 383 ? -27.572 -17.140 24.060 1.00 33.25 383 ARG A C 1
ATOM 2977 O O . ARG A 1 383 ? -26.568 -16.498 23.775 1.00 33.25 383 ARG A O 1
ATOM 2984 N N . ASP A 1 384 ? -28.452 -16.714 24.973 1.00 39.88 384 ASP A N 1
ATOM 2985 C CA . ASP A 1 384 ? -28.508 -15.365 25.574 1.00 39.88 384 ASP A CA 1
ATOM 2986 C C . ASP A 1 384 ? -28.693 -15.427 27.114 1.00 39.88 384 ASP A C 1
ATOM 2988 O O . ASP A 1 384 ? -28.999 -16.480 27.669 1.00 39.88 384 ASP A O 1
ATOM 2992 N N . ALA A 1 385 ? -28.563 -14.261 27.761 1.00 31.67 385 ALA A N 1
ATOM 2993 C CA . ALA A 1 385 ? -28.805 -13.903 29.173 1.00 31.67 385 ALA A CA 1
ATOM 2994 C C . ALA A 1 385 ? -27.630 -14.004 30.177 1.00 31.67 385 ALA A C 1
ATOM 2996 O O . ALA A 1 385 ? -27.171 -12.958 30.637 1.00 31.67 385 ALA A O 1
ATOM 2997 N N . GLU A 1 386 ? -27.081 -15.178 30.498 1.00 35.28 386 GLU A N 1
ATOM 2998 C CA . GLU A 1 386 ? -26.029 -15.317 31.544 1.00 35.28 386 GLU A CA 1
ATOM 2999 C C . GLU A 1 386 ? -24.686 -14.645 31.158 1.00 35.28 386 GLU A C 1
ATOM 3001 O O . GLU A 1 386 ? -23.888 -14.189 31.987 1.00 35.28 386 GLU A O 1
ATOM 3006 N N . ILE A 1 387 ? -24.477 -14.484 29.850 1.00 36.75 387 ILE A N 1
ATOM 3007 C CA . ILE A 1 387 ? -23.292 -13.867 29.247 1.00 36.75 387 ILE A CA 1
ATOM 3008 C C . ILE A 1 387 ? -23.274 -12.346 29.447 1.00 36.75 387 ILE A C 1
ATOM 3010 O O . ILE A 1 387 ? -22.195 -11.774 29.559 1.00 36.75 387 ILE A O 1
ATOM 3014 N N . LYS A 1 388 ? -24.429 -11.670 29.540 1.00 32.12 388 LYS A N 1
ATOM 3015 C CA . LYS A 1 388 ? -24.485 -10.199 29.674 1.00 32.12 388 LYS A CA 1
ATOM 3016 C C . LYS A 1 388 ? -23.959 -9.715 31.028 1.00 32.12 388 LYS A C 1
ATOM 3018 O O . LYS A 1 388 ? -23.256 -8.707 31.085 1.00 32.12 388 LYS A O 1
ATOM 3023 N N . GLU A 1 389 ? -24.238 -10.460 32.094 1.00 31.19 389 GLU A N 1
ATOM 3024 C CA . GLU A 1 389 ? -23.767 -10.144 33.449 1.00 31.19 389 GLU A CA 1
ATOM 3025 C C . GLU A 1 389 ? -22.273 -10.475 33.616 1.00 31.19 389 GLU A C 1
ATOM 3027 O O . GLU A 1 389 ? -21.494 -9.696 34.172 1.00 31.19 389 GLU A O 1
ATOM 3032 N N . THR A 1 390 ? -21.836 -11.580 33.005 1.00 33.19 390 THR A N 1
ATOM 3033 C CA . THR A 1 390 ? -20.419 -11.967 32.933 1.00 33.19 390 THR A CA 1
ATOM 3034 C C . THR A 1 390 ? -19.604 -11.002 32.060 1.00 33.19 390 THR A C 1
ATOM 3036 O O . THR A 1 390 ? -18.477 -10.662 32.415 1.00 33.19 390 THR A O 1
ATOM 3039 N N . ALA A 1 391 ? -20.177 -10.485 30.966 1.00 29.98 391 ALA A N 1
ATOM 3040 C CA . ALA A 1 391 ? -19.558 -9.495 30.086 1.00 29.98 391 ALA A CA 1
ATOM 3041 C C . ALA A 1 391 ? -19.380 -8.143 30.781 1.00 29.98 391 ALA A C 1
ATOM 3043 O O . ALA A 1 391 ? -18.307 -7.569 30.672 1.00 29.98 391 ALA A O 1
ATOM 3044 N N . ARG A 1 392 ? -20.345 -7.664 31.579 1.00 30.33 392 ARG A N 1
ATOM 3045 C CA . ARG A 1 392 ? -20.164 -6.431 32.374 1.00 30.33 392 ARG A CA 1
ATOM 3046 C C . ARG A 1 392 ? -19.034 -6.558 33.400 1.00 30.33 392 ARG A C 1
ATOM 3048 O O . ARG A 1 392 ? -18.212 -5.648 33.514 1.00 30.33 392 ARG A O 1
A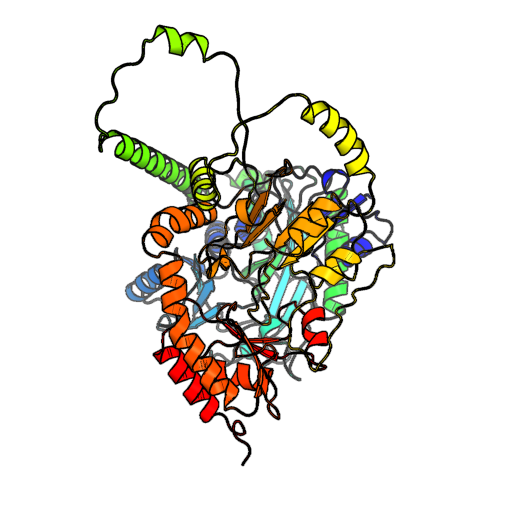TOM 3055 N N . ARG A 1 393 ? -18.939 -7.703 34.090 1.00 28.38 393 ARG A N 1
ATOM 3056 C CA . ARG A 1 393 ? -17.835 -7.998 35.027 1.00 28.38 393 ARG A CA 1
ATOM 3057 C C . ARG A 1 393 ? -16.486 -8.192 34.321 1.00 28.38 393 ARG A C 1
ATOM 3059 O O . ARG A 1 393 ? -15.454 -7.818 34.876 1.00 28.38 393 ARG A O 1
ATOM 3066 N N . LEU A 1 394 ? -16.477 -8.734 33.100 1.00 28.64 394 LEU A N 1
ATOM 3067 C CA . LEU A 1 394 ? -15.276 -8.871 32.271 1.00 28.64 394 LEU A CA 1
ATOM 3068 C C . LEU A 1 394 ? -14.836 -7.542 31.660 1.00 28.64 394 LEU A C 1
ATOM 3070 O O . LEU A 1 394 ? -13.649 -7.278 31.703 1.00 28.64 394 LEU A O 1
ATOM 3074 N N . THR A 1 395 ? -15.731 -6.682 31.168 1.00 27.41 395 THR A N 1
ATOM 3075 C CA . THR A 1 395 ? -15.407 -5.368 30.575 1.00 27.41 395 THR A CA 1
ATOM 3076 C C . THR A 1 395 ? -14.772 -4.419 31.593 1.00 27.41 395 THR A C 1
ATOM 3078 O O . THR A 1 395 ? -13.792 -3.753 31.267 1.00 27.41 395 THR A O 1
ATOM 3081 N N . ALA A 1 396 ? -15.234 -4.432 32.849 1.00 24.09 396 ALA A N 1
ATOM 3082 C CA . ALA A 1 396 ? -14.598 -3.687 33.941 1.00 24.09 396 ALA A CA 1
ATOM 3083 C C . ALA A 1 396 ? -13.187 -4.213 34.294 1.00 24.09 396 ALA A C 1
ATOM 3085 O O . ALA A 1 396 ? -12.348 -3.457 34.773 1.00 24.09 396 ALA A O 1
ATOM 3086 N N . ARG A 1 397 ? -12.892 -5.491 34.007 1.00 24.92 397 ARG A N 1
ATOM 3087 C CA . ARG A 1 397 ? -11.543 -6.080 34.111 1.00 24.92 397 ARG A CA 1
ATOM 3088 C C . ARG A 1 397 ? -10.719 -5.948 32.820 1.00 24.92 397 ARG A C 1
ATOM 3090 O O . ARG A 1 397 ? -9.500 -5.888 32.892 1.00 24.92 397 ARG A O 1
ATOM 3097 N N . PHE A 1 398 ? -11.357 -5.871 31.651 1.00 25.17 398 PHE A N 1
ATOM 3098 C CA . PHE A 1 398 ? -10.732 -5.814 30.321 1.00 25.17 398 PHE A CA 1
ATOM 3099 C C . PHE A 1 398 ? -10.096 -4.449 30.036 1.00 25.17 398 PHE A C 1
ATOM 3101 O O . PHE A 1 398 ? -9.119 -4.381 29.302 1.00 25.17 398 PHE A O 1
ATOM 3108 N N . LEU A 1 399 ? -10.619 -3.382 30.649 1.00 25.30 399 LEU A N 1
ATOM 3109 C CA . LEU A 1 399 ? -10.070 -2.024 30.556 1.00 25.30 399 LEU A CA 1
ATOM 3110 C C . LEU A 1 399 ? -8.970 -1.730 31.596 1.00 25.30 399 LEU A C 1
ATOM 3112 O O . LEU A 1 399 ? -8.340 -0.683 31.523 1.00 25.30 399 LEU A O 1
ATOM 3116 N N . VAL A 1 400 ? -8.713 -2.650 32.538 1.00 24.91 400 VAL A N 1
ATOM 3117 C CA . VAL A 1 400 ? -7.706 -2.487 33.612 1.00 24.91 400 VAL A CA 1
ATOM 3118 C C . VAL A 1 400 ? -6.631 -3.593 33.593 1.00 24.91 400 VAL A C 1
ATOM 3120 O O . VAL A 1 400 ? -5.609 -3.489 34.266 1.00 24.91 400 VAL A O 1
ATOM 3123 N N . ALA A 1 401 ? -6.793 -4.657 32.801 1.00 21.91 401 ALA A N 1
ATOM 3124 C CA . ALA A 1 401 ? -5.818 -5.743 32.746 1.00 21.91 401 ALA A CA 1
ATOM 3125 C C . ALA A 1 401 ? -4.619 -5.410 31.834 1.00 21.91 401 ALA A C 1
ATOM 3127 O O . ALA A 1 401 ? -4.754 -5.381 30.609 1.00 21.91 401 ALA A O 1
ATOM 3128 N N . LYS A 1 402 ? -3.419 -5.280 32.428 1.00 27.05 402 LYS A N 1
ATOM 3129 C CA . LYS A 1 402 ? -2.146 -5.607 31.753 1.00 27.05 402 LYS A CA 1
ATOM 3130 C C . LYS A 1 402 ? -2.327 -6.937 30.984 1.00 27.05 402 LYS A C 1
ATOM 3132 O O . LYS A 1 402 ? -2.969 -7.843 31.512 1.00 27.05 402 LYS A O 1
ATOM 3137 N N . ASN A 1 403 ? -1.747 -7.061 29.781 1.00 23.92 403 ASN A N 1
ATOM 3138 C CA . ASN A 1 403 ? -1.678 -8.280 28.936 1.00 23.92 403 ASN A CA 1
ATOM 3139 C C . ASN A 1 403 ? -2.717 -8.461 27.806 1.00 23.92 403 ASN A C 1
ATOM 3141 O O . ASN A 1 403 ? -3.202 -9.574 27.594 1.00 23.92 403 ASN A O 1
ATOM 3145 N N . VAL A 1 404 ? -3.043 -7.433 27.013 1.00 25.08 404 VAL A N 1
ATOM 3146 C CA . VAL A 1 404 ? -3.700 -7.627 25.696 1.00 25.08 404 VAL A CA 1
ATOM 3147 C C . VAL A 1 404 ? -2.648 -7.484 24.586 1.00 25.08 404 VAL A C 1
ATOM 3149 O O . VAL A 1 404 ? -2.094 -6.404 24.415 1.00 25.08 404 VAL A O 1
ATOM 3152 N N . MET A 1 405 ? -2.363 -8.566 23.848 1.00 25.38 405 MET A N 1
ATOM 3153 C CA . MET A 1 405 ? -1.371 -8.610 22.760 1.00 25.38 405 MET A CA 1
ATOM 3154 C C . MET A 1 405 ? -2.052 -8.691 21.385 1.00 25.38 405 MET A C 1
ATOM 3156 O O . MET A 1 405 ? -2.939 -9.519 21.189 1.00 25.38 405 MET A O 1
ATOM 3160 N N . PHE A 1 406 ? -1.581 -7.897 20.420 1.00 24.72 406 PHE A N 1
ATOM 3161 C CA . PHE A 1 406 ? -1.813 -8.086 18.983 1.00 24.72 406 PHE A CA 1
ATOM 3162 C C . PHE A 1 406 ? -0.458 -8.038 18.268 1.00 24.72 406 PHE A C 1
ATOM 3164 O O . PHE A 1 406 ? 0.319 -7.111 18.489 1.00 24.72 406 PHE A O 1
ATOM 3171 N N . GLY A 1 407 ? -0.167 -9.016 17.408 1.00 26.94 407 GLY A N 1
ATOM 3172 C CA . GLY A 1 407 ? 1.072 -9.060 16.633 1.00 26.94 407 GLY A CA 1
ATOM 3173 C C . GLY A 1 407 ? 0.861 -9.735 15.283 1.00 26.94 407 GLY A C 1
ATOM 3174 O O . GLY A 1 407 ? 0.426 -10.881 15.218 1.00 26.94 407 GLY A O 1
ATOM 3175 N N . GLN A 1 408 ? 1.172 -9.019 14.200 1.00 30.44 408 GLN A N 1
ATOM 3176 C CA . GLN A 1 408 ? 1.308 -9.605 12.869 1.00 30.44 408 GLN A CA 1
ATOM 3177 C C . GLN A 1 408 ? 2.536 -10.520 12.862 1.00 30.44 408 GLN A C 1
ATOM 3179 O O . GLN A 1 408 ? 3.666 -10.034 12.958 1.00 30.44 408 GLN A O 1
ATOM 3184 N N . ASN A 1 409 ? 2.314 -11.818 12.652 1.00 34.62 409 ASN A N 1
ATOM 3185 C CA . ASN A 1 409 ? 3.299 -12.896 12.751 1.00 34.62 409 ASN A CA 1
ATOM 3186 C C . ASN A 1 409 ? 3.747 -13.146 14.201 1.00 34.62 409 ASN A C 1
ATOM 3188 O O . ASN A 1 409 ? 4.125 -12.226 14.928 1.00 34.62 409 ASN A O 1
ATOM 3192 N N . ALA A 1 410 ? 3.788 -14.417 14.596 1.00 30.58 410 ALA A N 1
ATOM 3193 C CA . ALA A 1 410 ? 4.204 -14.913 15.911 1.00 30.58 410 ALA A CA 1
ATOM 3194 C C . ALA A 1 410 ? 5.669 -14.592 16.313 1.00 30.58 410 ALA A C 1
ATOM 3196 O O . ALA A 1 410 ? 6.237 -15.213 17.198 1.00 30.58 410 ALA A O 1
ATOM 3197 N N . THR A 1 411 ? 6.315 -13.616 15.678 1.00 31.23 411 THR A N 1
ATOM 3198 C CA . THR A 1 411 ? 7.737 -13.293 15.832 1.00 31.23 411 THR A CA 1
ATOM 3199 C C . THR A 1 411 ? 7.980 -11.990 16.601 1.00 31.23 411 THR A C 1
ATOM 3201 O O . THR A 1 411 ? 9.067 -11.790 17.132 1.00 31.23 411 THR A O 1
ATOM 3204 N N . GLN A 1 412 ? 6.984 -11.104 16.716 1.00 31.34 412 GLN A N 1
ATOM 3205 C CA . GLN A 1 412 ? 7.076 -9.912 17.579 1.00 31.34 412 GLN A CA 1
ATOM 3206 C C . GLN A 1 412 ? 6.523 -10.137 18.997 1.00 31.34 412 GLN A C 1
ATOM 3208 O O . GLN A 1 412 ? 6.541 -9.224 19.818 1.00 31.34 412 GLN A O 1
ATOM 3213 N N . LEU A 1 413 ? 6.116 -11.369 19.323 1.00 31.59 413 LEU A N 1
ATOM 3214 C CA . LEU A 1 413 ? 5.639 -11.767 20.654 1.00 31.59 413 LEU A CA 1
ATOM 3215 C C . LEU A 1 413 ? 6.715 -11.734 21.756 1.00 31.59 413 LEU A C 1
ATOM 3217 O O . LEU A 1 413 ? 6.388 -11.937 22.917 1.00 31.59 413 LEU A O 1
ATOM 3221 N N . LEU A 1 414 ? 7.973 -11.422 21.429 1.00 30.77 414 LEU A N 1
ATOM 3222 C CA . LEU A 1 414 ? 9.071 -11.359 22.401 1.00 30.77 414 LEU A CA 1
ATOM 3223 C C . LEU A 1 414 ? 9.368 -9.960 22.965 1.00 30.77 414 LEU A C 1
ATOM 3225 O O . LEU A 1 414 ? 10.284 -9.830 23.768 1.00 30.77 414 LEU A O 1
ATOM 3229 N N . ALA A 1 415 ? 8.627 -8.916 22.578 1.00 26.94 415 ALA A N 1
ATOM 3230 C CA . ALA A 1 415 ? 8.953 -7.538 22.974 1.00 26.94 415 ALA A CA 1
ATOM 3231 C C . ALA A 1 415 ? 7.908 -6.831 23.862 1.00 26.94 415 ALA A C 1
ATOM 3233 O O . ALA A 1 415 ? 8.100 -5.663 24.185 1.00 26.94 415 ALA A O 1
ATOM 3234 N N . LEU A 1 416 ? 6.807 -7.487 24.255 1.00 26.55 416 LEU A N 1
ATOM 3235 C CA . LEU A 1 416 ? 5.700 -6.828 24.977 1.00 26.55 416 LEU A CA 1
ATOM 3236 C C . LEU A 1 416 ? 5.217 -7.565 26.236 1.00 26.55 416 LEU A C 1
ATOM 3238 O O . LEU A 1 416 ? 4.084 -7.366 26.671 1.00 26.55 416 LEU A O 1
ATOM 3242 N N . VAL A 1 417 ? 6.070 -8.385 26.855 1.00 28.23 417 VAL A N 1
ATOM 3243 C CA . VAL A 1 417 ? 5.732 -9.065 28.111 1.00 28.23 417 VAL A CA 1
ATOM 3244 C C . VAL A 1 417 ? 6.591 -8.510 29.244 1.00 28.23 417 VAL A C 1
ATOM 3246 O O . VAL A 1 417 ? 7.760 -8.843 29.378 1.00 28.23 417 VAL A O 1
ATOM 3249 N N . ASP A 1 418 ? 5.974 -7.683 30.086 1.00 27.64 418 ASP A N 1
ATOM 3250 C CA . ASP A 1 418 ? 6.490 -7.198 31.379 1.00 27.64 418 ASP A CA 1
ATOM 3251 C C . ASP A 1 418 ? 6.426 -8.303 32.465 1.00 27.64 418 ASP A C 1
ATOM 3253 O O . ASP A 1 418 ? 6.217 -8.046 33.646 1.00 27.64 418 ASP A O 1
ATOM 3257 N N . THR A 1 419 ? 6.538 -9.567 32.050 1.00 28.78 419 THR A N 1
ATOM 3258 C CA . THR A 1 419 ? 6.675 -10.742 32.917 1.00 28.78 419 THR A CA 1
ATOM 3259 C C . THR A 1 419 ? 7.564 -11.745 32.188 1.00 28.78 419 THR A C 1
ATOM 3261 O O . THR A 1 419 ? 7.234 -12.183 31.087 1.00 28.78 419 THR A O 1
ATOM 3264 N N . GLU A 1 420 ? 8.715 -12.057 32.782 1.00 33.19 420 GLU A N 1
ATOM 3265 C CA . GLU A 1 420 ? 9.582 -13.166 32.386 1.00 33.19 420 GLU A CA 1
ATOM 3266 C C . GLU A 1 420 ? 8.740 -14.420 32.134 1.00 33.19 420 GLU A C 1
ATOM 3268 O O . GLU A 1 420 ? 8.090 -14.870 33.062 1.00 33.19 420 GLU A O 1
ATOM 3273 N N . TYR A 1 421 ? 8.747 -14.984 30.925 1.00 31.64 421 TYR A N 1
ATOM 3274 C CA . TYR A 1 421 ? 8.724 -16.435 30.701 1.00 31.64 421 TYR A CA 1
ATOM 3275 C C . TYR A 1 421 ? 9.217 -16.719 29.275 1.00 31.64 421 TYR A C 1
ATOM 3277 O O . TYR A 1 421 ? 8.800 -16.099 28.299 1.00 31.64 421 TYR A O 1
ATOM 3285 N N . ALA A 1 422 ? 10.196 -17.615 29.206 1.00 31.33 422 ALA A N 1
ATOM 3286 C CA . ALA A 1 422 ? 11.095 -17.855 28.090 1.00 31.33 422 ALA A CA 1
ATOM 3287 C C . ALA A 1 422 ? 10.406 -18.235 26.766 1.00 31.33 422 ALA A C 1
ATOM 3289 O O . ALA A 1 422 ? 9.556 -19.122 26.718 1.00 31.33 422 ALA A O 1
ATOM 3290 N N . ALA A 1 423 ? 10.888 -17.655 25.662 1.00 32.19 423 ALA A N 1
ATOM 3291 C CA . ALA A 1 423 ? 10.894 -18.358 24.384 1.00 32.19 423 ALA A CA 1
ATOM 3292 C C . ALA A 1 423 ? 11.935 -19.477 24.458 1.00 32.19 423 ALA A C 1
ATOM 3294 O O . ALA A 1 423 ? 13.109 -19.269 24.158 1.00 32.19 423 ALA A O 1
ATOM 3295 N N . THR A 1 424 ? 11.512 -20.662 24.875 1.00 32.25 424 THR A N 1
ATOM 3296 C CA . THR A 1 424 ? 12.268 -21.893 24.651 1.00 32.25 424 THR A CA 1
ATOM 3297 C C . THR A 1 424 ? 11.691 -22.583 23.419 1.00 32.25 424 THR A C 1
ATOM 3299 O O . THR A 1 424 ? 10.796 -23.416 23.514 1.00 32.25 424 THR A O 1
ATOM 3302 N N . GLU A 1 425 ? 12.205 -22.237 22.237 1.00 36.19 425 GLU A N 1
ATOM 3303 C CA . GLU A 1 425 ? 12.209 -23.193 21.127 1.00 36.19 425 GLU A CA 1
ATOM 3304 C C . GLU A 1 425 ? 13.357 -24.171 21.408 1.00 36.19 425 GLU A C 1
ATOM 3306 O O . GLU A 1 425 ? 14.532 -23.856 21.220 1.00 36.19 425 GLU A O 1
ATOM 3311 N N . CYS A 1 426 ? 13.015 -25.336 21.957 1.00 28.48 426 CYS A N 1
ATOM 3312 C CA . CYS A 1 426 ? 13.955 -26.429 22.169 1.00 28.48 426 CYS A CA 1
ATOM 3313 C C . CYS A 1 426 ? 14.263 -27.055 20.798 1.00 28.48 426 CYS A C 1
ATOM 3315 O O . CYS A 1 426 ? 13.490 -27.866 20.296 1.00 28.48 426 CYS A O 1
ATOM 3317 N N . HIS A 1 427 ? 15.352 -26.632 20.153 1.00 32.97 427 HIS A N 1
ATOM 3318 C CA . HIS A 1 427 ? 15.876 -27.307 18.966 1.00 32.97 427 HIS A CA 1
ATOM 3319 C C . HIS A 1 427 ? 16.901 -28.358 19.389 1.00 32.97 427 HIS A C 1
ATOM 3321 O O . HIS A 1 427 ? 18.035 -28.030 19.735 1.00 32.97 427 HIS A O 1
ATOM 3327 N N . ASP A 1 428 ? 16.513 -29.630 19.307 1.00 33.16 428 ASP A N 1
ATOM 3328 C CA . ASP A 1 428 ? 17.469 -30.723 19.153 1.00 33.16 428 ASP A CA 1
ATOM 3329 C C . ASP A 1 428 ? 17.796 -30.832 17.657 1.00 33.16 428 ASP A C 1
ATOM 3331 O O . ASP A 1 428 ? 16.967 -31.259 16.848 1.00 33.16 428 ASP A O 1
ATOM 3335 N N . ALA A 1 429 ? 19.000 -30.399 17.277 1.00 33.28 429 ALA A N 1
ATOM 3336 C CA . ALA A 1 429 ? 19.479 -30.397 15.893 1.00 33.28 429 ALA A CA 1
ATOM 3337 C C . ALA A 1 429 ? 19.497 -31.800 15.245 1.00 33.28 429 ALA A C 1
ATOM 3339 O O . ALA A 1 429 ? 19.659 -31.900 14.031 1.00 33.28 429 ALA A O 1
ATOM 3340 N N . ASN A 1 430 ? 19.284 -32.867 16.027 1.00 32.88 430 ASN A N 1
ATOM 3341 C CA . ASN A 1 430 ? 19.300 -34.254 15.569 1.00 32.88 430 ASN A CA 1
ATOM 3342 C C . ASN A 1 430 ? 17.908 -34.909 15.413 1.00 32.88 430 ASN A C 1
ATOM 3344 O O . ASN A 1 430 ? 17.855 -36.081 15.042 1.00 32.88 430 ASN A O 1
ATOM 3348 N N . LYS A 1 431 ? 16.783 -34.214 15.678 1.00 33.22 431 LYS A N 1
ATOM 3349 C CA . LYS A 1 431 ? 15.429 -34.837 15.703 1.00 33.22 431 LYS A CA 1
ATOM 3350 C C . LYS A 1 431 ? 14.390 -34.308 14.704 1.00 33.22 431 LYS A C 1
ATOM 3352 O O . LYS A 1 431 ? 13.233 -34.720 14.755 1.00 33.22 431 LYS A O 1
ATOM 3357 N N . GLY A 1 432 ? 14.787 -33.466 13.754 1.00 41.06 432 GLY A N 1
ATOM 3358 C CA . GLY A 1 432 ? 13.855 -32.876 12.789 1.00 41.06 432 GLY A CA 1
ATOM 3359 C C . GLY A 1 432 ? 13.032 -31.726 13.383 1.00 41.06 432 GLY A C 1
ATOM 3360 O O . GLY A 1 432 ? 12.838 -31.602 14.590 1.00 41.06 432 GLY A O 1
ATOM 3361 N N . THR A 1 433 ? 12.573 -30.834 12.512 1.00 43.06 433 THR A N 1
ATOM 3362 C CA . THR A 1 433 ? 11.961 -29.523 12.793 1.00 43.06 433 THR A CA 1
ATOM 3363 C C . THR A 1 433 ? 10.510 -29.605 13.287 1.00 43.06 433 THR A C 1
ATOM 3365 O O . THR A 1 433 ? 9.630 -28.870 12.838 1.00 43.06 433 THR A O 1
ATOM 3368 N N . ARG A 1 434 ? 10.208 -30.500 14.233 1.00 50.56 434 ARG A N 1
ATOM 3369 C CA . ARG A 1 434 ? 8.907 -30.486 14.915 1.00 50.56 434 ARG A CA 1
ATOM 3370 C C . ARG A 1 434 ? 8.984 -29.567 16.126 1.00 50.56 434 ARG A C 1
ATOM 3372 O O . ARG A 1 434 ? 9.662 -29.875 17.098 1.00 50.56 434 ARG A O 1
ATOM 3379 N N . ILE A 1 435 ? 8.247 -28.456 16.071 1.00 55.22 435 ILE A N 1
ATOM 3380 C CA . ILE A 1 435 ? 7.967 -27.641 17.257 1.00 55.22 435 ILE A CA 1
ATOM 3381 C C . ILE A 1 435 ? 7.347 -28.572 18.314 1.00 55.22 435 ILE A C 1
ATOM 3383 O O . ILE A 1 435 ? 6.335 -29.214 18.008 1.00 55.22 435 ILE A O 1
ATOM 3387 N N . PRO A 1 436 ? 7.904 -28.670 19.536 1.00 59.81 436 PRO A N 1
ATOM 3388 C CA . PRO A 1 436 ? 7.378 -29.545 20.576 1.00 59.81 436 PRO A CA 1
ATOM 3389 C C . PRO A 1 436 ? 6.127 -28.908 21.196 1.00 59.81 436 PRO A C 1
ATOM 3391 O O . PRO A 1 436 ? 6.122 -28.410 22.319 1.00 59.81 436 PRO A O 1
ATOM 3394 N N . LEU A 1 437 ? 5.040 -28.898 20.425 1.00 63.69 437 LEU A N 1
ATOM 3395 C CA . LEU A 1 437 ? 3.773 -28.237 20.739 1.00 63.69 437 LEU A CA 1
ATOM 3396 C C . LEU A 1 437 ? 3.213 -28.646 22.113 1.00 63.69 437 LEU A C 1
ATOM 3398 O O . LEU A 1 437 ? 2.658 -27.809 22.822 1.00 63.69 437 LEU A O 1
ATOM 3402 N N . ALA A 1 438 ? 3.417 -29.901 22.523 1.00 63.81 438 ALA A N 1
ATOM 3403 C CA . ALA A 1 438 ? 3.033 -30.400 23.844 1.00 63.81 438 ALA A CA 1
ATOM 3404 C C . ALA A 1 438 ? 3.889 -29.819 24.989 1.00 63.81 438 ALA A C 1
ATOM 3406 O O . ALA A 1 438 ? 3.352 -29.479 26.043 1.00 63.81 438 ALA A O 1
ATOM 3407 N N . GLU A 1 439 ? 5.198 -29.652 24.784 1.00 60.91 439 GLU A N 1
ATOM 3408 C CA . GLU A 1 439 ? 6.104 -29.052 25.776 1.00 60.91 439 GLU A CA 1
ATOM 3409 C C . GLU A 1 439 ? 5.821 -27.556 25.936 1.00 60.91 439 GLU A C 1
ATOM 3411 O O . GLU A 1 439 ? 5.730 -27.055 27.055 1.00 60.91 439 GLU A O 1
ATOM 3416 N N . ILE A 1 440 ? 5.568 -26.856 24.825 1.00 62.75 440 ILE A N 1
ATOM 3417 C CA . ILE A 1 440 ? 5.133 -25.452 24.843 1.00 62.75 440 ILE A CA 1
ATOM 3418 C C . ILE A 1 440 ? 3.803 -25.324 25.586 1.00 62.75 440 ILE A C 1
ATOM 3420 O O . ILE A 1 440 ? 3.642 -24.460 26.446 1.00 62.75 440 ILE A O 1
ATOM 3424 N N . ALA A 1 441 ? 2.841 -26.208 25.310 1.00 64.44 441 ALA A N 1
ATOM 3425 C CA . ALA A 1 441 ? 1.573 -26.192 26.024 1.00 64.44 441 ALA A CA 1
ATOM 3426 C C . ALA A 1 441 ? 1.767 -26.376 27.537 1.00 64.44 441 ALA A C 1
ATOM 3428 O O . ALA A 1 441 ? 1.028 -25.771 28.315 1.00 64.44 441 ALA A O 1
ATOM 3429 N N . ALA A 1 442 ? 2.754 -27.171 27.967 1.00 64.38 442 ALA A N 1
ATOM 3430 C CA . ALA A 1 442 ? 3.058 -27.414 29.375 1.00 64.38 442 ALA A CA 1
ATOM 3431 C C . ALA A 1 442 ? 3.601 -26.167 30.092 1.00 64.38 442 ALA A C 1
ATOM 3433 O O . ALA A 1 442 ? 3.192 -25.922 31.230 1.00 64.38 442 ALA A O 1
ATOM 3434 N N . THR A 1 443 ? 4.417 -25.343 29.429 1.00 66.38 443 THR A N 1
ATOM 3435 C CA . THR A 1 443 ? 5.004 -24.124 30.019 1.00 66.38 443 THR A CA 1
ATOM 3436 C C . THR A 1 443 ? 4.042 -22.939 30.067 1.00 66.38 443 THR A C 1
ATOM 3438 O O . THR A 1 443 ? 4.203 -22.055 30.906 1.00 66.38 443 THR A O 1
ATOM 3441 N N . VAL A 1 444 ? 3.006 -22.921 29.222 1.00 65.94 444 VAL A N 1
ATOM 3442 C CA . VAL A 1 444 ? 2.030 -21.821 29.192 1.00 65.94 444 VAL A CA 1
ATOM 3443 C C . VAL A 1 444 ? 1.209 -21.763 30.496 1.00 65.94 444 VAL A C 1
ATOM 3445 O O . VAL A 1 444 ? 0.564 -22.757 30.851 1.00 65.94 444 VAL A O 1
ATOM 3448 N N . PRO A 1 445 ? 1.155 -20.617 31.204 1.00 58.88 445 PRO A N 1
ATOM 3449 C CA . PRO A 1 445 ? 0.319 -20.461 32.394 1.00 58.88 445 PRO A CA 1
ATOM 3450 C C . PRO A 1 445 ? -1.187 -20.548 32.082 1.00 58.88 445 PRO A C 1
ATOM 3452 O O . PRO A 1 445 ? -1.606 -20.147 30.991 1.00 58.88 445 PRO A O 1
ATOM 3455 N N . PRO A 1 446 ? -2.033 -20.997 33.029 1.00 66.62 446 PRO A N 1
ATOM 3456 C CA . PRO A 1 446 ? -3.487 -20.934 32.891 1.00 66.62 446 PRO A CA 1
ATOM 3457 C C . PRO A 1 446 ? -4.022 -19.527 32.596 1.00 66.62 446 PRO A C 1
ATOM 3459 O O . PRO A 1 446 ? -3.456 -18.535 33.046 1.00 66.62 446 PRO A O 1
ATOM 3462 N N . PHE A 1 447 ? -5.146 -19.445 31.876 1.00 67.12 447 PHE A N 1
ATOM 3463 C CA . PHE A 1 447 ? -5.835 -18.201 31.484 1.00 67.12 447 PHE A CA 1
ATOM 3464 C C . PHE A 1 447 ? -5.050 -17.265 30.544 1.00 67.12 447 PHE A C 1
ATOM 3466 O O . PHE A 1 447 ? -5.489 -16.144 30.277 1.00 67.12 447 PHE A O 1
ATOM 3473 N N . SER A 1 448 ? -3.915 -17.720 30.014 1.00 62.69 448 SER A N 1
ATOM 3474 C CA . SER A 1 448 ? -3.098 -16.983 29.047 1.00 62.69 448 SER A CA 1
ATOM 3475 C C . SER A 1 448 ? -3.823 -16.738 27.716 1.00 62.69 448 SER A C 1
ATOM 3477 O O . SER A 1 448 ? -4.740 -17.464 27.331 1.00 62.69 448 SER A O 1
ATOM 3479 N N . ARG A 1 449 ? -3.376 -15.723 26.969 1.00 66.44 449 ARG A N 1
ATOM 3480 C CA . ARG A 1 449 ? -3.749 -15.505 25.561 1.00 66.44 449 ARG A CA 1
ATOM 3481 C C . ARG A 1 449 ? -2.588 -15.962 24.690 1.00 66.44 449 ARG A C 1
ATOM 3483 O O . ARG A 1 449 ? -1.483 -15.456 24.854 1.00 66.44 449 ARG A O 1
ATOM 3490 N N . VAL A 1 450 ? -2.829 -16.914 23.799 1.00 60.56 450 VAL A N 1
ATOM 3491 C CA . VAL A 1 450 ? -1.783 -17.590 23.026 1.00 60.56 450 VAL A CA 1
ATOM 3492 C C . VAL A 1 450 ? -2.066 -17.421 21.543 1.00 60.56 450 VAL A C 1
ATOM 3494 O O . VAL A 1 450 ? -3.160 -17.743 21.089 1.00 60.56 450 VAL A O 1
ATOM 3497 N N . ALA A 1 451 ? -1.083 -16.920 20.797 1.00 68.12 451 ALA A N 1
ATOM 3498 C CA . ALA A 1 451 ? -1.163 -16.776 19.350 1.00 68.12 451 ALA A CA 1
ATOM 3499 C C . ALA A 1 451 ? -0.254 -17.800 18.663 1.00 68.12 451 ALA A C 1
ATOM 3501 O O . ALA A 1 451 ? 0.928 -17.893 18.993 1.00 68.12 451 ALA A O 1
ATOM 3502 N N . LEU A 1 452 ? -0.804 -18.560 17.716 1.00 68.50 452 LEU A N 1
ATOM 3503 C CA . LEU A 1 452 ? -0.124 -19.667 17.042 1.00 68.50 452 LEU A CA 1
ATOM 3504 C C . LEU A 1 452 ? -0.286 -19.545 15.522 1.00 68.50 452 LEU A C 1
ATOM 3506 O O . LEU A 1 452 ? -1.401 -19.320 15.054 1.00 68.50 452 LEU A O 1
ATOM 3510 N N . PRO A 1 453 ? 0.773 -19.709 14.716 1.00 74.88 453 PRO A N 1
ATOM 3511 C CA . PRO A 1 453 ? 0.603 -19.887 13.279 1.00 74.88 453 PRO A CA 1
ATOM 3512 C C . PRO A 1 453 ? -0.052 -21.243 12.985 1.00 74.88 453 PRO A C 1
ATOM 3514 O O . PRO A 1 453 ? 0.281 -22.236 13.622 1.00 74.88 453 PRO A O 1
ATOM 3517 N N . HIS A 1 454 ? -0.947 -21.307 11.997 1.00 82.06 454 HIS A N 1
ATOM 3518 C CA . HIS A 1 454 ? -1.443 -22.582 11.456 1.00 82.06 454 HIS A CA 1
ATOM 3519 C C . HIS A 1 454 ? -0.426 -23.204 10.492 1.00 82.06 454 HIS A C 1
ATOM 3521 O O . HIS A 1 454 ? -0.260 -24.419 10.429 1.00 82.06 454 HIS A O 1
ATOM 3527 N N . ALA A 1 455 ? 0.303 -22.356 9.767 1.00 82.69 455 ALA A N 1
ATOM 3528 C CA . ALA A 1 455 ? 1.440 -22.775 8.970 1.00 82.69 455 ALA A CA 1
ATOM 3529 C C . ALA A 1 455 ? 2.542 -21.717 8.974 1.00 82.69 455 ALA A C 1
ATOM 3531 O O . ALA A 1 455 ? 2.283 -20.513 9.053 1.00 82.69 455 ALA A O 1
ATOM 3532 N N . SER A 1 456 ? 3.784 -22.171 8.858 1.00 81.38 456 SER A N 1
ATOM 3533 C CA . SER A 1 456 ? 4.955 -21.312 8.761 1.00 81.38 456 SER A CA 1
ATOM 3534 C C . SER A 1 456 ? 5.006 -20.613 7.406 1.00 81.38 456 SER A C 1
ATOM 3536 O O . SER A 1 456 ? 5.119 -21.248 6.358 1.00 81.38 456 SER A O 1
ATOM 3538 N N . ASN A 1 457 ? 5.018 -19.282 7.406 1.00 81.56 457 ASN A N 1
ATOM 3539 C CA . ASN A 1 457 ? 5.296 -18.504 6.198 1.00 81.56 457 ASN A CA 1
ATOM 3540 C C . ASN A 1 457 ? 6.787 -18.535 5.801 1.00 81.56 457 ASN A C 1
ATOM 3542 O O . ASN A 1 457 ? 7.139 -18.033 4.729 1.00 81.56 457 ASN A O 1
ATOM 3546 N N . LEU A 1 458 ? 7.656 -19.059 6.671 1.00 81.31 458 LEU A N 1
ATOM 3547 C CA . LEU A 1 458 ? 9.080 -19.247 6.415 1.00 81.31 458 LEU A CA 1
ATOM 3548 C C . LEU A 1 458 ? 9.326 -20.618 5.777 1.00 81.31 458 LEU A C 1
ATOM 3550 O O . LEU A 1 458 ? 9.879 -20.688 4.684 1.00 81.31 458 LEU A O 1
ATOM 3554 N N . THR A 1 459 ? 8.884 -21.694 6.425 1.00 82.56 459 THR A N 1
ATOM 3555 C CA . THR A 1 459 ? 9.231 -23.071 6.038 1.00 82.56 459 THR A CA 1
ATOM 3556 C C . THR A 1 459 ? 8.143 -23.812 5.272 1.00 82.56 459 THR A C 1
ATOM 3558 O O . THR A 1 459 ? 8.431 -24.821 4.638 1.00 82.56 459 THR A O 1
ATOM 3561 N N . GLY A 1 460 ? 6.899 -23.332 5.323 1.00 85.38 460 GLY A N 1
ATOM 3562 C CA . GLY A 1 460 ? 5.742 -24.051 4.797 1.00 85.38 460 GLY A CA 1
ATOM 3563 C C . GLY A 1 460 ? 5.224 -25.163 5.707 1.00 85.38 460 GLY A C 1
ATOM 3564 O O . GLY A 1 460 ? 4.210 -25.760 5.364 1.00 85.38 460 GLY A O 1
ATOM 3565 N N . ALA A 1 461 ? 5.862 -25.433 6.851 1.00 82.94 461 ALA A N 1
ATOM 3566 C CA . ALA A 1 461 ? 5.383 -26.431 7.803 1.00 82.94 461 ALA A CA 1
ATOM 3567 C C . ALA A 1 461 ? 3.958 -26.110 8.258 1.00 82.94 461 ALA A C 1
ATOM 3569 O O . ALA A 1 461 ? 3.689 -24.989 8.699 1.00 82.94 461 ALA A O 1
ATOM 3570 N N . VAL A 1 462 ? 3.062 -27.087 8.154 1.00 85.69 462 VAL A N 1
ATOM 3571 C CA . VAL A 1 462 ? 1.740 -27.030 8.779 1.00 85.69 462 VAL A CA 1
ATOM 3572 C C . VAL A 1 462 ? 1.887 -27.513 10.217 1.00 85.69 462 VAL A C 1
ATOM 3574 O O . VAL A 1 462 ? 2.646 -28.439 10.495 1.00 85.69 462 VAL A O 1
ATOM 3577 N N . TYR A 1 463 ? 1.211 -26.859 11.153 1.00 80.44 463 TYR A N 1
ATOM 3578 C CA . TYR A 1 463 ? 1.208 -27.273 12.550 1.00 80.44 463 TYR A CA 1
ATOM 3579 C C . TYR A 1 463 ? -0.107 -27.977 12.853 1.00 80.44 463 TYR A C 1
ATOM 3581 O O . TYR A 1 463 ? -1.176 -27.416 12.616 1.00 80.44 463 TYR A O 1
ATOM 3589 N N . ASP A 1 464 ? -0.039 -29.194 13.390 1.00 80.94 464 ASP A N 1
ATOM 3590 C CA . ASP A 1 464 ? -1.233 -29.900 13.850 1.00 80.94 464 ASP A CA 1
ATOM 3591 C C . ASP A 1 464 ? -1.729 -29.283 15.158 1.00 80.94 464 ASP A C 1
ATOM 3593 O O . ASP A 1 464 ? -1.395 -29.730 16.251 1.00 80.94 464 ASP A O 1
ATOM 3597 N N . LEU A 1 465 ? -2.490 -28.197 15.052 1.00 81.06 465 LEU A N 1
ATOM 3598 C CA . LEU A 1 465 ? -2.975 -27.469 16.219 1.00 81.06 465 LEU A CA 1
ATOM 3599 C C . LEU A 1 465 ? -4.160 -28.175 16.895 1.00 81.06 465 LEU A C 1
ATOM 3601 O O . LEU A 1 465 ? -4.270 -28.138 18.122 1.00 81.06 465 LEU A O 1
ATOM 3605 N N . SER A 1 466 ? -5.025 -28.805 16.092 1.00 77.69 466 SER A N 1
ATOM 3606 C CA . SER A 1 466 ? -6.325 -29.347 16.515 1.00 77.69 466 SER A CA 1
ATOM 3607 C C . SER A 1 466 ? -6.203 -30.543 17.457 1.00 77.69 466 SER A C 1
ATOM 3609 O O . SER A 1 466 ? -6.942 -30.632 18.436 1.00 77.69 466 SER A O 1
ATOM 3611 N N . SER A 1 467 ? -5.244 -31.437 17.199 1.00 75.50 467 SER A N 1
ATOM 3612 C CA . SER A 1 467 ? -5.061 -32.659 17.983 1.00 75.50 467 SER A CA 1
ATOM 3613 C C . SER A 1 467 ? -4.059 -32.492 19.135 1.00 75.50 467 SER A C 1
ATOM 3615 O O . SER A 1 467 ? -3.981 -33.358 20.006 1.00 75.50 467 SER A O 1
ATOM 3617 N N . SER A 1 468 ? -3.299 -31.385 19.161 1.00 74.00 468 SER A N 1
ATOM 3618 C CA . SER A 1 468 ? -2.153 -31.214 20.064 1.00 74.00 468 SER A CA 1
ATOM 3619 C C . SER A 1 468 ? -2.290 -30.025 21.032 1.00 74.00 468 SER A C 1
ATOM 3621 O O . SER A 1 468 ? -2.839 -30.157 22.128 1.00 74.00 468 SER A O 1
ATOM 3623 N N . ILE A 1 469 ? -1.780 -28.849 20.665 1.00 74.62 469 ILE A N 1
ATOM 3624 C CA . ILE A 1 469 ? -1.591 -27.701 21.554 1.00 74.62 469 ILE A CA 1
ATOM 3625 C C . ILE A 1 469 ? -2.905 -27.042 21.947 1.00 74.62 469 ILE A C 1
ATOM 3627 O O . ILE A 1 469 ? -3.043 -26.621 23.094 1.00 74.62 469 ILE A O 1
ATOM 3631 N N . ILE A 1 470 ? -3.886 -26.966 21.044 1.00 83.06 470 ILE A N 1
ATOM 3632 C CA . ILE A 1 470 ? -5.144 -26.279 21.338 1.00 83.06 470 ILE A CA 1
ATOM 3633 C C . ILE A 1 470 ? -5.890 -26.986 22.476 1.00 83.06 470 ILE A C 1
ATOM 3635 O O . ILE A 1 470 ? -6.140 -26.314 23.477 1.00 83.06 470 ILE A O 1
ATOM 3639 N N . PRO A 1 471 ? -6.156 -28.308 22.441 1.00 86.56 471 PRO A N 1
ATOM 3640 C CA . PRO A 1 471 ? -6.771 -29.012 23.570 1.00 86.56 471 PRO A CA 1
ATOM 3641 C C . PRO A 1 471 ? -6.070 -28.764 24.916 1.00 86.56 471 PRO A C 1
ATOM 3643 O O . PRO A 1 471 ? -6.729 -28.459 25.915 1.00 86.56 471 PRO A O 1
ATOM 3646 N N . ALA A 1 472 ? -4.734 -28.808 24.940 1.00 81.38 472 ALA A N 1
ATOM 3647 C CA . ALA A 1 472 ? -3.943 -28.568 26.147 1.00 81.38 472 ALA A CA 1
ATOM 3648 C C . ALA A 1 472 ? -4.069 -27.120 26.665 1.00 81.38 472 ALA A C 1
ATOM 3650 O O . ALA A 1 472 ? -4.200 -26.888 27.870 1.00 81.38 472 ALA A O 1
ATOM 3651 N N . LEU A 1 473 ? -4.101 -26.135 25.766 1.00 79.62 473 LEU A N 1
ATOM 3652 C CA . LEU A 1 473 ? -4.337 -24.730 26.108 1.00 79.62 473 LEU A CA 1
ATOM 3653 C C . LEU A 1 473 ? -5.775 -24.485 26.587 1.00 79.62 473 LEU A C 1
ATOM 3655 O O . LEU A 1 473 ? -5.991 -23.735 27.543 1.00 79.62 473 LEU A O 1
ATOM 3659 N N . LYS A 1 474 ? -6.768 -25.145 25.981 1.00 84.69 474 LYS A N 1
ATOM 3660 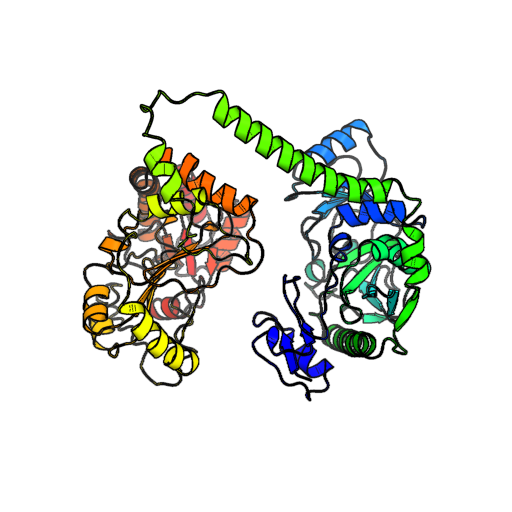C CA . LYS A 1 474 ? -8.173 -25.046 26.402 1.00 84.69 474 LYS A CA 1
ATOM 3661 C C . LYS A 1 474 ? -8.390 -25.652 27.789 1.00 84.69 474 LYS A C 1
ATOM 3663 O O . LYS A 1 474 ? -9.092 -25.038 28.594 1.00 84.69 474 LYS A O 1
ATOM 3668 N N . ALA A 1 475 ? -7.727 -26.763 28.124 1.00 86.19 475 ALA A N 1
ATOM 3669 C CA . ALA A 1 475 ? -7.740 -27.335 29.478 1.00 86.19 475 ALA A CA 1
ATOM 3670 C C . ALA A 1 475 ? -7.227 -26.341 30.539 1.00 86.19 475 ALA A C 1
ATOM 3672 O O . ALA A 1 475 ? -7.719 -26.298 31.667 1.00 86.19 475 ALA A O 1
ATOM 3673 N N . LYS A 1 476 ? -6.293 -25.469 30.146 1.00 78.56 476 LYS A N 1
ATOM 3674 C CA . LYS A 1 476 ? -5.750 -24.372 30.956 1.00 78.56 476 LYS A CA 1
ATOM 3675 C C . LYS A 1 476 ? -6.593 -23.089 30.926 1.00 78.56 476 LYS A C 1
ATOM 3677 O O . LYS A 1 476 ? -6.185 -22.079 31.496 1.00 78.56 476 LYS A O 1
ATOM 3682 N N . LYS A 1 477 ? -7.773 -23.108 30.296 1.00 81.06 477 LYS A N 1
ATOM 3683 C CA . LYS A 1 477 ? -8.661 -21.945 30.103 1.00 81.06 477 LYS A CA 1
ATOM 3684 C C . LYS A 1 477 ? -7.992 -20.788 29.346 1.00 81.06 477 LYS A C 1
ATOM 3686 O O . LYS A 1 477 ? -8.374 -19.632 29.526 1.00 81.06 477 LYS A O 1
ATOM 3691 N N . CYS A 1 478 ? -6.997 -21.088 28.514 1.00 75.62 478 CYS A N 1
ATOM 3692 C CA . CYS A 1 478 ? -6.353 -20.097 27.663 1.00 75.62 478 CYS A CA 1
ATOM 3693 C C . CYS A 1 478 ? -7.272 -19.679 26.505 1.00 75.62 478 CYS A C 1
ATOM 3695 O O . CYS A 1 478 ? -8.119 -20.449 26.048 1.00 75.62 478 CYS A O 1
ATOM 3697 N N . THR A 1 479 ? -7.078 -18.452 26.022 1.00 74.62 479 THR A N 1
ATOM 3698 C CA . THR A 1 479 ? -7.659 -17.962 24.763 1.00 74.62 479 THR A CA 1
ATOM 3699 C C . THR A 1 479 ? -6.663 -18.203 23.635 1.00 74.62 479 THR A C 1
ATOM 3701 O O . THR A 1 479 ? -5.522 -17.751 23.735 1.00 74.62 479 THR A O 1
ATOM 3704 N N . VAL A 1 480 ? -7.081 -18.877 22.569 1.00 74.00 480 VAL A N 1
ATOM 3705 C CA . VAL A 1 480 ? -6.227 -19.258 21.439 1.00 74.00 480 VAL A CA 1
ATOM 3706 C C . VAL A 1 480 ? -6.574 -18.437 20.200 1.00 74.00 480 VAL A C 1
ATOM 3708 O O . VAL A 1 480 ? -7.706 -18.458 19.723 1.00 74.00 480 VAL A O 1
ATOM 3711 N N . VAL A 1 481 ? -5.577 -17.749 19.649 1.00 75.38 481 VAL A N 1
ATOM 3712 C CA . VAL A 1 481 ? -5.655 -17.025 18.378 1.00 75.38 481 VAL A CA 1
ATOM 3713 C C . VAL A 1 481 ? -4.794 -17.752 17.355 1.00 75.38 481 VAL A C 1
ATOM 3715 O O . VAL A 1 481 ? -3.603 -17.951 17.581 1.00 75.38 481 VAL A O 1
ATOM 3718 N N . VAL A 1 482 ? -5.368 -18.131 16.220 1.00 77.25 482 VAL A N 1
ATOM 3719 C CA . VAL A 1 482 ? -4.635 -18.810 15.152 1.00 77.25 482 VAL A CA 1
ATOM 3720 C C . VAL A 1 482 ? -4.431 -17.885 13.954 1.00 77.25 482 VAL A C 1
ATOM 3722 O O . VAL A 1 482 ? -5.375 -17.305 13.420 1.00 77.25 482 VAL A O 1
ATOM 3725 N N . ASP A 1 483 ? -3.181 -17.765 13.511 1.00 77.69 483 ASP A N 1
ATOM 3726 C CA . ASP A 1 483 ? -2.803 -17.088 12.273 1.00 77.69 483 ASP A CA 1
ATOM 3727 C C . ASP A 1 483 ? -2.877 -18.071 11.094 1.00 77.69 483 ASP A C 1
ATOM 3729 O O . ASP A 1 483 ? -2.015 -18.932 10.899 1.00 77.69 483 ASP A O 1
ATOM 3733 N N . GLY A 1 484 ? -3.931 -17.930 10.294 1.00 77.62 484 GLY A N 1
ATOM 3734 C CA . GLY A 1 484 ? -4.190 -18.719 9.098 1.00 77.62 484 GLY A CA 1
ATOM 3735 C C . GLY A 1 484 ? -3.686 -18.106 7.800 1.00 77.62 484 GLY A C 1
ATOM 3736 O O . GLY A 1 484 ? -3.976 -18.644 6.730 1.00 77.62 484 GLY A O 1
ATOM 3737 N N . VAL A 1 485 ? -2.961 -16.988 7.851 1.00 81.62 485 VAL A N 1
ATOM 3738 C CA . VAL A 1 485 ? -2.594 -16.193 6.670 1.00 81.62 485 VAL A CA 1
ATOM 3739 C C . VAL A 1 485 ? -1.779 -16.997 5.659 1.00 81.62 485 VAL A C 1
ATOM 3741 O O . VAL A 1 485 ? -1.932 -16.796 4.455 1.00 81.62 485 VAL A O 1
ATOM 3744 N N . ALA A 1 486 ? -0.897 -17.878 6.132 1.00 82.62 486 ALA A N 1
ATOM 3745 C CA . ALA A 1 486 ? -0.140 -18.771 5.263 1.00 82.62 486 ALA A CA 1
ATOM 3746 C C . ALA A 1 486 ? -0.935 -20.018 4.861 1.00 82.62 486 ALA A C 1
ATOM 3748 O O . ALA A 1 486 ? -0.659 -20.548 3.806 1.00 82.62 486 ALA A O 1
ATOM 3749 N N . TYR A 1 487 ? -1.910 -20.474 5.653 1.00 88.81 487 TYR A N 1
ATOM 3750 C CA . TYR A 1 487 ? -2.594 -21.758 5.453 1.00 88.81 487 TYR A CA 1
ATOM 3751 C C . TYR A 1 487 ? -3.766 -21.686 4.467 1.00 88.81 487 TYR A C 1
ATOM 3753 O O . TYR A 1 487 ? -3.847 -22.468 3.521 1.00 88.81 487 TYR A O 1
ATOM 3761 N N . VAL A 1 488 ? -4.662 -20.715 4.666 1.00 86.25 488 VAL A N 1
ATOM 3762 C CA . VAL A 1 488 ? -5.949 -20.622 3.953 1.00 86.25 488 VAL A CA 1
ATOM 3763 C C . VAL A 1 488 ? -5.844 -20.437 2.433 1.00 86.25 488 VAL A C 1
ATOM 3765 O O . VAL A 1 488 ? -6.774 -20.858 1.751 1.00 86.25 488 VAL A O 1
ATOM 3768 N N . PRO A 1 489 ? -4.768 -19.871 1.850 1.00 89.94 489 PRO A N 1
ATOM 3769 C CA . PRO A 1 489 ? -4.595 -19.871 0.394 1.00 89.94 489 PRO A CA 1
ATOM 3770 C C . PRO A 1 489 ? -4.501 -21.269 -0.219 1.00 89.94 489 PRO A C 1
ATOM 3772 O O . PRO A 1 489 ? -4.930 -21.471 -1.348 1.00 89.94 489 PRO A O 1
ATOM 3775 N N . HIS A 1 490 ? -3.966 -22.223 0.539 1.00 91.44 490 HIS A N 1
ATOM 3776 C CA . HIS A 1 490 ? -3.573 -23.534 0.032 1.00 91.44 490 HIS A CA 1
ATOM 3777 C C . HIS A 1 490 ? -4.505 -24.648 0.511 1.00 91.44 490 HIS A C 1
ATOM 3779 O O . HIS A 1 490 ? -4.686 -25.654 -0.175 1.00 91.44 490 HIS A O 1
ATOM 3785 N N . ARG A 1 491 ? -5.080 -24.519 1.711 1.00 87.94 491 ARG A N 1
ATOM 3786 C CA . ARG A 1 491 ? -5.882 -25.568 2.351 1.00 87.94 491 ARG A CA 1
ATOM 3787 C C . ARG A 1 491 ? -7.154 -24.988 2.959 1.00 87.94 491 ARG A C 1
ATOM 3789 O O . ARG A 1 491 ? -7.158 -23.876 3.488 1.00 87.94 491 ARG A O 1
ATOM 3796 N N . LYS A 1 492 ? -8.234 -25.772 2.907 1.00 83.19 492 LYS A N 1
ATOM 3797 C CA . LYS A 1 492 ? -9.487 -25.434 3.586 1.00 83.19 492 LYS A CA 1
ATOM 3798 C C . LYS A 1 492 ? -9.264 -25.538 5.092 1.00 83.19 492 LYS A C 1
ATOM 3800 O O . LYS A 1 492 ? -8.759 -26.553 5.557 1.00 83.19 492 LYS A O 1
ATOM 3805 N N . VAL A 1 493 ? -9.663 -24.515 5.839 1.00 76.06 493 VAL A N 1
ATOM 3806 C CA . VAL A 1 493 ? -9.709 -24.572 7.303 1.00 76.06 493 VAL A CA 1
ATOM 3807 C C . VAL A 1 493 ? -11.139 -24.810 7.765 1.00 76.06 493 VAL A C 1
ATOM 3809 O O . VAL A 1 493 ? -12.078 -24.244 7.208 1.00 76.06 493 VAL A O 1
ATOM 3812 N N . ASP A 1 494 ? -11.282 -25.622 8.804 1.00 74.81 494 ASP A N 1
ATOM 3813 C CA . ASP A 1 494 ? -12.492 -25.720 9.605 1.00 74.81 494 ASP A CA 1
ATOM 3814 C C . ASP A 1 494 ? -12.149 -25.234 11.018 1.00 74.81 494 ASP A C 1
ATOM 3816 O O . ASP A 1 494 ? -11.384 -25.873 11.742 1.00 74.81 494 ASP A O 1
ATOM 3820 N N . CYS A 1 495 ? -12.640 -24.047 11.379 1.00 63.78 495 CYS A N 1
ATOM 3821 C CA . CYS A 1 495 ? -12.319 -23.439 12.670 1.00 63.78 495 CYS A CA 1
ATOM 3822 C C . CYS A 1 495 ? -13.005 -24.169 13.835 1.00 63.78 495 CYS A C 1
ATOM 3824 O O . CYS A 1 495 ? -12.466 -24.148 14.942 1.00 63.78 495 CYS A O 1
ATOM 3826 N N . GLU A 1 496 ? -14.144 -24.832 13.587 1.00 62.84 496 GLU A N 1
ATOM 3827 C CA . GLU A 1 496 ? -14.839 -25.634 14.599 1.00 62.84 496 GLU A CA 1
ATOM 3828 C C . GLU A 1 496 ? -13.992 -26.856 14.961 1.00 62.84 496 GLU A C 1
ATOM 3830 O O . GLU A 1 496 ? -13.741 -27.109 16.140 1.00 62.84 496 GLU A O 1
ATOM 3835 N N . VAL A 1 497 ? -13.482 -27.565 13.949 1.00 68.56 497 VAL A N 1
ATOM 3836 C CA . VAL A 1 497 ? -12.584 -28.718 14.142 1.00 68.56 497 VAL A CA 1
ATOM 3837 C C . VAL A 1 497 ? -11.263 -28.294 14.784 1.00 68.56 497 VAL A C 1
ATOM 3839 O O . VAL A 1 497 ? -10.709 -29.020 15.607 1.00 68.56 497 VAL A O 1
ATOM 3842 N N . LEU A 1 498 ? -10.757 -27.108 14.441 1.00 74.88 498 LEU A N 1
ATOM 3843 C CA . LEU A 1 498 ? -9.488 -26.608 14.965 1.00 74.88 498 LEU A CA 1
ATOM 3844 C C . LEU A 1 498 ? -9.544 -26.264 16.464 1.00 74.88 498 LEU A C 1
ATOM 3846 O O . LEU A 1 498 ? -8.525 -26.367 17.143 1.00 74.88 498 LEU A O 1
ATOM 3850 N N . GLY A 1 499 ? -10.703 -25.837 16.978 1.00 76.31 499 GLY A N 1
ATOM 3851 C CA . GLY A 1 499 ? -10.890 -25.462 18.387 1.00 76.31 499 GLY A CA 1
ATOM 3852 C C . GLY A 1 499 ? -10.294 -24.102 18.785 1.00 76.31 499 GLY A C 1
ATOM 3853 O O . GLY A 1 499 ? -10.069 -23.846 19.972 1.00 76.31 499 GLY A O 1
ATOM 3854 N N . ALA A 1 500 ? -10.004 -23.235 17.811 1.00 75.31 500 ALA A N 1
ATOM 3855 C CA . ALA A 1 500 ? -9.462 -21.897 18.045 1.00 75.31 500 ALA A CA 1
ATOM 3856 C C . ALA A 1 500 ? -10.554 -20.915 18.511 1.00 75.31 500 ALA A C 1
ATOM 3858 O O . ALA A 1 500 ? -11.644 -20.904 17.950 1.00 75.31 500 ALA A O 1
ATOM 3859 N N . ASP A 1 501 ? -10.251 -20.037 19.478 1.00 71.94 501 ASP A N 1
ATOM 3860 C CA . ASP A 1 501 ? -11.179 -18.960 19.877 1.00 71.94 501 ASP A CA 1
ATOM 3861 C C . ASP A 1 501 ? -11.261 -17.861 18.810 1.00 71.94 501 ASP A C 1
ATOM 3863 O O . ASP A 1 501 ? -12.292 -17.203 18.654 1.00 71.94 501 ASP A O 1
ATOM 3867 N N . TYR A 1 502 ? -10.152 -17.654 18.094 1.00 71.31 502 TYR A N 1
ATOM 3868 C CA . TYR A 1 502 ? -10.028 -16.689 17.014 1.00 71.31 502 TYR A CA 1
ATOM 3869 C C . TYR A 1 502 ? -9.160 -17.225 15.878 1.00 71.31 502 TYR A C 1
ATOM 3871 O O . TYR A 1 502 ? -8.157 -17.895 16.120 1.00 71.31 502 TYR A O 1
ATOM 3879 N N . TYR A 1 503 ? -9.491 -16.858 14.643 1.00 72.69 503 TYR A N 1
ATOM 3880 C CA . TYR A 1 503 ? -8.759 -17.244 13.443 1.00 72.69 503 TYR A CA 1
ATOM 3881 C C . TYR A 1 503 ? -8.607 -16.058 12.486 1.00 72.69 503 TYR A C 1
ATOM 3883 O O . TYR A 1 503 ? -9.591 -15.403 12.138 1.00 72.69 503 TYR A O 1
ATOM 3891 N N . VAL A 1 504 ? -7.379 -15.774 12.053 1.00 72.25 504 VAL A N 1
ATOM 3892 C CA . VAL A 1 504 ? -7.045 -14.595 11.237 1.00 72.25 504 VAL A CA 1
ATOM 3893 C C . VAL A 1 504 ? -6.642 -14.997 9.825 1.00 72.25 504 VAL A C 1
ATOM 3895 O O . VAL A 1 504 ? -5.833 -15.904 9.632 1.00 72.25 504 VAL A O 1
ATOM 3898 N N . ILE A 1 505 ? -7.159 -14.278 8.826 1.00 70.31 505 ILE A N 1
ATOM 3899 C CA . ILE A 1 505 ? -6.789 -14.435 7.415 1.00 70.31 505 ILE A CA 1
ATOM 3900 C C . ILE A 1 505 ? -6.521 -13.090 6.741 1.00 70.31 505 ILE A C 1
ATOM 3902 O O . ILE A 1 505 ? -7.001 -12.041 7.164 1.00 70.31 505 ILE A O 1
ATOM 3906 N N . SER A 1 506 ? -5.781 -13.131 5.634 1.00 74.56 506 SER A N 1
ATOM 3907 C CA . SER A 1 506 ? -5.535 -11.984 4.758 1.00 74.56 506 SER A CA 1
ATOM 3908 C C . SER A 1 506 ? -5.977 -12.306 3.337 1.00 74.56 506 SER A C 1
ATOM 3910 O O . SER A 1 506 ? -5.397 -13.176 2.687 1.00 74.56 506 SER A O 1
ATOM 3912 N N . PHE A 1 507 ? -6.956 -11.564 2.824 1.00 72.31 507 PHE A N 1
ATOM 3913 C CA . PHE A 1 507 ? -7.541 -11.811 1.508 1.00 72.31 507 PHE A CA 1
ATOM 3914 C C . PHE A 1 507 ? -6.547 -11.599 0.363 1.00 72.31 507 PHE A C 1
ATOM 3916 O O . PHE A 1 507 ? -6.593 -12.342 -0.605 1.00 72.31 507 PHE A O 1
ATOM 3923 N N . HIS A 1 508 ? -5.569 -10.699 0.499 1.00 76.31 508 HIS A N 1
ATOM 3924 C CA . HIS A 1 508 ? -4.524 -10.512 -0.521 1.00 76.31 508 HIS A CA 1
ATOM 3925 C C . HIS A 1 508 ? -3.563 -11.695 -0.680 1.00 76.31 508 HIS A C 1
ATOM 3927 O O . HIS A 1 508 ? -2.827 -11.748 -1.661 1.00 76.31 508 HIS A O 1
ATOM 3933 N N . LYS A 1 509 ? -3.535 -12.629 0.278 1.00 79.88 509 LYS A N 1
ATOM 3934 C CA . LYS A 1 509 ? -2.876 -13.929 0.093 1.00 79.88 509 LYS A CA 1
ATOM 3935 C C . LYS A 1 509 ? -3.851 -15.011 -0.354 1.00 79.88 509 LYS A C 1
ATOM 3937 O O . LYS A 1 509 ? -3.420 -16.008 -0.904 1.00 79.88 509 LYS A O 1
ATOM 3942 N N . LEU A 1 510 ? -5.146 -14.780 -0.161 1.00 79.44 510 LEU A N 1
ATOM 3943 C CA . LEU A 1 510 ? -6.254 -15.621 -0.597 1.00 79.44 510 LEU A CA 1
ATOM 3944 C C . LEU A 1 510 ? -6.836 -15.123 -1.931 1.00 79.44 510 LEU A C 1
ATOM 3946 O O . LEU A 1 510 ? -8.046 -15.058 -2.085 1.00 79.44 510 LEU A O 1
ATOM 3950 N N . PHE A 1 511 ? -5.985 -14.689 -2.867 1.00 84.56 511 PHE A N 1
ATOM 3951 C CA . PHE A 1 511 ? -6.374 -14.268 -4.228 1.00 84.56 511 PHE A CA 1
ATOM 3952 C C . PHE A 1 511 ? -7.423 -13.137 -4.313 1.00 84.56 511 PHE A C 1
ATOM 3954 O O . PHE A 1 511 ? -8.015 -12.898 -5.363 1.00 84.56 511 PHE A O 1
ATOM 3961 N N . GLY A 1 512 ? -7.648 -12.426 -3.211 1.00 73.38 512 GLY A N 1
ATOM 3962 C CA . GLY A 1 512 ? -8.567 -11.305 -3.088 1.00 73.38 512 GLY A CA 1
ATOM 3963 C C . GLY A 1 512 ? -7.846 -9.965 -2.903 1.00 73.38 512 GLY A C 1
ATOM 3964 O O . GLY A 1 512 ? -6.624 -9.867 -3.009 1.00 73.38 512 GLY A O 1
ATOM 3965 N N . PRO A 1 513 ? -8.589 -8.889 -2.619 1.00 72.19 513 PRO A N 1
ATOM 3966 C CA . PRO A 1 513 ? -8.017 -7.563 -2.395 1.00 72.19 513 PRO A CA 1
ATOM 3967 C C . PRO A 1 513 ? -7.320 -7.447 -1.027 1.00 72.19 513 PRO A C 1
ATOM 3969 O O . PRO A 1 513 ? -7.442 -8.322 -0.170 1.00 72.19 513 PRO A O 1
ATOM 3972 N N . HIS A 1 514 ? -6.593 -6.345 -0.797 1.00 71.44 514 HIS A N 1
ATOM 3973 C CA . HIS A 1 514 ? -5.908 -6.036 0.471 1.00 71.44 514 HIS A CA 1
ATOM 3974 C C . HIS A 1 514 ? -6.880 -5.741 1.625 1.00 71.44 514 HIS A C 1
ATOM 3976 O O . HIS A 1 514 ? -7.022 -4.609 2.074 1.00 71.44 514 HIS A O 1
ATOM 3982 N N . LEU A 1 515 ? -7.522 -6.800 2.112 1.00 64.25 515 LEU A N 1
ATOM 3983 C CA . LEU A 1 515 ? -8.369 -6.853 3.298 1.00 64.25 515 LEU A CA 1
ATOM 3984 C C . LEU A 1 515 ? -7.943 -8.025 4.191 1.00 64.25 515 LEU A C 1
ATOM 3986 O O . LEU A 1 515 ? -7.262 -8.950 3.735 1.00 64.25 515 LEU A O 1
ATOM 3990 N N . ALA A 1 516 ? -8.386 -8.012 5.445 1.00 62.50 516 ALA A N 1
ATOM 3991 C CA . ALA A 1 516 ? -8.237 -9.118 6.383 1.00 62.50 516 ALA A CA 1
ATOM 3992 C C . ALA A 1 516 ? -9.576 -9.440 7.057 1.00 62.50 516 ALA A C 1
ATOM 3994 O O . ALA A 1 516 ? -10.488 -8.608 7.099 1.00 62.50 516 ALA A O 1
ATOM 3995 N N . ALA A 1 517 ? -9.688 -10.657 7.577 1.00 62.56 517 ALA A N 1
ATOM 3996 C CA . ALA A 1 517 ? -10.811 -11.066 8.406 1.00 62.56 517 ALA A CA 1
ATOM 3997 C C . ALA A 1 517 ? -10.307 -11.781 9.657 1.00 62.56 517 ALA A C 1
ATOM 3999 O O . ALA A 1 517 ? -9.304 -12.498 9.621 1.00 62.56 517 ALA A O 1
ATOM 4000 N N . LEU A 1 518 ? -11.037 -11.572 10.746 1.00 62.84 518 LEU A N 1
ATOM 4001 C CA . LEU A 1 518 ? -10.881 -12.270 12.010 1.00 62.84 518 LEU A CA 1
ATOM 4002 C C . LEU A 1 518 ? -12.219 -12.954 12.290 1.00 62.84 518 LEU A C 1
ATOM 4004 O O . LEU A 1 518 ? -13.244 -12.294 12.456 1.00 62.84 518 LEU A O 1
ATOM 4008 N N . ALA A 1 519 ? -12.196 -14.277 12.324 1.00 64.44 519 ALA A N 1
ATOM 4009 C CA . ALA A 1 519 ? -13.298 -15.099 12.793 1.00 64.44 519 ALA A CA 1
ATOM 4010 C C . ALA A 1 519 ? -13.079 -15.424 14.274 1.00 64.44 519 ALA A C 1
ATOM 4012 O O . ALA A 1 519 ? -11.936 -15.521 14.711 1.00 64.44 519 ALA A O 1
ATOM 4013 N N . GLY A 1 520 ? -14.144 -15.579 15.053 1.00 61.66 520 GLY A N 1
ATOM 4014 C CA . GLY A 1 520 ? -14.030 -16.001 16.446 1.00 61.66 520 GLY A CA 1
ATOM 4015 C C . GLY A 1 520 ? -15.326 -15.862 17.231 1.00 61.66 520 GLY A C 1
ATOM 4016 O O . GLY A 1 520 ? -16.266 -15.200 16.785 1.00 61.66 520 GLY A O 1
ATOM 4017 N N . ASP A 1 521 ? -15.349 -16.460 18.421 1.00 52.91 521 ASP A N 1
ATOM 4018 C CA . ASP A 1 521 ? -16.565 -16.618 19.233 1.00 52.91 521 ASP A CA 1
ATOM 4019 C C . ASP A 1 521 ? -17.107 -15.306 19.810 1.00 52.91 521 ASP A C 1
ATOM 4021 O O . ASP A 1 521 ? -18.311 -15.141 20.025 1.00 52.91 521 ASP A O 1
ATOM 4025 N N . ARG A 1 522 ? -16.209 -14.368 20.123 1.00 56.56 522 ARG A N 1
ATOM 4026 C CA . ARG A 1 522 ? -16.528 -13.102 20.797 1.00 56.56 522 ARG A CA 1
ATOM 4027 C C . ARG A 1 522 ? -15.809 -11.951 20.121 1.00 56.56 522 ARG A C 1
ATOM 4029 O O . ARG A 1 522 ? -14.805 -11.441 20.608 1.00 56.56 522 ARG A O 1
ATOM 4036 N N . LEU A 1 523 ? -16.330 -11.545 18.975 1.00 51.03 523 LEU A N 1
ATOM 4037 C CA . LEU A 1 523 ? -15.758 -10.433 18.230 1.00 51.03 523 LEU A CA 1
ATOM 4038 C C . LEU A 1 523 ? -16.046 -9.102 18.952 1.00 51.03 523 LEU A C 1
ATOM 4040 O O . LEU A 1 523 ? -17.186 -8.867 19.362 1.00 51.03 523 LEU A O 1
ATOM 4044 N N . PRO A 1 524 ? -15.038 -8.234 19.145 1.00 45.16 524 PRO A N 1
ATOM 4045 C CA . PRO A 1 524 ? -15.261 -6.910 19.710 1.00 45.16 524 PRO A CA 1
ATOM 4046 C C . PRO A 1 524 ? -16.114 -6.039 18.765 1.00 45.16 524 PRO A C 1
ATOM 4048 O O . PRO A 1 524 ? -16.102 -6.224 17.548 1.00 45.16 524 PRO A O 1
ATOM 4051 N N . ASP A 1 525 ? -16.853 -5.069 19.312 1.00 43.66 525 ASP A N 1
ATOM 4052 C CA . ASP A 1 525 ? -17.695 -4.143 18.534 1.00 43.66 525 ASP A CA 1
ATOM 4053 C C . ASP A 1 525 ? -16.838 -3.009 17.923 1.00 43.66 525 ASP A C 1
ATOM 4055 O O . ASP A 1 525 ? -16.758 -1.884 18.432 1.00 43.66 525 ASP A O 1
ATOM 4059 N N . VAL A 1 526 ? -16.078 -3.358 16.879 1.00 41.88 526 VAL A N 1
ATOM 4060 C CA . VAL A 1 526 ? -14.965 -2.552 16.326 1.00 41.88 526 VAL A CA 1
ATOM 4061 C C . VAL A 1 526 ? -15.089 -2.218 14.829 1.00 41.88 526 VAL A C 1
ATOM 4063 O O . VAL A 1 526 ? -14.170 -1.638 14.253 1.00 41.88 526 VAL A O 1
ATOM 4066 N N . GLU A 1 527 ? -16.227 -2.482 14.178 1.00 43.28 527 GLU A N 1
ATOM 4067 C CA . GLU A 1 527 ? -16.459 -2.063 12.780 1.00 43.28 527 GLU A CA 1
ATOM 4068 C C . GLU A 1 527 ? -16.740 -0.538 12.670 1.00 43.28 527 GLU A C 1
ATOM 4070 O O . GLU A 1 527 ? -17.889 -0.096 12.664 1.00 43.28 527 GLU A O 1
ATOM 4075 N N . ARG A 1 528 ? -15.696 0.307 12.573 1.00 38.84 528 ARG A N 1
ATOM 4076 C CA . ARG A 1 528 ? -15.782 1.800 12.597 1.00 38.84 528 ARG A CA 1
ATOM 4077 C C . ARG A 1 528 ? -15.009 2.472 11.429 1.00 38.84 528 ARG A C 1
ATOM 4079 O O . ARG A 1 528 ? -13.960 1.948 11.094 1.00 38.84 528 ARG A O 1
ATOM 4086 N N . GLY A 1 529 ? -15.510 3.544 10.750 1.00 43.09 529 GLY A N 1
ATOM 4087 C CA . GLY A 1 529 ? -14.959 4.198 9.494 1.00 43.09 529 GLY A CA 1
ATOM 4088 C C . GLY A 1 529 ? -15.685 4.057 8.090 1.00 43.09 529 GLY A C 1
ATOM 4089 O O . GLY A 1 529 ? -16.870 4.280 8.034 1.00 43.09 529 GLY A O 1
ATOM 4090 N N . THR A 1 530 ? -15.091 3.756 6.909 1.00 39.72 530 THR A N 1
ATOM 4091 C CA . THR A 1 530 ? -15.815 3.343 5.643 1.00 39.72 530 THR A CA 1
ATOM 4092 C C . THR A 1 530 ? -15.100 2.203 4.881 1.00 39.72 530 THR A C 1
ATOM 4094 O O . THR A 1 530 ? -14.025 2.437 4.349 1.00 39.72 530 THR A O 1
ATOM 4097 N N . VAL A 1 531 ? -15.681 0.999 4.766 1.00 47.22 531 VAL A N 1
ATOM 4098 C CA . VAL A 1 531 ? -15.036 -0.153 4.112 1.00 47.22 531 VAL A CA 1
ATOM 4099 C C . VAL A 1 531 ? -15.018 0.049 2.600 1.00 47.22 531 VAL A C 1
ATOM 4101 O O . VAL A 1 531 ? -15.979 0.574 2.032 1.00 47.22 531 VAL A O 1
ATOM 4104 N N . SER A 1 532 ? -13.936 -0.358 1.931 1.00 57.03 532 SER A N 1
ATOM 4105 C CA . SER A 1 532 ? -13.885 -0.293 0.465 1.00 57.03 532 SER A CA 1
ATOM 4106 C C . SER A 1 532 ? -14.919 -1.256 -0.109 1.00 57.03 532 SER A C 1
ATOM 4108 O O . SER A 1 532 ? -14.779 -2.475 0.002 1.00 57.03 532 SER A O 1
ATOM 4110 N N . ALA A 1 533 ? -15.963 -0.703 -0.725 1.00 52.34 533 ALA A N 1
ATOM 4111 C CA . ALA A 1 533 ? -17.016 -1.484 -1.360 1.00 52.34 533 ALA A CA 1
ATOM 4112 C C . ALA A 1 533 ? -16.455 -2.332 -2.508 1.00 52.34 533 ALA A C 1
ATOM 4114 O O . ALA A 1 533 ? -16.905 -3.453 -2.721 1.00 52.34 533 ALA A O 1
ATOM 4115 N N . GLU A 1 534 ? -15.436 -1.825 -3.199 1.00 56.56 534 GLU A N 1
ATOM 4116 C CA . GLU A 1 534 ? -14.701 -2.515 -4.254 1.00 56.56 534 GLU A CA 1
ATOM 4117 C C . GLU A 1 534 ? -13.940 -3.715 -3.693 1.00 56.56 534 GLU A C 1
ATOM 4119 O O . GLU A 1 534 ? -14.025 -4.814 -4.237 1.00 56.56 534 GLU A O 1
ATOM 4124 N N . ALA A 1 535 ? -13.242 -3.532 -2.572 1.00 54.47 535 ALA A N 1
ATOM 4125 C CA . ALA A 1 535 ? -12.526 -4.618 -1.927 1.00 54.47 535 ALA A CA 1
ATOM 4126 C C . ALA A 1 535 ? -13.498 -5.654 -1.333 1.00 54.47 535 ALA A C 1
ATOM 4128 O O . ALA A 1 535 ? -13.303 -6.855 -1.501 1.00 54.47 535 ALA A O 1
ATOM 4129 N N . CYS A 1 536 ? -14.604 -5.224 -0.721 1.00 58.25 536 CYS A N 1
ATOM 4130 C CA . CYS A 1 536 ? -15.658 -6.137 -0.279 1.00 58.25 536 CYS A CA 1
ATOM 4131 C C . CYS A 1 536 ? -16.293 -6.895 -1.455 1.00 58.25 536 CYS A C 1
ATOM 4133 O O . CYS A 1 536 ? -16.531 -8.094 -1.339 1.00 58.25 536 CYS A O 1
ATOM 4135 N N . ALA A 1 537 ? -16.535 -6.239 -2.593 1.00 58.06 537 ALA A N 1
ATOM 4136 C CA . ALA A 1 537 ? -17.026 -6.894 -3.803 1.00 58.06 537 ALA A CA 1
ATOM 4137 C C . ALA A 1 537 ? -16.014 -7.912 -4.345 1.00 58.06 537 ALA A C 1
ATOM 4139 O O . ALA A 1 537 ? -16.415 -9.000 -4.745 1.00 58.06 537 ALA A O 1
ATOM 4140 N N . GLY A 1 538 ? -14.715 -7.602 -4.289 1.00 53.28 538 GLY A N 1
ATOM 4141 C CA . GLY A 1 538 ? -13.645 -8.542 -4.622 1.00 53.28 538 GLY A CA 1
ATOM 4142 C C . GLY A 1 538 ? -13.625 -9.766 -3.703 1.00 53.28 538 GLY A C 1
ATOM 4143 O O . GLY A 1 538 ? -13.483 -10.882 -4.186 1.00 53.28 538 GLY A O 1
ATOM 4144 N N . VAL A 1 539 ? -13.848 -9.587 -2.397 1.00 62.91 539 VAL A N 1
ATOM 4145 C CA . VAL A 1 539 ? -13.994 -10.709 -1.449 1.00 62.91 539 VAL A CA 1
ATOM 4146 C C . VAL A 1 539 ? -15.258 -11.529 -1.740 1.00 62.91 539 VAL A C 1
ATOM 4148 O O . VAL A 1 539 ? -15.214 -12.753 -1.689 1.00 62.91 539 VAL A O 1
ATOM 4151 N N . VAL A 1 540 ? -16.380 -10.896 -2.099 1.00 60.03 540 VAL A N 1
ATOM 4152 C CA . VAL A 1 540 ? -17.592 -11.634 -2.510 1.00 60.03 540 VAL A CA 1
ATOM 4153 C C . VAL A 1 540 ? -17.337 -12.428 -3.782 1.00 60.03 540 VAL A C 1
ATOM 4155 O O . VAL A 1 540 ? -17.691 -13.598 -3.827 1.00 60.03 540 VAL A O 1
ATOM 4158 N N . ALA A 1 541 ? -16.721 -11.823 -4.798 1.00 63.47 541 ALA A N 1
ATOM 4159 C CA . ALA A 1 541 ? -16.398 -12.497 -6.052 1.00 63.47 541 ALA A CA 1
ATOM 4160 C C . ALA A 1 541 ? -15.429 -13.666 -5.830 1.00 63.47 541 ALA A C 1
ATOM 4162 O O . ALA A 1 541 ? -15.601 -14.731 -6.413 1.00 63.47 541 ALA A O 1
ATOM 4163 N N . LEU A 1 542 ? -14.466 -13.515 -4.919 1.00 64.62 542 LEU A N 1
ATOM 4164 C CA . LEU A 1 542 ? -13.573 -14.596 -4.516 1.00 64.62 542 LEU A CA 1
ATOM 4165 C C . LEU A 1 542 ? -14.357 -15.824 -4.012 1.00 64.62 542 LEU A C 1
ATOM 4167 O O . LEU A 1 542 ? -14.114 -16.939 -4.461 1.00 64.62 542 LEU A O 1
ATOM 4171 N N . PHE A 1 543 ? -15.336 -15.647 -3.124 1.00 66.12 543 PHE A N 1
ATOM 4172 C CA . PHE A 1 543 ? -16.093 -16.786 -2.582 1.00 66.12 543 PHE A CA 1
ATOM 4173 C C . PHE A 1 543 ? -17.274 -17.242 -3.447 1.00 66.12 543 PHE A C 1
ATOM 4175 O O . PHE A 1 543 ? -17.631 -18.414 -3.402 1.00 66.12 543 PHE A O 1
ATOM 4182 N N . ARG A 1 544 ? -17.892 -16.345 -4.222 1.00 56.62 544 ARG A N 1
ATOM 4183 C CA . ARG A 1 544 ? -19.061 -16.646 -5.066 1.00 56.62 544 ARG A CA 1
ATOM 4184 C C . ARG A 1 544 ? -18.681 -17.140 -6.458 1.00 56.62 544 ARG A C 1
ATOM 4186 O O . ARG A 1 544 ? -19.390 -17.970 -7.010 1.00 56.62 544 ARG A O 1
ATOM 4193 N N . ASP A 1 545 ? -17.605 -16.608 -7.024 1.00 69.31 545 ASP A N 1
ATOM 4194 C CA . ASP A 1 545 ? -17.252 -16.829 -8.426 1.00 69.31 545 ASP A CA 1
ATOM 4195 C C . ASP A 1 545 ? -15.950 -17.631 -8.544 1.00 69.31 545 ASP A C 1
ATOM 4197 O O . ASP A 1 545 ? -15.879 -18.552 -9.347 1.00 69.31 545 ASP A O 1
ATOM 4201 N N . TYR A 1 546 ? -14.933 -17.343 -7.724 1.00 72.12 546 TYR A N 1
ATOM 4202 C CA . TYR A 1 546 ? -13.631 -18.011 -7.833 1.00 72.12 546 TYR A CA 1
ATOM 4203 C C . TYR A 1 546 ? -13.604 -19.391 -7.163 1.00 72.12 546 TYR A C 1
ATOM 4205 O O . TYR A 1 546 ? -13.438 -20.396 -7.848 1.00 72.12 546 TYR A O 1
ATOM 4213 N N . PHE A 1 547 ? -13.820 -19.485 -5.848 1.00 69.69 547 PHE A N 1
ATOM 4214 C CA . PHE A 1 547 ? -13.768 -20.769 -5.129 1.00 69.69 547 PHE A CA 1
ATOM 4215 C C . PHE A 1 547 ? -14.773 -21.833 -5.609 1.00 69.69 547 PHE A C 1
ATOM 4217 O O . PHE A 1 547 ? -14.451 -23.017 -5.540 1.00 69.69 547 PHE A O 1
ATOM 4224 N N . PRO A 1 548 ? -15.953 -21.484 -6.154 1.00 67.88 548 PRO A N 1
ATOM 4225 C CA . PRO A 1 548 ? -16.817 -22.488 -6.775 1.00 67.88 548 PRO A CA 1
ATOM 4226 C C . PRO A 1 548 ? -16.244 -23.072 -8.071 1.00 67.88 548 PRO A C 1
ATOM 4228 O O . PRO A 1 548 ? -16.567 -24.203 -8.418 1.00 67.88 548 PRO A O 1
ATOM 4231 N N . THR A 1 549 ? -15.370 -22.336 -8.768 1.00 68.44 549 THR A N 1
ATOM 4232 C CA . THR A 1 549 ? -14.659 -22.839 -9.958 1.00 68.44 549 THR A CA 1
ATOM 4233 C C . THR A 1 549 ? -13.398 -23.630 -9.612 1.00 68.44 549 THR A C 1
ATOM 4235 O O . THR A 1 549 ? -12.937 -24.421 -10.433 1.00 68.44 549 THR A O 1
ATOM 4238 N N . ILE A 1 550 ? -12.850 -23.465 -8.401 1.00 68.81 550 ILE A N 1
ATOM 4239 C CA . ILE A 1 550 ? -11.650 -24.171 -7.951 1.00 68.81 550 ILE A CA 1
ATOM 4240 C C . ILE A 1 550 ? -11.772 -24.634 -6.492 1.00 68.81 550 ILE A C 1
ATOM 4242 O O . ILE A 1 550 ? -11.738 -23.849 -5.546 1.00 68.81 550 ILE A O 1
ATOM 4246 N N . SER A 1 551 ? -11.898 -25.948 -6.297 1.00 77.19 551 SER A N 1
ATOM 4247 C CA . SER A 1 551 ? -11.957 -26.534 -4.957 1.00 77.19 551 SER A CA 1
ATOM 4248 C C . SER A 1 551 ? -10.580 -26.518 -4.283 1.00 77.19 551 SER A C 1
ATOM 4250 O O . SER A 1 551 ? -9.546 -26.615 -4.943 1.00 77.19 551 SER A O 1
ATOM 4252 N N . TYR A 1 552 ? -10.551 -26.490 -2.948 1.00 78.50 552 TYR A N 1
ATOM 4253 C CA . TYR A 1 552 ? -9.304 -26.645 -2.188 1.00 78.50 552 TYR A CA 1
ATOM 4254 C C . TYR A 1 552 ? -8.578 -27.969 -2.464 1.00 78.50 552 TYR A C 1
ATOM 4256 O O . TYR A 1 552 ? -7.354 -28.024 -2.377 1.00 78.50 552 TYR A O 1
ATOM 4264 N N . ALA A 1 553 ? -9.316 -29.022 -2.829 1.00 76.38 553 ALA A N 1
ATOM 4265 C CA . ALA A 1 553 ? -8.720 -30.275 -3.278 1.00 76.38 553 ALA A CA 1
ATOM 4266 C C . ALA A 1 553 ? -7.970 -30.082 -4.606 1.00 76.38 553 ALA A C 1
ATOM 4268 O O . ALA A 1 553 ? -6.832 -30.519 -4.731 1.00 76.38 553 ALA A O 1
ATOM 4269 N N . ASN A 1 554 ? -8.559 -29.356 -5.561 1.00 75.06 554 ASN A N 1
ATOM 4270 C CA . ASN A 1 554 ? -7.915 -29.051 -6.839 1.00 75.06 554 ASN A CA 1
ATOM 4271 C C . ASN A 1 554 ? -6.713 -28.112 -6.671 1.00 75.06 554 ASN A C 1
ATOM 4273 O O . ASN A 1 554 ? -5.715 -28.298 -7.357 1.00 75.06 554 ASN A O 1
ATOM 4277 N N . ILE A 1 555 ? -6.776 -27.151 -5.740 1.00 83.62 555 ILE A N 1
ATOM 4278 C CA . ILE A 1 555 ? -5.626 -26.309 -5.362 1.00 83.62 555 ILE A CA 1
ATOM 4279 C C . ILE A 1 555 ? -4.472 -27.194 -4.883 1.00 83.62 555 ILE A C 1
ATOM 4281 O O . ILE A 1 555 ? -3.380 -27.131 -5.440 1.00 83.62 555 ILE A O 1
ATOM 4285 N N . ALA A 1 556 ? -4.723 -28.076 -3.911 1.00 83.31 556 ALA A N 1
ATOM 4286 C CA . ALA A 1 556 ? -3.696 -28.974 -3.388 1.00 83.31 556 ALA A CA 1
ATOM 4287 C C . ALA A 1 556 ? -3.133 -29.923 -4.465 1.00 83.31 556 ALA A C 1
ATOM 4289 O O . ALA A 1 556 ? -1.922 -30.133 -4.520 1.00 83.31 556 ALA A O 1
ATOM 4290 N N . LEU A 1 557 ? -3.994 -30.459 -5.340 1.00 78.75 557 LEU A N 1
ATOM 4291 C CA . LEU A 1 557 ? -3.590 -31.317 -6.459 1.00 78.75 557 LEU A CA 1
ATOM 4292 C C . LEU A 1 557 ? -2.726 -30.576 -7.487 1.00 78.75 557 LEU A C 1
ATOM 4294 O O . LEU A 1 557 ? -1.766 -31.153 -7.988 1.00 78.75 557 LEU A O 1
ATOM 4298 N N . ALA A 1 558 ? -3.040 -29.316 -7.793 1.00 81.19 558 ALA A N 1
ATOM 4299 C CA . ALA A 1 558 ? -2.266 -28.503 -8.731 1.00 81.19 558 ALA A CA 1
ATOM 4300 C C . ALA A 1 558 ? -0.906 -28.077 -8.152 1.00 81.19 558 ALA A C 1
ATOM 4302 O O . ALA A 1 558 ? 0.087 -28.025 -8.871 1.00 81.19 558 ALA A O 1
ATOM 4303 N N . GLU A 1 559 ? -0.841 -27.807 -6.847 1.00 89.19 559 GLU A N 1
ATOM 4304 C CA . GLU A 1 559 ? 0.391 -27.403 -6.160 1.00 89.19 559 GLU A CA 1
ATOM 4305 C C . GLU A 1 559 ? 1.407 -28.543 -6.014 1.00 89.19 559 GLU A C 1
ATOM 4307 O O . GLU A 1 559 ? 2.616 -28.295 -6.013 1.00 89.19 559 GLU A O 1
ATOM 4312 N N . ALA A 1 560 ? 0.936 -29.785 -5.863 1.00 86.19 560 ALA A N 1
ATOM 4313 C CA . ALA A 1 560 ? 1.787 -30.904 -5.474 1.00 86.19 560 ALA A CA 1
ATOM 4314 C C . ALA A 1 560 ? 2.886 -31.249 -6.504 1.00 86.19 560 ALA A C 1
ATOM 4316 O O . ALA A 1 560 ? 4.046 -31.323 -6.091 1.00 86.19 560 ALA A O 1
ATOM 4317 N N . PRO A 1 561 ? 2.615 -31.417 -7.818 1.00 86.62 561 PRO A N 1
ATOM 4318 C CA . PRO A 1 561 ? 3.655 -31.807 -8.773 1.00 86.62 561 PRO A CA 1
ATOM 4319 C C . PRO A 1 561 ? 4.771 -30.761 -8.957 1.00 86.62 561 PRO A C 1
ATOM 4321 O O . PRO A 1 561 ? 5.943 -31.137 -8.837 1.00 86.62 561 PRO A O 1
ATOM 4324 N N . PRO A 1 562 ? 4.476 -29.460 -9.191 1.00 87.69 562 PRO A N 1
ATOM 4325 C CA . PRO A 1 562 ? 5.510 -28.429 -9.285 1.00 87.69 562 PRO A CA 1
ATOM 4326 C C . PRO A 1 562 ? 6.350 -28.343 -8.009 1.00 87.69 562 PRO A C 1
ATOM 4328 O O . PRO A 1 562 ? 7.579 -28.254 -8.061 1.00 87.69 562 PRO A O 1
ATOM 4331 N N . PHE A 1 563 ? 5.702 -28.430 -6.848 1.00 95.00 563 PHE A N 1
ATOM 4332 C CA . PHE A 1 563 ? 6.401 -28.329 -5.579 1.00 95.00 563 PHE A CA 1
ATOM 4333 C C . PHE A 1 563 ? 7.282 -29.547 -5.283 1.00 95.00 563 PHE A C 1
ATOM 4335 O O . PHE A 1 563 ? 8.436 -29.375 -4.889 1.00 95.00 563 PHE A O 1
ATOM 4342 N N . ALA A 1 564 ? 6.795 -30.763 -5.540 1.00 88.38 564 ALA A N 1
ATOM 4343 C CA . ALA A 1 564 ? 7.591 -31.982 -5.418 1.00 88.38 564 ALA A CA 1
ATOM 4344 C C . ALA A 1 564 ? 8.832 -31.917 -6.315 1.00 88.38 564 ALA A C 1
ATOM 4346 O O . ALA A 1 564 ? 9.941 -32.195 -5.858 1.00 88.38 564 ALA A O 1
ATOM 4347 N N . ARG A 1 565 ? 8.675 -31.454 -7.564 1.00 92.94 565 ARG A N 1
ATOM 4348 C CA . ARG A 1 565 ? 9.800 -31.290 -8.492 1.00 92.94 565 ARG A CA 1
ATOM 4349 C C . ARG A 1 565 ? 10.839 -30.292 -7.979 1.00 92.94 565 ARG A C 1
ATOM 4351 O O . ARG A 1 565 ? 12.038 -30.557 -8.087 1.00 92.94 565 ARG A O 1
ATOM 4358 N N . LEU A 1 566 ? 10.393 -29.169 -7.418 1.00 94.62 566 LEU A N 1
ATOM 4359 C CA . LEU A 1 566 ? 11.273 -28.179 -6.801 1.00 94.62 566 LEU A CA 1
ATOM 4360 C C . LEU A 1 566 ? 12.036 -28.771 -5.609 1.00 94.62 566 LEU A C 1
ATOM 4362 O O . LEU A 1 566 ? 13.247 -28.586 -5.513 1.00 94.62 566 LEU A O 1
ATOM 4366 N N . LEU A 1 567 ? 11.357 -29.506 -4.725 1.00 93.88 567 LEU A N 1
ATOM 4367 C CA . LEU A 1 567 ? 11.998 -30.145 -3.574 1.00 93.88 567 LEU A CA 1
ATOM 4368 C C . LEU A 1 567 ? 13.034 -31.183 -3.998 1.00 93.88 567 LEU A C 1
ATOM 4370 O O . LEU A 1 567 ? 14.151 -31.134 -3.494 1.00 93.88 567 LEU A O 1
ATOM 4374 N N . THR A 1 568 ? 12.719 -32.051 -4.964 1.00 93.19 568 THR A N 1
ATOM 4375 C CA . THR A 1 568 ? 13.681 -33.027 -5.502 1.00 93.19 568 THR A CA 1
ATOM 4376 C C . THR A 1 568 ? 14.950 -32.345 -6.010 1.00 93.19 568 THR A C 1
ATOM 4378 O O . THR A 1 568 ? 16.053 -32.803 -5.720 1.00 93.19 568 THR A O 1
ATOM 4381 N N . PHE A 1 569 ? 14.814 -31.232 -6.736 1.00 94.31 569 PHE A N 1
ATOM 4382 C CA . PHE A 1 569 ? 15.969 -30.476 -7.214 1.00 94.31 569 PHE A CA 1
ATOM 4383 C C . PHE A 1 569 ? 16.779 -29.859 -6.071 1.00 94.31 569 PHE A C 1
ATOM 4385 O O . PHE A 1 569 ? 18.006 -29.962 -6.068 1.00 94.31 569 PHE A O 1
ATOM 4392 N N . LEU A 1 570 ? 16.115 -29.223 -5.101 1.00 94.94 570 LEU A N 1
ATOM 4393 C CA . LEU A 1 570 ? 16.794 -28.583 -3.973 1.00 94.94 570 LEU A CA 1
ATOM 4394 C C . LEU A 1 570 ? 17.501 -29.612 -3.082 1.00 94.94 570 LEU A C 1
ATOM 4396 O O . LEU A 1 570 ? 18.621 -29.357 -2.657 1.00 94.94 570 LEU A O 1
ATOM 4400 N N . SER A 1 571 ? 16.912 -30.789 -2.868 1.00 91.81 571 SER A N 1
ATOM 4401 C CA . SER A 1 571 ? 17.545 -31.895 -2.137 1.00 91.81 571 SER A CA 1
ATOM 4402 C C . SER A 1 571 ? 18.813 -32.426 -2.813 1.00 91.81 571 SER A C 1
ATOM 4404 O O . SER A 1 571 ? 19.679 -32.961 -2.129 1.00 91.81 571 SER A O 1
ATOM 4406 N N . ALA A 1 572 ? 18.935 -32.276 -4.135 1.00 91.38 572 ALA A N 1
ATOM 4407 C CA . ALA A 1 572 ? 20.127 -32.636 -4.904 1.00 91.38 572 ALA A CA 1
ATOM 4408 C C . ALA A 1 572 ? 21.073 -31.443 -5.164 1.00 91.38 572 ALA A C 1
ATOM 4410 O O . ALA A 1 572 ? 22.087 -31.592 -5.845 1.00 91.38 572 ALA A O 1
ATOM 4411 N N . SER A 1 573 ? 20.738 -30.251 -4.664 1.00 93.56 573 SER A N 1
ATOM 4412 C CA . SER A 1 573 ? 21.508 -29.020 -4.863 1.00 93.56 573 SER A CA 1
ATOM 4413 C C . SER A 1 573 ? 22.405 -28.723 -3.653 1.00 93.56 573 SER A C 1
ATOM 4415 O O . SER A 1 573 ? 22.140 -29.215 -2.558 1.00 93.56 573 SER A O 1
ATOM 4417 N N . PRO A 1 574 ? 23.446 -27.880 -3.795 1.00 94.38 574 PRO A N 1
ATOM 4418 C CA . PRO A 1 574 ? 24.323 -27.470 -2.690 1.00 94.38 574 PRO A CA 1
ATOM 4419 C C . PRO A 1 574 ? 23.662 -26.393 -1.813 1.00 94.38 574 PRO A C 1
ATOM 4421 O O . PRO A 1 574 ? 24.172 -25.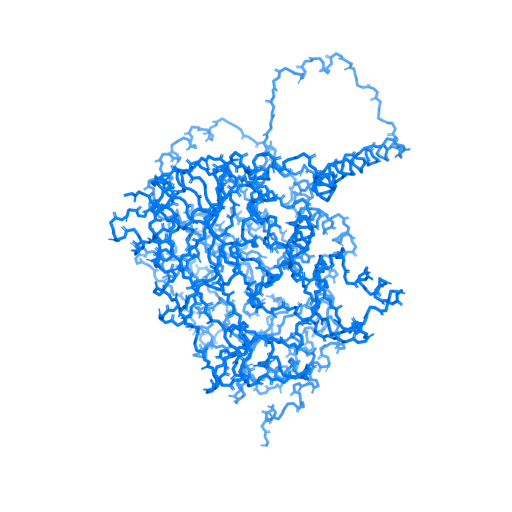283 -1.607 1.00 94.38 574 PRO A O 1
ATOM 4424 N N . VAL A 1 575 ? 22.479 -26.731 -1.311 1.00 94.69 575 VAL A N 1
ATOM 4425 C CA . VAL A 1 575 ? 21.652 -25.894 -0.455 1.00 94.69 575 VAL A CA 1
ATOM 4426 C C . VAL A 1 575 ? 21.239 -26.666 0.793 1.00 94.69 575 VAL A C 1
ATOM 4428 O O . VAL A 1 575 ? 21.030 -27.874 0.767 1.00 94.69 575 VAL A O 1
ATOM 4431 N N . VAL A 1 576 ? 21.034 -25.938 1.883 1.00 92.31 576 VAL A N 1
ATOM 4432 C CA . VAL A 1 576 ? 20.389 -26.443 3.093 1.00 92.31 576 VAL A CA 1
ATOM 4433 C C . VAL A 1 576 ? 18.951 -25.949 3.095 1.00 92.31 576 VAL A C 1
ATOM 4435 O O . VAL A 1 576 ? 18.709 -24.745 3.217 1.00 92.31 576 VAL A O 1
ATOM 4438 N N . VAL A 1 577 ? 17.994 -26.862 2.943 1.00 93.19 577 VAL A N 1
ATOM 4439 C CA . VAL A 1 577 ? 16.569 -26.558 3.122 1.00 93.19 577 VAL A CA 1
ATOM 4440 C C . VAL A 1 577 ? 16.277 -26.446 4.618 1.00 93.19 577 VAL A C 1
ATOM 4442 O O . VAL A 1 577 ? 16.729 -27.272 5.403 1.00 93.19 577 VAL A O 1
ATOM 4445 N N . LEU A 1 578 ? 15.551 -25.402 5.023 1.00 85.06 578 LEU A N 1
ATOM 4446 C CA . LEU A 1 578 ? 15.332 -25.082 6.443 1.00 85.06 578 LEU A CA 1
ATOM 4447 C C . LEU A 1 578 ? 14.412 -26.072 7.169 1.00 85.06 578 LEU A C 1
ATOM 4449 O O . LEU A 1 578 ? 14.454 -26.157 8.390 1.00 85.06 578 LEU A O 1
ATOM 4453 N N . GLU A 1 579 ? 13.574 -26.777 6.422 1.00 82.88 579 GLU A N 1
ATOM 4454 C CA . GLU A 1 579 ? 12.589 -27.736 6.912 1.00 82.88 579 GLU A CA 1
ATOM 4455 C C . GLU A 1 579 ? 12.754 -29.033 6.143 1.00 82.88 579 GLU A C 1
ATOM 4457 O O . GLU A 1 579 ? 13.037 -28.991 4.941 1.00 82.88 579 GLU A O 1
ATOM 4462 N N . ASP A 1 580 ? 12.552 -30.155 6.829 1.00 80.31 580 ASP A N 1
ATOM 4463 C CA . ASP A 1 580 ? 12.694 -31.481 6.241 1.00 80.31 580 ASP A CA 1
ATOM 4464 C C . ASP A 1 580 ? 11.932 -31.585 4.900 1.00 80.31 580 ASP A C 1
ATOM 4466 O O . ASP A 1 580 ? 10.701 -31.439 4.863 1.00 80.31 580 ASP A O 1
ATOM 4470 N N . PRO A 1 581 ? 12.639 -31.821 3.776 1.00 79.50 581 PRO A N 1
ATOM 4471 C CA . PRO A 1 581 ? 12.018 -32.050 2.481 1.00 79.50 581 PRO A CA 1
ATOM 4472 C C . PRO A 1 581 ? 10.977 -33.174 2.492 1.00 79.50 581 PRO A C 1
ATOM 4474 O O . PRO A 1 581 ? 9.998 -33.066 1.755 1.00 79.50 581 PRO A O 1
ATOM 4477 N N . ALA A 1 582 ? 11.162 -34.195 3.337 1.00 76.06 582 ALA A N 1
ATOM 4478 C CA . ALA A 1 582 ? 10.298 -35.369 3.446 1.00 76.06 582 ALA A CA 1
ATOM 4479 C C . ALA A 1 582 ? 9.030 -35.141 4.287 1.00 76.06 582 ALA A C 1
ATOM 4481 O O . ALA A 1 582 ? 8.192 -36.037 4.388 1.00 76.06 582 ALA A O 1
ATOM 4482 N N . ARG A 1 583 ? 8.854 -33.955 4.885 1.00 78.19 583 ARG A N 1
ATOM 4483 C CA . ARG A 1 583 ? 7.649 -33.620 5.647 1.00 78.19 583 ARG A CA 1
ATOM 4484 C C . ARG A 1 583 ? 6.395 -33.695 4.766 1.00 78.19 583 ARG A C 1
ATOM 4486 O O . ARG A 1 583 ? 6.281 -32.952 3.794 1.00 78.19 583 ARG A O 1
ATOM 4493 N N . GLU A 1 584 ? 5.431 -34.526 5.159 1.00 73.81 584 GLU A N 1
ATOM 4494 C CA . GLU A 1 584 ? 4.165 -34.704 4.431 1.00 73.81 584 GLU A CA 1
ATOM 4495 C C . GLU A 1 584 ? 3.213 -33.503 4.589 1.00 73.81 584 GLU A C 1
ATOM 4497 O O . GLU A 1 584 ? 2.590 -33.049 3.629 1.00 73.81 584 GLU A O 1
ATOM 4502 N N . ASP A 1 585 ? 3.119 -32.937 5.792 1.00 79.75 585 ASP A N 1
ATOM 4503 C CA . ASP A 1 585 ? 2.227 -31.831 6.144 1.00 79.75 585 ASP A CA 1
ATOM 4504 C C . ASP A 1 585 ? 2.900 -30.472 5.905 1.00 79.75 585 ASP A C 1
ATOM 4506 O O . ASP A 1 585 ? 3.289 -29.739 6.823 1.00 79.75 585 ASP A O 1
ATOM 4510 N N . ARG A 1 586 ? 3.049 -30.128 4.623 1.00 86.75 586 ARG A N 1
ATOM 4511 C CA . ARG A 1 586 ? 3.647 -28.860 4.198 1.00 86.75 586 ARG A CA 1
ATOM 4512 C C . ARG A 1 586 ? 2.893 -28.172 3.066 1.00 86.75 586 ARG A C 1
ATOM 4514 O O . ARG A 1 586 ? 2.301 -28.790 2.184 1.00 86.75 586 ARG A O 1
ATOM 4521 N N . LEU A 1 587 ? 2.954 -26.850 3.100 1.00 93.50 587 LEU A N 1
ATOM 4522 C CA . LEU A 1 587 ? 2.508 -25.957 2.040 1.00 93.50 587 LEU A CA 1
ATOM 4523 C C . LEU A 1 587 ? 3.605 -25.817 0.977 1.00 93.50 587 LEU A C 1
ATOM 4525 O O . LEU A 1 587 ? 4.772 -26.084 1.291 1.00 93.50 587 LEU A O 1
ATOM 4529 N N . PRO A 1 588 ? 3.276 -25.362 -0.250 1.00 95.25 588 PRO A N 1
ATOM 4530 C CA . PRO A 1 588 ? 4.237 -25.179 -1.339 1.00 95.25 588 PRO A CA 1
ATOM 4531 C C . PRO A 1 588 ? 5.154 -23.955 -1.136 1.00 95.25 588 PRO A C 1
ATOM 4533 O O . PRO A 1 588 ? 5.307 -23.082 -1.991 1.00 95.25 588 PRO A O 1
ATOM 4536 N N . ILE A 1 589 ? 5.768 -23.878 0.040 1.00 94.88 589 ILE A N 1
ATOM 4537 C CA . ILE A 1 589 ? 6.703 -22.857 0.489 1.00 94.88 589 ILE A CA 1
ATOM 4538 C C . ILE A 1 589 ? 7.981 -23.593 0.883 1.00 94.88 589 ILE A C 1
ATOM 4540 O O . ILE A 1 589 ? 7.956 -24.555 1.653 1.00 94.88 589 ILE A O 1
ATOM 4544 N N . VAL A 1 590 ? 9.114 -23.148 0.352 1.00 95.12 590 VAL A N 1
ATOM 4545 C CA . VAL A 1 590 ? 10.423 -23.694 0.702 1.00 95.12 590 VAL A CA 1
ATOM 4546 C C . VAL A 1 590 ? 11.410 -22.556 0.881 1.00 95.12 590 VAL A C 1
ATOM 4548 O O . VAL A 1 590 ? 11.598 -21.737 -0.020 1.00 95.12 590 VAL A O 1
ATOM 4551 N N . SER A 1 591 ? 12.023 -22.504 2.062 1.00 95.12 591 SER A N 1
ATOM 4552 C CA . SER A 1 591 ? 13.170 -21.641 2.322 1.00 95.12 591 SER A CA 1
ATOM 4553 C C . SER A 1 591 ? 14.441 -22.471 2.390 1.00 95.12 591 SER A C 1
ATOM 4555 O O . SER A 1 591 ? 14.447 -23.553 2.977 1.00 95.12 591 SER A O 1
ATOM 4557 N N . PHE A 1 592 ? 15.517 -21.960 1.805 1.00 95.38 592 PHE A N 1
ATOM 4558 C CA . PHE A 1 592 ? 16.800 -22.647 1.754 1.00 95.38 592 PHE A CA 1
ATOM 4559 C C . PHE A 1 592 ? 17.972 -21.664 1.729 1.00 95.38 592 PHE A C 1
ATOM 4561 O O . PHE A 1 592 ? 17.831 -20.469 1.443 1.00 95.38 592 PHE A O 1
ATOM 4568 N N . ILE A 1 593 ? 19.147 -22.187 2.051 1.00 93.62 593 ILE A N 1
ATOM 4569 C CA . ILE A 1 593 ? 20.412 -21.462 2.100 1.00 93.62 593 ILE A CA 1
ATOM 4570 C C . ILE A 1 593 ? 21.378 -22.135 1.144 1.00 93.62 593 ILE A C 1
ATOM 4572 O O . ILE A 1 593 ? 21.715 -23.293 1.343 1.00 93.62 593 ILE A O 1
ATOM 4576 N N . HIS A 1 594 ? 21.880 -21.408 0.151 1.00 94.75 594 HIS A N 1
ATOM 4577 C CA . HIS A 1 594 ? 23.001 -21.902 -0.640 1.00 94.75 594 HIS A CA 1
ATOM 4578 C C . HIS A 1 594 ? 24.284 -21.913 0.195 1.00 94.75 594 HIS A C 1
ATOM 4580 O O . HIS A 1 594 ? 24.534 -20.970 0.957 1.00 94.75 594 HIS A O 1
ATOM 4586 N N . HIS A 1 595 ? 25.111 -22.951 0.044 1.00 92.19 595 HIS A N 1
ATOM 4587 C CA . HIS A 1 595 ? 26.349 -23.092 0.821 1.00 92.19 595 HIS A CA 1
ATOM 4588 C C . HIS A 1 595 ? 27.250 -21.859 0.667 1.00 92.19 595 HIS A C 1
ATOM 4590 O O . HIS A 1 595 ? 27.680 -21.268 1.659 1.00 92.19 595 HIS A O 1
ATOM 4596 N N . THR A 1 596 ? 27.441 -21.422 -0.576 1.00 90.81 596 THR A N 1
ATOM 4597 C CA . THR A 1 596 ? 28.365 -20.342 -0.956 1.00 90.81 596 THR A CA 1
ATOM 4598 C C . THR A 1 596 ? 27.692 -19.044 -1.409 1.00 90.81 596 THR A C 1
ATOM 4600 O O . THR A 1 596 ? 28.229 -17.971 -1.151 1.00 90.81 596 THR A O 1
ATOM 4603 N N . LEU A 1 597 ? 26.534 -19.109 -2.074 1.00 91.31 597 LEU A N 1
ATOM 4604 C CA . LEU A 1 597 ? 25.913 -17.943 -2.696 1.00 91.31 597 LEU A CA 1
ATOM 4605 C C . LEU A 1 597 ? 25.096 -17.129 -1.689 1.00 91.31 597 LEU A C 1
ATOM 4607 O O . LEU A 1 597 ? 24.382 -17.670 -0.837 1.00 91.31 597 LEU A O 1
ATOM 4611 N N . ASP A 1 598 ? 25.180 -15.807 -1.830 1.00 89.88 598 ASP A N 1
ATOM 4612 C CA . ASP A 1 598 ? 24.360 -14.871 -1.071 1.00 89.88 598 ASP A CA 1
ATOM 4613 C C . ASP A 1 598 ? 22.890 -14.928 -1.544 1.00 89.88 598 ASP A C 1
ATOM 4615 O O . ASP A 1 598 ? 22.619 -14.886 -2.750 1.00 89.88 598 ASP A O 1
ATOM 4619 N N . PRO A 1 599 ? 21.907 -15.017 -0.627 1.00 87.00 599 PRO A N 1
ATOM 4620 C CA . PRO A 1 599 ? 20.503 -15.128 -1.004 1.00 87.00 599 PRO A CA 1
ATOM 4621 C C . PRO A 1 599 ? 19.970 -13.896 -1.754 1.00 87.00 599 PRO A C 1
ATOM 4623 O O . PRO A 1 599 ? 19.117 -14.048 -2.630 1.00 87.00 599 PRO A O 1
ATOM 4626 N N . PHE A 1 600 ? 20.448 -12.681 -1.465 1.00 87.44 600 PHE A N 1
ATOM 4627 C CA . PHE A 1 600 ? 20.010 -11.482 -2.189 1.00 87.44 600 PHE A CA 1
ATOM 4628 C C . PHE A 1 600 ? 20.585 -11.438 -3.602 1.00 87.44 600 PHE A C 1
ATOM 4630 O O . PHE A 1 600 ? 19.859 -11.058 -4.521 1.00 87.44 600 PHE A O 1
ATOM 4637 N N . PHE A 1 601 ? 21.826 -11.894 -3.790 1.00 89.00 601 PHE A N 1
ATOM 4638 C CA . PHE A 1 601 ? 22.423 -12.065 -5.116 1.00 89.00 601 PHE A CA 1
ATOM 4639 C C . PHE A 1 601 ? 21.587 -13.001 -5.996 1.00 89.00 601 PHE A C 1
ATOM 4641 O O . PHE A 1 601 ? 21.201 -12.627 -7.104 1.00 89.00 601 PHE A O 1
ATOM 4648 N N . VAL A 1 602 ? 21.236 -14.187 -5.491 1.00 86.94 602 VAL A N 1
ATOM 4649 C CA . VAL A 1 602 ? 20.425 -15.154 -6.250 1.00 86.94 602 VAL A CA 1
ATOM 4650 C C . VAL A 1 602 ? 19.033 -14.588 -6.555 1.00 86.94 602 VAL A C 1
ATOM 4652 O O . VAL A 1 602 ? 18.564 -14.697 -7.684 1.00 86.94 602 VAL A O 1
ATOM 4655 N N . ALA A 1 603 ? 18.376 -13.937 -5.587 1.00 86.38 603 ALA A N 1
ATOM 4656 C CA . ALA A 1 603 ? 17.056 -13.338 -5.803 1.00 86.38 603 ALA A CA 1
ATOM 4657 C C . ALA A 1 603 ? 17.082 -12.165 -6.800 1.00 86.38 603 ALA A C 1
ATOM 4659 O O . ALA A 1 603 ? 16.121 -11.968 -7.544 1.00 86.38 603 ALA A O 1
ATOM 4660 N N . GLN A 1 604 ? 18.167 -11.388 -6.826 1.00 81.56 604 GLN A N 1
ATOM 4661 C CA . GLN A 1 604 ? 18.375 -10.346 -7.828 1.00 81.56 604 GLN A CA 1
ATOM 4662 C C . GLN A 1 604 ? 18.574 -10.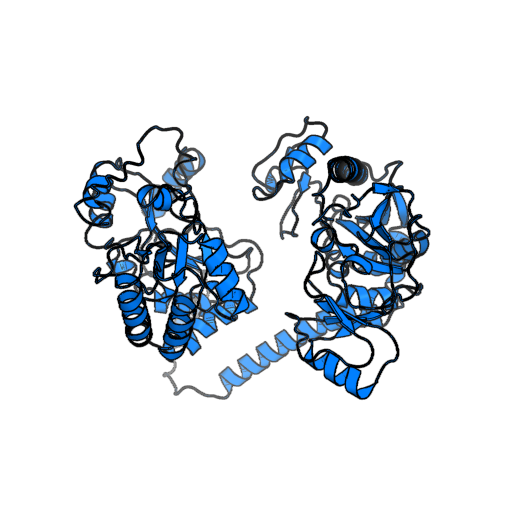960 -9.215 1.00 81.56 604 GLN A C 1
ATOM 4664 O O . GLN A 1 604 ? 17.884 -10.563 -10.147 1.00 81.56 604 GLN A O 1
ATOM 4669 N N . LYS A 1 605 ? 19.431 -11.979 -9.342 1.00 80.12 605 LYS A N 1
ATOM 4670 C CA . LYS A 1 605 ? 19.652 -12.671 -10.619 1.00 80.12 605 LYS A CA 1
ATOM 4671 C C . LYS A 1 605 ? 18.402 -13.354 -11.152 1.00 80.12 605 LYS A C 1
ATOM 4673 O O . LYS A 1 605 ? 18.180 -13.330 -12.356 1.00 80.12 605 LYS A O 1
ATOM 4678 N N . ALA A 1 606 ? 17.572 -13.905 -10.273 1.00 78.81 606 ALA A N 1
ATOM 4679 C CA . ALA A 1 606 ? 16.283 -14.457 -10.662 1.00 78.81 606 ALA A CA 1
ATOM 4680 C C . ALA A 1 606 ? 15.389 -13.366 -11.266 1.00 78.81 606 ALA A C 1
ATOM 4682 O O . ALA A 1 606 ? 14.842 -13.554 -12.348 1.00 78.81 606 ALA A O 1
ATOM 4683 N N . ARG A 1 607 ? 15.319 -12.186 -10.630 1.00 83.44 607 ARG A N 1
ATOM 4684 C CA . ARG A 1 607 ? 14.562 -11.039 -11.153 1.00 83.44 607 ARG A CA 1
ATOM 4685 C C . ARG A 1 607 ? 15.075 -10.572 -12.514 1.00 83.44 607 ARG A C 1
ATOM 4687 O O . ARG A 1 607 ? 14.259 -10.244 -13.363 1.00 83.44 607 ARG A O 1
ATOM 4694 N N . ASP A 1 608 ? 16.391 -10.562 -12.714 1.00 77.44 608 ASP A N 1
ATOM 4695 C CA . ASP A 1 608 ? 17.007 -10.209 -14.000 1.00 77.44 608 ASP A CA 1
ATOM 4696 C C . ASP A 1 608 ? 16.650 -11.213 -15.122 1.00 77.44 608 ASP A C 1
ATOM 4698 O O . ASP A 1 608 ? 16.832 -10.902 -16.294 1.00 77.44 608 ASP A O 1
ATOM 4702 N N . ASN A 1 609 ? 16.146 -12.404 -14.769 1.00 74.69 609 ASN A N 1
ATOM 4703 C CA . ASN A 1 609 ? 15.689 -13.460 -15.679 1.00 74.69 609 ASN A CA 1
ATOM 4704 C C . ASN A 1 609 ? 14.162 -13.675 -15.597 1.00 74.69 609 ASN A C 1
ATOM 4706 O O . ASN A 1 609 ? 13.686 -14.785 -15.814 1.00 74.69 609 ASN A O 1
ATOM 4710 N N . ASP A 1 610 ? 13.402 -12.639 -15.223 1.00 81.38 610 ASP A N 1
ATOM 4711 C CA . ASP A 1 610 ? 11.933 -12.662 -15.111 1.00 81.38 610 ASP A CA 1
ATOM 4712 C C . ASP A 1 610 ? 11.362 -13.717 -14.136 1.00 81.38 610 ASP A C 1
ATOM 4714 O O . ASP A 1 610 ? 10.190 -14.089 -14.196 1.00 81.38 610 ASP A O 1
ATOM 4718 N N . ILE A 1 611 ? 12.163 -14.157 -13.160 1.00 83.44 611 ILE A N 1
ATOM 4719 C CA . ILE A 1 611 ? 11.774 -15.120 -12.124 1.00 83.44 611 ILE A CA 1
ATOM 4720 C C . ILE A 1 611 ? 11.618 -14.408 -10.772 1.00 83.44 611 ILE A C 1
ATOM 4722 O O . ILE A 1 611 ? 12.567 -13.890 -10.176 1.00 83.44 611 ILE A O 1
ATOM 4726 N N . ALA A 1 612 ? 10.399 -14.419 -10.229 1.00 84.94 612 ALA A N 1
ATOM 4727 C CA . ALA A 1 612 ? 10.074 -13.754 -8.969 1.00 84.94 612 ALA A CA 1
ATOM 4728 C C . ALA A 1 612 ? 10.212 -14.688 -7.751 1.00 84.94 612 ALA A C 1
ATOM 4730 O O . ALA A 1 612 ? 9.245 -15.295 -7.293 1.00 84.94 612 ALA A O 1
ATOM 4731 N N . ILE A 1 613 ? 11.409 -14.731 -7.164 1.00 90.69 613 ILE A N 1
ATOM 4732 C CA . ILE A 1 613 ? 11.665 -15.320 -5.835 1.00 90.69 613 ILE A CA 1
ATOM 4733 C C . ILE A 1 613 ? 12.078 -14.229 -4.844 1.00 90.69 613 ILE A C 1
ATOM 4735 O O . ILE A 1 613 ? 12.321 -13.078 -5.222 1.00 90.69 613 ILE A O 1
ATOM 4739 N N . ARG A 1 614 ? 12.141 -14.547 -3.547 1.00 85.69 614 ARG A N 1
ATOM 4740 C CA . ARG A 1 614 ? 12.443 -13.538 -2.522 1.00 85.69 614 ARG A CA 1
ATOM 4741 C C . ARG A 1 614 ? 13.543 -13.996 -1.580 1.00 85.69 614 ARG A C 1
ATOM 4743 O O . ARG A 1 614 ? 13.574 -15.150 -1.176 1.00 85.69 614 ARG A O 1
ATOM 4750 N N . ALA A 1 615 ? 14.392 -13.051 -1.191 1.00 87.94 615 ALA A N 1
ATOM 4751 C CA . ALA A 1 615 ? 15.348 -13.197 -0.105 1.00 87.94 615 ALA A CA 1
ATOM 4752 C C . ALA A 1 615 ? 14.940 -12.328 1.091 1.00 87.94 615 ALA A C 1
ATOM 4754 O O . ALA A 1 615 ? 14.393 -11.231 0.917 1.00 87.94 615 ALA A O 1
ATOM 4755 N N . GLY A 1 616 ? 15.180 -12.813 2.306 1.00 85.31 616 GLY A N 1
ATOM 4756 C CA . GLY A 1 616 ? 14.968 -12.044 3.531 1.00 85.31 616 GLY A CA 1
ATOM 4757 C C . GLY A 1 616 ? 14.674 -12.914 4.748 1.00 85.31 616 GLY A C 1
ATOM 4758 O O . GLY A 1 616 ? 14.901 -14.119 4.741 1.00 85.31 616 GLY A O 1
ATOM 4759 N N . ASN A 1 617 ? 14.149 -12.279 5.796 1.00 77.81 617 ASN A N 1
ATOM 4760 C CA . ASN A 1 617 ? 13.701 -12.948 7.021 1.00 77.81 617 ASN A CA 1
ATOM 4761 C C . ASN A 1 617 ? 12.187 -13.202 7.063 1.00 77.81 617 ASN A C 1
ATOM 4763 O O . ASN A 1 617 ? 11.692 -13.794 8.012 1.00 77.81 617 ASN A O 1
ATOM 4767 N N . PHE A 1 618 ? 11.441 -12.711 6.067 1.00 78.62 618 PHE A N 1
ATOM 4768 C CA . PHE A 1 618 ? 9.992 -12.898 5.918 1.00 78.62 618 PHE A CA 1
ATOM 4769 C C . PHE A 1 618 ? 9.158 -12.488 7.139 1.00 78.62 618 PHE A C 1
ATOM 4771 O O . PHE A 1 618 ? 8.091 -13.052 7.367 1.00 78.62 618 PHE A O 1
ATOM 4778 N N . LYS A 1 619 ? 9.627 -11.488 7.903 1.00 71.56 619 LYS A N 1
ATOM 4779 C CA . LYS A 1 619 ? 9.052 -11.086 9.202 1.00 71.56 619 LYS A CA 1
ATOM 4780 C C . LYS A 1 619 ? 9.049 -12.207 10.257 1.00 71.56 619 LYS A C 1
ATOM 4782 O O . LYS A 1 619 ? 8.370 -12.082 11.267 1.00 71.56 619 LYS A O 1
ATOM 4787 N N . ALA A 1 620 ? 9.844 -13.252 10.041 1.00 65.56 620 ALA A N 1
ATOM 4788 C CA . ALA A 1 620 ? 10.006 -14.423 10.891 1.00 65.56 620 ALA A CA 1
ATOM 4789 C C . ALA A 1 620 ? 11.410 -14.466 11.523 1.00 65.56 620 ALA A C 1
ATOM 4791 O O . ALA A 1 620 ? 12.020 -15.518 11.621 1.00 65.56 620 ALA A O 1
ATOM 4792 N N . THR A 1 621 ? 11.958 -13.319 11.938 1.00 66.94 621 THR A N 1
ATOM 4793 C CA . THR A 1 621 ? 13.325 -13.179 12.475 1.00 66.94 621 THR A CA 1
ATOM 4794 C C . THR A 1 621 ? 13.672 -14.149 13.614 1.00 66.94 621 THR A C 1
ATOM 4796 O O . THR A 1 621 ? 14.778 -14.671 13.624 1.00 66.94 621 THR A O 1
ATOM 4799 N N . ALA A 1 622 ? 12.773 -14.377 14.576 1.00 62.47 622 ALA A N 1
ATOM 4800 C CA . ALA A 1 622 ? 12.995 -15.309 15.687 1.00 62.47 622 ALA A CA 1
ATOM 4801 C C . ALA A 1 622 ? 13.055 -16.763 15.198 1.00 62.47 622 ALA A C 1
ATOM 4803 O O . ALA A 1 622 ? 14.068 -17.411 15.417 1.00 62.47 622 ALA A O 1
ATOM 4804 N N . ALA A 1 623 ? 12.049 -17.212 14.440 1.00 66.06 623 ALA A N 1
ATOM 4805 C CA . ALA A 1 623 ? 12.054 -18.539 13.824 1.00 66.06 623 ALA A CA 1
ATOM 4806 C C . ALA A 1 623 ? 13.262 -18.723 12.890 1.00 66.06 623 ALA A C 1
ATOM 4808 O O . ALA A 1 623 ? 13.919 -19.749 12.881 1.00 66.06 623 ALA A O 1
ATOM 4809 N N . LEU A 1 624 ? 13.647 -17.699 12.128 1.00 70.25 624 LEU A N 1
ATOM 4810 C CA . LEU A 1 624 ? 14.822 -17.796 11.270 1.00 70.25 624 LEU A CA 1
ATOM 4811 C C . LEU A 1 624 ? 16.106 -18.047 12.077 1.00 70.25 624 LEU A C 1
ATOM 4813 O O . LEU A 1 624 ? 16.932 -18.856 11.660 1.00 70.25 624 LEU A O 1
ATOM 4817 N N . LYS A 1 625 ? 16.259 -17.377 13.228 1.00 70.62 625 LYS A N 1
ATOM 4818 C CA . LYS A 1 625 ? 17.424 -17.537 14.111 1.00 70.62 625 LYS A CA 1
ATOM 4819 C C . LYS A 1 625 ? 17.555 -18.951 14.676 1.00 70.62 625 LYS A C 1
ATOM 4821 O O . LYS A 1 625 ? 18.668 -19.329 15.034 1.00 70.62 625 LYS A O 1
ATOM 4826 N N . THR A 1 626 ? 16.466 -19.714 14.759 1.00 67.12 626 THR A N 1
ATOM 4827 C CA . THR A 1 626 ? 16.509 -21.097 15.250 1.00 67.12 626 THR A CA 1
ATOM 4828 C C . THR A 1 626 ? 16.948 -22.086 14.175 1.00 67.12 626 THR A C 1
ATOM 4830 O O . THR A 1 626 ? 17.627 -23.060 14.487 1.00 67.12 626 THR A O 1
ATOM 4833 N N . HIS A 1 627 ? 16.711 -21.774 12.898 1.00 69.88 627 HIS A N 1
ATOM 4834 C CA . HIS A 1 627 ? 17.233 -22.563 11.778 1.00 69.88 627 HIS A CA 1
ATOM 4835 C C . HIS A 1 627 ? 18.647 -22.157 11.334 1.00 69.88 627 HIS A C 1
ATOM 4837 O O . HIS A 1 627 ? 19.391 -22.978 10.799 1.00 69.88 627 HIS A O 1
ATOM 4843 N N . THR A 1 628 ? 19.034 -20.885 11.476 1.00 78.50 628 THR A N 1
ATOM 4844 C CA . THR A 1 628 ? 20.332 -20.404 10.982 1.00 78.50 628 THR A CA 1
ATOM 4845 C C . THR A 1 628 ? 20.814 -19.127 11.666 1.00 78.50 628 THR A C 1
ATOM 4847 O O . THR A 1 628 ? 20.038 -18.275 12.089 1.00 78.50 628 THR A O 1
ATOM 4850 N N . LYS A 1 629 ? 22.138 -18.931 11.683 1.00 83.12 629 LYS A N 1
ATOM 4851 C CA . LYS A 1 629 ? 22.766 -17.655 12.065 1.00 83.12 629 LYS A CA 1
ATOM 4852 C C . LYS A 1 629 ? 22.698 -16.598 10.955 1.00 83.12 629 LYS A C 1
ATOM 4854 O O . LYS A 1 629 ? 23.030 -15.440 11.204 1.00 83.12 629 LYS A O 1
ATOM 4859 N N . ARG A 1 630 ? 22.317 -16.972 9.725 1.00 82.19 630 ARG A N 1
ATOM 4860 C CA . ARG A 1 630 ? 22.229 -16.026 8.602 1.00 82.19 630 ARG A CA 1
ATOM 4861 C C . ARG A 1 630 ? 21.035 -15.072 8.787 1.00 82.19 630 ARG A C 1
ATOM 4863 O O . ARG A 1 630 ? 19.959 -15.512 9.184 1.00 82.19 630 ARG A O 1
ATOM 4870 N N . PRO A 1 631 ? 21.177 -13.775 8.454 1.00 79.88 631 PRO A N 1
ATOM 4871 C CA . PRO A 1 631 ? 20.106 -12.788 8.631 1.00 79.88 631 PRO A CA 1
ATOM 4872 C C . PRO A 1 631 ? 18.977 -12.906 7.592 1.00 79.88 631 PRO A C 1
ATOM 4874 O O . PRO A 1 631 ? 17.935 -12.261 7.735 1.00 79.88 631 PRO A O 1
ATOM 4877 N N . ALA A 1 632 ? 19.184 -13.694 6.533 1.00 83.12 632 ALA A N 1
ATOM 4878 C CA . ALA A 1 632 ? 18.249 -13.881 5.435 1.00 83.12 632 ALA A CA 1
ATOM 4879 C C . ALA A 1 632 ? 18.444 -15.244 4.761 1.00 83.12 632 ALA A C 1
ATOM 4881 O O . ALA A 1 632 ? 19.539 -15.810 4.783 1.00 83.12 632 ALA A O 1
ATOM 4882 N N . VAL A 1 633 ? 17.381 -15.728 4.121 1.00 90.56 633 VAL A N 1
ATOM 4883 C CA . VAL A 1 633 ? 17.360 -16.957 3.313 1.00 90.56 633 VAL A CA 1
ATOM 4884 C C . VAL A 1 633 ? 16.630 -16.709 2.003 1.00 90.56 633 VAL A C 1
ATOM 4886 O O . VAL A 1 633 ? 15.877 -15.736 1.891 1.00 90.56 633 VAL A O 1
ATOM 4889 N N . LEU A 1 634 ? 16.852 -17.574 1.015 1.00 95.56 634 LEU A N 1
ATOM 4890 C CA . LEU A 1 634 ? 16.021 -17.622 -0.185 1.00 95.56 634 LEU A CA 1
ATOM 4891 C C . LEU A 1 634 ? 14.717 -18.329 0.140 1.00 95.56 634 LEU A C 1
ATOM 4893 O O . LEU A 1 634 ? 14.718 -19.300 0.892 1.00 95.56 634 LEU A O 1
ATOM 4897 N N . ARG A 1 635 ? 13.622 -17.872 -0.464 1.00 96.12 635 ARG A N 1
ATOM 4898 C CA . ARG A 1 635 ? 12.331 -18.547 -0.403 1.00 96.12 635 ARG A CA 1
ATOM 4899 C C . ARG A 1 635 ? 11.655 -18.562 -1.759 1.00 96.12 635 ARG A C 1
ATOM 4901 O O . ARG A 1 635 ? 11.488 -17.517 -2.398 1.00 96.12 635 ARG A O 1
ATOM 4908 N N . VAL A 1 636 ? 11.188 -19.746 -2.123 1.00 96.88 636 VAL A N 1
ATOM 4909 C CA . VAL A 1 636 ? 10.266 -19.978 -3.231 1.00 96.88 636 VAL A CA 1
ATOM 4910 C C . VAL A 1 636 ? 8.905 -20.322 -2.632 1.00 96.88 636 VAL A C 1
ATOM 4912 O O . VAL A 1 636 ? 8.810 -21.049 -1.642 1.00 96.88 636 VAL A O 1
ATOM 4915 N N . SER A 1 637 ? 7.846 -19.727 -3.167 1.00 95.38 637 SER A N 1
ATOM 4916 C CA . SER A 1 637 ? 6.472 -19.952 -2.714 1.00 95.38 637 SER A CA 1
ATOM 4917 C C . SER A 1 637 ? 5.599 -20.080 -3.948 1.00 95.38 637 SER A C 1
ATOM 4919 O O . SER A 1 637 ? 5.522 -19.125 -4.718 1.00 95.38 637 SER A O 1
ATOM 4921 N N . LEU A 1 638 ? 5.002 -21.249 -4.141 1.00 92.94 638 LEU A N 1
ATOM 4922 C CA . LEU A 1 638 ? 4.138 -21.536 -5.278 1.00 92.94 638 LEU A CA 1
ATOM 4923 C C . LEU A 1 638 ? 2.670 -21.424 -4.858 1.00 92.94 638 LEU A C 1
ATOM 4925 O O . LEU A 1 638 ? 2.336 -21.523 -3.677 1.00 92.94 638 LEU A O 1
ATOM 4929 N N . ALA A 1 639 ? 1.802 -21.222 -5.836 1.00 92.62 639 ALA A N 1
ATOM 4930 C CA . ALA A 1 639 ? 0.356 -21.354 -5.716 1.00 92.62 639 ALA A CA 1
ATOM 4931 C C . ALA A 1 639 ? -0.156 -22.270 -6.834 1.00 92.62 639 ALA A C 1
ATOM 4933 O O . ALA A 1 639 ? 0.587 -22.624 -7.747 1.00 92.62 639 ALA A O 1
ATOM 4934 N N . HIS A 1 640 ? -1.436 -22.627 -6.800 1.00 89.56 640 HIS A N 1
ATOM 4935 C CA . HIS A 1 640 ? -2.056 -23.547 -7.764 1.00 89.56 640 HIS A CA 1
ATOM 4936 C C . HIS A 1 640 ? -2.028 -23.086 -9.228 1.00 89.56 640 HIS A C 1
ATOM 4938 O O . HIS A 1 640 ? -2.285 -23.892 -10.114 1.00 89.56 640 HIS A O 1
ATOM 4944 N N . TYR A 1 641 ? -1.751 -21.808 -9.500 1.00 89.25 641 TYR A N 1
ATOM 4945 C CA . TYR A 1 641 ? -1.555 -21.303 -10.862 1.00 89.25 641 TYR A CA 1
ATOM 4946 C C . TYR A 1 641 ? -0.109 -21.441 -11.364 1.00 89.25 641 TYR A C 1
ATOM 4948 O O . TYR A 1 641 ? 0.150 -21.117 -12.519 1.00 89.25 641 TYR A O 1
ATOM 4956 N N . ASN A 1 642 ? 0.833 -21.884 -10.523 1.00 90.12 642 ASN A N 1
ATOM 4957 C CA . ASN A 1 642 ? 2.179 -22.226 -10.968 1.00 90.12 642 ASN A CA 1
ATOM 4958 C C . ASN A 1 642 ? 2.196 -23.624 -11.584 1.00 90.12 642 ASN A C 1
ATOM 4960 O O . ASN A 1 642 ? 1.607 -24.567 -11.058 1.00 90.12 642 ASN A O 1
ATOM 4964 N N . THR A 1 643 ? 2.909 -23.749 -12.692 1.00 84.69 643 THR A N 1
ATOM 4965 C CA . THR A 1 643 ? 2.987 -24.956 -13.510 1.00 84.69 643 THR A CA 1
ATOM 4966 C C . THR A 1 643 ? 4.323 -25.676 -13.327 1.00 84.69 643 THR A C 1
ATOM 4968 O O . THR A 1 643 ? 5.266 -25.158 -12.723 1.00 84.69 643 THR A O 1
ATOM 4971 N N . LEU A 1 644 ? 4.424 -26.895 -13.865 1.00 78.00 644 LEU A N 1
ATOM 4972 C CA . LEU A 1 644 ? 5.709 -27.591 -13.963 1.00 78.00 644 LEU A CA 1
ATOM 4973 C C . LEU A 1 644 ? 6.698 -26.826 -14.848 1.00 78.00 644 LEU A C 1
ATOM 4975 O O . LEU A 1 644 ? 7.878 -26.806 -14.517 1.00 78.00 644 LEU A O 1
ATOM 4979 N N . ASP A 1 645 ? 6.226 -26.157 -15.901 1.00 78.06 645 ASP A N 1
ATOM 4980 C CA . ASP A 1 645 ? 7.067 -25.352 -16.791 1.00 78.06 645 ASP A CA 1
ATOM 4981 C C . ASP A 1 645 ? 7.682 -24.154 -16.059 1.00 78.06 645 ASP A C 1
ATOM 4983 O O . ASP A 1 645 ? 8.883 -23.914 -16.191 1.00 78.06 645 ASP A O 1
ATOM 4987 N N . ASP A 1 646 ? 6.912 -23.475 -15.199 1.00 86.56 646 ASP A N 1
ATOM 4988 C CA . ASP A 1 646 ? 7.439 -22.409 -14.331 1.00 86.56 646 ASP A CA 1
ATOM 4989 C C . ASP A 1 646 ? 8.556 -22.937 -13.421 1.00 86.56 646 ASP A C 1
ATOM 4991 O O . ASP A 1 646 ? 9.595 -22.296 -13.238 1.00 86.56 646 ASP A O 1
ATOM 4995 N N . VAL A 1 647 ? 8.358 -24.131 -12.850 1.00 86.44 647 VAL A N 1
ATOM 4996 C CA . VAL A 1 647 ? 9.373 -24.772 -12.012 1.00 86.44 647 VAL A CA 1
ATOM 4997 C C . VAL A 1 647 ? 10.573 -25.189 -12.851 1.00 86.44 647 VAL A C 1
ATOM 4999 O O . VAL A 1 647 ? 11.692 -24.931 -12.426 1.00 86.44 647 VAL A O 1
ATOM 5002 N N . TYR A 1 648 ? 10.402 -25.756 -14.044 1.00 83.88 648 TYR A N 1
ATOM 5003 C CA . TYR A 1 648 ? 11.522 -26.107 -14.919 1.00 83.88 648 TYR A CA 1
ATOM 5004 C C . TYR A 1 648 ? 12.343 -24.887 -15.331 1.00 83.88 648 TYR A C 1
ATOM 5006 O O . TYR A 1 648 ? 13.571 -24.965 -15.297 1.00 83.88 648 TYR A O 1
ATOM 5014 N N . ALA A 1 649 ? 11.701 -23.758 -15.634 1.00 81.06 649 ALA A N 1
ATOM 5015 C CA . ALA A 1 649 ? 12.387 -22.496 -15.891 1.00 81.06 649 ALA A CA 1
ATOM 5016 C C . ALA A 1 649 ? 13.193 -22.034 -14.664 1.00 81.06 649 ALA A C 1
ATOM 5018 O O . ALA A 1 649 ? 14.363 -21.670 -14.789 1.00 81.06 649 ALA A O 1
ATOM 5019 N N . LEU A 1 650 ? 12.611 -22.134 -13.463 1.00 91.50 650 LEU A N 1
ATOM 5020 C CA . LEU A 1 650 ? 13.303 -21.844 -12.205 1.00 91.50 650 LEU A CA 1
ATOM 5021 C C . LEU A 1 650 ? 14.507 -22.773 -11.966 1.00 91.50 650 LEU A C 1
ATOM 5023 O O . LEU A 1 650 ? 15.572 -22.304 -11.567 1.00 91.50 650 LEU A O 1
ATOM 5027 N N . LEU A 1 651 ? 14.358 -24.076 -12.213 1.00 91.94 651 LEU A N 1
ATOM 5028 C CA . LEU A 1 651 ? 15.442 -25.049 -12.059 1.00 91.94 651 LEU A CA 1
ATOM 5029 C C . LEU A 1 651 ? 16.565 -24.791 -13.067 1.00 91.94 651 LEU A C 1
ATOM 5031 O O . LEU A 1 651 ? 17.733 -24.813 -12.692 1.00 91.94 651 LEU A O 1
ATOM 5035 N N . ALA A 1 652 ? 16.219 -24.507 -14.325 1.00 84.56 652 ALA A N 1
ATOM 5036 C CA . ALA A 1 652 ? 17.183 -24.165 -15.365 1.00 84.56 652 ALA A CA 1
ATOM 5037 C C . ALA A 1 652 ? 17.960 -22.891 -15.006 1.00 84.56 652 ALA A C 1
ATOM 5039 O O . ALA A 1 652 ? 19.182 -22.865 -15.135 1.00 84.56 652 ALA A O 1
ATOM 5040 N N . PHE A 1 653 ? 17.274 -21.871 -14.480 1.00 93.06 653 PHE A N 1
ATOM 5041 C CA . PHE A 1 653 ? 17.912 -20.668 -13.947 1.00 93.06 653 PHE A CA 1
ATOM 5042 C C . PHE A 1 653 ? 18.898 -20.993 -12.819 1.00 93.06 653 PHE A C 1
ATOM 5044 O O . PHE A 1 653 ? 20.037 -20.528 -12.849 1.00 93.06 653 PHE A O 1
ATOM 5051 N N . PHE A 1 654 ? 18.489 -21.808 -11.844 1.00 91.56 654 PHE A N 1
ATOM 5052 C CA . PHE A 1 654 ? 19.378 -22.229 -10.766 1.00 91.56 654 PHE A CA 1
ATOM 5053 C C . PHE A 1 654 ? 20.585 -23.000 -11.294 1.00 91.56 654 PHE A C 1
ATOM 5055 O O . PHE A 1 654 ? 21.703 -22.708 -10.904 1.00 91.56 654 PHE A O 1
ATOM 5062 N N . SER A 1 655 ? 20.417 -23.926 -12.231 1.00 91.31 655 SER A N 1
ATOM 5063 C CA . SER A 1 655 ? 21.562 -24.634 -12.810 1.00 91.31 655 SER A CA 1
ATOM 5064 C C . SER A 1 655 ? 22.485 -23.726 -13.635 1.00 91.31 655 SER A C 1
ATOM 5066 O O . SER A 1 655 ? 23.670 -24.029 -13.758 1.00 91.31 655 SER A O 1
ATOM 5068 N N . ALA A 1 656 ? 21.967 -22.627 -14.190 1.00 88.75 656 ALA A N 1
ATOM 5069 C CA . ALA A 1 656 ? 22.723 -21.694 -15.021 1.00 88.75 656 ALA A CA 1
ATOM 5070 C C . ALA A 1 656 ? 23.426 -20.574 -14.235 1.00 88.75 656 ALA A C 1
ATOM 5072 O O . ALA A 1 656 ? 24.329 -19.935 -14.781 1.00 88.75 656 ALA A O 1
ATOM 5073 N N . ILE A 1 657 ? 23.037 -20.294 -12.982 1.00 89.94 657 ILE A N 1
ATOM 5074 C CA . ILE A 1 657 ? 23.674 -19.217 -12.215 1.00 89.94 657 ILE A CA 1
ATOM 5075 C C . ILE A 1 657 ? 25.123 -19.608 -11.856 1.00 89.94 657 ILE A C 1
ATOM 5077 O O . ILE A 1 657 ? 25.357 -20.683 -11.292 1.00 89.94 657 ILE A O 1
ATOM 5081 N N . PRO A 1 658 ? 26.122 -18.751 -12.153 1.00 86.00 658 PRO A N 1
ATOM 5082 C CA . PRO A 1 658 ? 27.510 -19.044 -11.820 1.00 86.00 658 PRO A CA 1
ATOM 5083 C C . PRO A 1 658 ? 27.696 -19.321 -10.326 1.00 86.00 658 PRO A C 1
ATOM 5085 O O . PRO A 1 658 ? 27.255 -18.541 -9.480 1.00 86.00 658 PRO A O 1
ATOM 5088 N N . GLY A 1 659 ? 28.372 -20.428 -10.014 1.00 85.69 659 GLY A N 1
ATOM 5089 C CA . GLY A 1 659 ? 28.637 -20.854 -8.640 1.00 85.69 659 GLY A CA 1
ATOM 5090 C C . GLY A 1 659 ? 27.488 -21.600 -7.960 1.00 85.69 659 GLY A C 1
ATOM 5091 O O . GLY A 1 659 ? 27.578 -21.813 -6.750 1.00 85.69 659 GLY A O 1
ATOM 5092 N N . TRP A 1 660 ? 26.435 -21.992 -8.696 1.00 91.62 660 TRP A N 1
ATOM 5093 C CA . TRP A 1 660 ? 25.400 -22.874 -8.153 1.00 91.62 660 TRP A CA 1
ATOM 5094 C C . TRP A 1 660 ? 25.986 -24.226 -7.773 1.00 91.62 660 TRP A C 1
ATOM 5096 O O . TRP A 1 660 ? 26.038 -24.562 -6.603 1.00 91.62 660 TRP A O 1
ATOM 5106 N N . TYR A 1 661 ? 26.516 -24.984 -8.731 1.00 89.12 661 TYR A N 1
ATOM 5107 C CA . TYR A 1 661 ? 27.256 -26.201 -8.411 1.00 89.12 661 TYR A CA 1
ATOM 5108 C C . TYR A 1 661 ? 28.705 -25.848 -8.043 1.00 89.12 661 TYR A C 1
ATOM 5110 O O . TYR A 1 661 ? 29.306 -25.008 -8.721 1.00 89.12 661 TYR A O 1
ATOM 5118 N N . PRO A 1 662 ? 29.279 -26.440 -6.977 1.00 68.44 662 PRO A N 1
ATOM 5119 C CA . PRO A 1 662 ? 30.714 -26.349 -6.745 1.00 68.44 662 PRO A CA 1
ATOM 5120 C C . PRO A 1 662 ? 31.446 -26.938 -7.958 1.00 68.44 662 PRO A C 1
ATOM 5122 O O . PRO A 1 662 ? 31.063 -27.999 -8.449 1.00 68.44 662 PRO A O 1
ATOM 5125 N N . SER A 1 663 ? 32.437 -26.199 -8.461 1.00 54.19 663 SER A N 1
ATOM 5126 C CA . SER A 1 663 ? 33.324 -26.609 -9.557 1.00 54.19 663 SER A CA 1
ATOM 5127 C C . SER A 1 663 ? 34.148 -27.835 -9.206 1.00 54.19 663 SER A C 1
ATOM 5129 O O . SER A 1 663 ? 34.658 -27.838 -8.058 1.00 54.19 663 SER A O 1
#

Sequence (663 aa):
MKYYVCPWEAMSGRIGRALGGSGERVFTPEEAELVWVNTPVKGVTGLIYNHVTGAKVIENKAKLAMLQEAMGVKTIESIPFKNSAALRAWFSTHRPRGPWVAKDATANSGVGLWFFRERVPAELSCRGEVVLQRYVGAPHLDENGRKAQWRCYVVLKTTGCWLYSRAMLQVCALRYTPELTDQRRFVTNVAVNNTGPDFVPERPCAVPAVRKVVEALGRVVGPLLKGSDRHFELCGLDFLGDLLVECNCPPNSSGSPCVEDFHHDVVASALALATTGEHPEWDRAVEATEAARATHHHPALAAAVAWRRFEKRRERALTAAYKTALRLNGLPSIPPVDESVALKARSRFEPRRPFFESAGGALVPKCVREAVAVALGDRWRERDAEIKETARRLTARFLVAKNVMFGQNATQLLALVDTEYAATECHDANKGTRIPLAEIAATVPPFSRVALPHASNLTGAVYDLSSSIIPALKAKKCTVVVDGVAYVPHRKVDCEVLGADYYVISFHKLFGPHLAALAGDRLPDVERGTVSAEACAGVVALFRDYFPTISYANIALAEAPPFARLLTFLSASPVVVLEDPAREDRLPIVSFIHHTLDPFFVAQKARDNDIAIRAGNFKATAALKTHTKRPAVLRVSLAHYNTLDDVYALLAFFSAIPGWYPS

pLDDT: mean 71.13, std 22.41, range [21.91, 97.25]

Radius of gyration: 29.23 Å; chains: 1; bounding box: 85×71×68 Å

InterPro domains:
  IPR000192 Aminotransferase class V domain [PF00266] (448-513)
  IPR000192 Aminotransferase class V domain [PF00266] (527-650)
  IPR004344 Tubulin-tyrosine ligase/Tubulin polyglutamylase [PF03133] (79-195)
  IPR015421 Pyridoxal phosphate-dependent transferase, major domain [G3DSA:3.40.640.10] (427-548)
  IPR015422 Pyridoxal phosphate-dependent transferase, small domain [G3DSA:3.90.1150.10] (549-656)
  IPR015424 Pyridoxal phosphate-dependent transferase [SSF53383] (348-656)

Secondary structure (DSSP, 8-state):
-EEEE-TT-TTHHHHHHHTTT-PEE-SSGGG-SEEE-SS--TT---SEES--BTGGGTTSHHHHHHHHHHT-S----EEEESSHHHHHHHHHHH---S-EEEEESS--TTTTEEEESSS--TT---SS-EEEEE--SS--B-TTSEEEEEEEEEEEETTEEEEEEEEEEEEEEEE--S-TT-GGGT---HHHH-SSTT----EEEE--S-HHHHHHHHHHHGGG-BS-TTB-EEEEEEEETTEEEEEESSPP--SSHHHHHHHHHHHHHHHHHHHHS-BTTEEEEEEHHHHHHGGGS-HHHHHHHHHHHHHHHHHHHHHHHHHHHHHHS-PPPPPPP-HHHHTTTTSS-------EESSB-S---HHHHHHHHHHH-S-TT---SHHHHHHHHHHHHHTT-S-----SSTTSTTSS-SS---------TTS-S---HHHHHHHSPTT-EEEEESB-TTT-BBP-IIIIIHHHHHHTT-EEEEE-TTTTTTS---HHHHT-SEEEEETTTTTS-S-EEEEESS--S---BB--HHHHHHHHHIIIIITTTS-HHHHHHHHHHHHHHHHHHHHTSSEEESS-TT-SSB-SEEEEEESSS-HHHHHHHHHHTT---EEE-TT-HHHHHHH-SSS-EEEEE--TT--HHHHHHHHHHHHHSTTSS--

Foldseek 3Di:
DEEEEDPVDPCPVLVCVLVVVPYHYDHDLQPALYYDYLDDFPPRPHVFYQAWFQPCLQQFQLSVQLLCVVLPDDAWNKHKDFFPVRVQVVCVVPQDAAKKWKAARNDDLPPQIDIDGRHDDPPRGHPTMIMITHADLPFDADPVQWHKKKWWKWKAFLFAIWTFQKIKIFTQLDHADSDPDQCSRRPRGCSRRVDDPSRDFIAMDGDAPQLSVRLSSGLSRSVSTDDDLSYMWIKTFMDRRNHTDGIRTNDDQDGPPNSVVVVSVVVSQVNVCSPVVDGPRIHTSTGSVSSVVSPPDDVSSVVVVVVVVVVVVVVVVVVVVVVVVVVPVDDDDDDDDDPVVVVVPPDDDDDDAFDWDDSFPDDQPPLLRVLVCVLADDDLDDDDDPVVVVVVVVVVVVVVDDADDDDDDPACVPPRDPDDDDPDQPDPVPPFDDRPLQVVLVSDAAQAEDEEECADPAAQFGHLQLVHNLVSNVVSVYAYEYECASPVLQARDHCVSNNHQKYKYAVVSNVADGIIGIDHDDDDPPRHGHDDPVRSVRSSCSSPPNCVVPPSVLFNVLLPPLLLVLLVLQVVWQKAWLGDSPDPRGASKTWIGHPPDDQVVLQVLCVVVVHHWDKACSSVQVVVVSSDPDRITTMDHDTSPDHNVSSVSVSVSLVPDPPRHDD